Protein AF-A0A924YMY9-F1 (afdb_monomer_lite)

Radius of gyration: 29.7 Å; chains: 1; bounding box: 57×67×118 Å

Structure (mmCIF, N/CA/C/O backbone):
data_AF-A0A924YMY9-F1
#
_entry.id   AF-A0A924YMY9-F1
#
loop_
_atom_site.group_PDB
_atom_site.id
_atom_site.type_symbol
_atom_site.label_atom_id
_atom_site.label_alt_id
_atom_site.label_comp_id
_atom_site.label_asym_id
_atom_site.label_entity_id
_atom_site.label_seq_id
_atom_site.pdbx_PDB_ins_code
_atom_site.Cartn_x
_atom_site.Cartn_y
_atom_site.Cartn_z
_atom_site.occupancy
_atom_site.B_iso_or_equiv
_atom_site.auth_seq_id
_atom_site.auth_comp_id
_atom_site.auth_asym_id
_atom_site.auth_atom_id
_atom_site.pdbx_PDB_model_num
ATOM 1 N N . MET A 1 1 ? -9.407 -43.507 -89.347 1.00 37.09 1 MET A N 1
ATOM 2 C CA . MET A 1 1 ? -7.954 -43.447 -89.065 1.00 37.09 1 MET A CA 1
ATOM 3 C C . MET A 1 1 ? -7.693 -42.264 -88.143 1.00 37.09 1 MET A C 1
ATOM 5 O O . MET A 1 1 ? -8.169 -41.197 -88.478 1.00 37.09 1 MET A O 1
ATOM 9 N N . ARG A 1 2 ? -7.026 -42.531 -87.004 1.00 35.44 2 ARG A N 1
ATOM 10 C CA . ARG A 1 2 ? -6.294 -41.675 -86.032 1.00 35.44 2 ARG A CA 1
ATOM 11 C C . ARG A 1 2 ? -6.719 -40.201 -85.781 1.00 35.44 2 ARG A C 1
ATOM 13 O O . ARG A 1 2 ? -6.980 -39.439 -86.695 1.00 35.44 2 ARG A O 1
ATOM 20 N N . SER A 1 3 ? -6.710 -39.861 -84.486 1.00 39.12 3 SER A N 1
ATOM 21 C CA . SER A 1 3 ? -6.907 -38.564 -83.791 1.00 39.12 3 SER A CA 1
ATOM 22 C C . SER A 1 3 ? -5.917 -37.449 -84.246 1.00 39.12 3 SER A C 1
ATOM 24 O O . SER A 1 3 ? -5.134 -37.750 -85.149 1.00 39.12 3 SER A O 1
ATOM 26 N N . PRO A 1 4 ? -5.817 -36.228 -83.635 1.00 58.28 4 PRO A N 1
ATOM 27 C CA . PRO A 1 4 ? -6.402 -35.743 -82.364 1.00 58.28 4 PRO A CA 1
ATOM 28 C C . PRO A 1 4 ? -6.765 -34.227 -82.256 1.00 58.28 4 PRO A C 1
ATOM 30 O O . PRO A 1 4 ? -6.620 -33.451 -83.190 1.00 58.28 4 PRO A O 1
ATOM 33 N N . LEU A 1 5 ? -7.113 -33.835 -81.015 1.00 38.28 5 LEU A N 1
ATOM 34 C CA . LEU A 1 5 ? -6.851 -32.542 -80.350 1.00 38.28 5 LEU A CA 1
ATOM 35 C C . LEU A 1 5 ? -7.793 -31.356 -80.655 1.00 38.28 5 LEU A C 1
ATOM 37 O O . LEU A 1 5 ? -7.680 -30.719 -81.694 1.00 38.28 5 LEU A O 1
ATOM 41 N N . ARG A 1 6 ? -8.590 -30.950 -79.647 1.00 38.38 6 ARG A N 1
ATOM 42 C CA . ARG A 1 6 ? -8.491 -29.627 -78.979 1.00 38.38 6 ARG A CA 1
ATOM 43 C C . ARG A 1 6 ? -9.582 -29.411 -77.913 1.00 38.38 6 ARG A C 1
ATOM 45 O O . ARG A 1 6 ? -10.763 -29.360 -78.214 1.00 38.38 6 ARG A O 1
ATOM 52 N N . GLN A 1 7 ? -9.108 -29.297 -76.670 1.00 42.25 7 GLN A N 1
ATOM 53 C CA . GLN A 1 7 ? -9.460 -28.305 -75.641 1.00 42.25 7 GLN A CA 1
ATOM 54 C C . GLN A 1 7 ? -10.935 -27.872 -75.507 1.00 42.25 7 GLN A C 1
ATOM 56 O O . GLN A 1 7 ? -11.426 -27.020 -76.240 1.00 42.25 7 GLN A O 1
ATOM 61 N N . PHE A 1 8 ? -11.586 -28.386 -74.459 1.00 36.84 8 PHE A N 1
ATOM 62 C CA . PHE A 1 8 ? -12.807 -27.826 -73.880 1.00 36.84 8 PHE A CA 1
ATOM 63 C C . PHE A 1 8 ? -12.459 -26.624 -72.988 1.00 36.84 8 PHE A C 1
ATOM 65 O O . PHE A 1 8 ? -11.811 -26.787 -71.956 1.00 36.84 8 PHE A O 1
ATOM 72 N N . LEU A 1 9 ? -12.919 -25.432 -73.372 1.00 36.97 9 LEU A N 1
ATOM 73 C CA . LEU A 1 9 ? -12.987 -24.251 -72.511 1.00 36.97 9 LEU A CA 1
ATOM 74 C C . LEU A 1 9 ? -14.462 -24.058 -72.123 1.00 36.97 9 LEU A C 1
ATOM 76 O O . LEU A 1 9 ? -15.248 -23.504 -72.886 1.00 36.97 9 LEU A O 1
ATOM 80 N N . GLY A 1 10 ? -14.860 -24.604 -70.974 1.00 34.34 10 GLY A N 1
ATOM 81 C CA . GLY A 1 10 ? -16.198 -24.437 -70.404 1.00 34.34 10 GLY A CA 1
ATOM 82 C C . GLY A 1 10 ? -16.145 -23.467 -69.232 1.00 34.34 10 GLY A C 1
ATOM 83 O O . GLY A 1 10 ? -15.776 -23.855 -68.129 1.00 34.34 10 GLY A O 1
ATOM 84 N N . LEU A 1 11 ? -16.488 -22.207 -69.491 1.00 31.72 11 LEU A N 1
ATOM 85 C CA . LEU A 1 11 ? -16.638 -21.145 -68.500 1.00 31.72 11 LEU A CA 1
ATOM 86 C C . LEU A 1 11 ? -17.851 -21.459 -67.600 1.00 31.72 11 LEU A C 1
ATOM 88 O O . LEU A 1 11 ? -18.990 -21.258 -68.013 1.00 31.72 11 LEU A O 1
ATOM 92 N N . TRP A 1 12 ? -17.620 -21.965 -66.387 1.00 33.16 12 TRP A N 1
ATOM 93 C CA . TRP A 1 12 ? -18.661 -22.101 -65.364 1.00 33.16 12 TRP A CA 1
ATOM 94 C C . TRP A 1 12 ? -18.608 -20.902 -64.419 1.00 33.16 12 TRP A C 1
ATOM 96 O O . TRP A 1 12 ? -17.745 -20.803 -63.550 1.00 33.16 12 TRP A O 1
ATOM 106 N N . ILE A 1 13 ? -19.550 -19.982 -64.611 1.00 34.41 13 ILE A N 1
ATOM 107 C CA . ILE A 1 13 ? -19.865 -18.920 -63.657 1.00 34.41 13 ILE A CA 1
ATOM 108 C C . ILE A 1 13 ? -20.577 -19.585 -62.473 1.00 34.41 13 ILE A C 1
ATOM 110 O O . ILE A 1 13 ? -21.730 -19.998 -62.587 1.00 34.41 13 ILE A O 1
ATOM 114 N N . VAL A 1 14 ? -19.889 -19.704 -61.339 1.00 34.47 14 VAL A N 1
ATOM 115 C CA . VAL A 1 14 ? -20.505 -20.078 -60.061 1.00 34.47 14 VAL A CA 1
ATOM 116 C C . VAL A 1 14 ? -20.915 -18.784 -59.359 1.00 34.47 14 VAL A C 1
ATOM 118 O O . VAL A 1 14 ? -20.074 -18.077 -58.809 1.00 34.47 14 VAL A O 1
ATOM 121 N N . LEU A 1 15 ? -22.212 -18.463 -59.398 1.00 33.12 15 LEU A N 1
ATOM 122 C CA . LEU A 1 15 ? -22.818 -17.509 -58.469 1.00 33.12 15 LEU A CA 1
ATOM 123 C C . LEU A 1 15 ? -22.756 -18.122 -57.064 1.00 33.12 15 LEU A C 1
ATOM 125 O O . LEU A 1 15 ? -23.545 -19.009 -56.736 1.00 33.12 15 LEU A O 1
ATOM 129 N N . THR A 1 16 ? -21.835 -17.659 -56.223 1.00 35.03 16 THR A N 1
ATOM 130 C CA . THR A 1 16 ? -21.890 -17.929 -54.787 1.00 35.03 16 THR A CA 1
ATOM 131 C C . THR A 1 16 ? -22.936 -17.011 -54.162 1.00 35.03 16 THR A C 1
ATOM 133 O O . THR A 1 16 ? -22.746 -15.808 -54.007 1.00 35.03 16 THR A O 1
ATOM 136 N N . THR A 1 17 ? -24.085 -17.586 -53.817 1.00 33.56 17 THR A N 1
ATOM 137 C CA . THR A 1 17 ? -25.077 -16.955 -52.950 1.00 33.56 17 THR A CA 1
ATOM 138 C C . THR A 1 17 ? -24.446 -16.722 -51.579 1.00 33.56 17 THR A C 1
ATOM 140 O O . THR A 1 17 ? -24.245 -17.663 -50.810 1.00 33.56 17 THR A O 1
ATOM 143 N N . THR A 1 18 ? -24.112 -15.475 -51.266 1.00 34.78 18 THR A N 1
ATOM 144 C CA . THR A 1 18 ? -23.771 -15.037 -49.914 1.00 34.78 18 THR A CA 1
ATOM 145 C C . THR A 1 18 ? -25.032 -15.066 -49.055 1.00 34.78 18 THR A C 1
ATOM 147 O O . THR A 1 18 ? -25.768 -14.089 -48.950 1.00 34.78 18 THR A O 1
ATOM 150 N N . SER A 1 19 ? -25.310 -16.213 -48.438 1.00 33.31 19 SER A N 1
ATOM 151 C CA . SER A 1 19 ? -26.235 -16.269 -47.308 1.00 33.31 19 SER A CA 1
ATOM 152 C C . SER A 1 19 ? -25.625 -15.453 -46.164 1.00 33.31 19 SER A C 1
ATOM 154 O O . SER A 1 19 ? -24.507 -15.772 -45.748 1.00 33.31 19 SER A O 1
ATOM 156 N N . PRO A 1 20 ? -26.293 -14.415 -45.631 1.00 38.47 20 PRO A N 1
ATOM 157 C CA . PRO A 1 20 ? -25.831 -13.787 -44.408 1.00 38.47 20 PRO A CA 1
ATOM 158 C C . PRO A 1 20 ? -25.918 -14.838 -43.298 1.00 38.47 20 PRO A C 1
ATOM 160 O O . PRO A 1 20 ? -26.998 -15.331 -42.973 1.00 38.47 20 PRO A O 1
ATOM 163 N N . LEU A 1 21 ? -24.767 -15.217 -42.742 1.00 36.09 21 LEU A N 1
ATOM 164 C CA . LEU A 1 21 ? -24.695 -15.925 -41.470 1.00 36.09 21 LEU A CA 1
ATOM 165 C C . LEU A 1 21 ? -25.302 -14.996 -40.416 1.00 36.09 21 LEU A C 1
ATOM 167 O O . LEU A 1 21 ? -24.637 -14.109 -39.888 1.00 36.09 21 LEU A O 1
ATOM 171 N N . LEU A 1 22 ? -26.599 -15.165 -40.158 1.00 33.56 22 LEU A N 1
ATOM 172 C CA . LEU A 1 22 ? -27.236 -14.606 -38.978 1.00 33.56 22 LEU A CA 1
ATOM 173 C C . LEU A 1 22 ? -26.481 -15.146 -37.765 1.00 33.56 22 LEU A C 1
ATOM 175 O O . LEU A 1 22 ? -26.349 -16.360 -37.595 1.00 33.56 22 LEU A O 1
ATOM 179 N N . ALA A 1 23 ? -25.954 -14.223 -36.962 1.00 33.44 23 ALA A N 1
ATOM 180 C CA . ALA A 1 23 ? -25.323 -14.513 -35.691 1.00 33.44 23 ALA A CA 1
ATOM 181 C C . ALA A 1 23 ? -26.236 -15.443 -34.887 1.00 33.44 23 ALA A C 1
ATOM 183 O O . ALA A 1 23 ? -27.389 -15.107 -34.605 1.00 33.44 23 ALA A O 1
ATOM 184 N N . GLN A 1 24 ? -25.732 -16.624 -34.534 1.00 36.44 24 GLN A N 1
ATOM 185 C CA . GLN A 1 24 ? -26.400 -17.427 -33.525 1.00 36.44 24 GLN A CA 1
ATOM 186 C C . GLN A 1 24 ? -26.386 -16.602 -32.234 1.00 36.44 24 GLN A C 1
ATOM 188 O O . GLN A 1 24 ? -25.306 -16.158 -31.831 1.00 36.44 24 GLN A O 1
ATOM 193 N N . PRO A 1 25 ? -27.535 -16.352 -31.585 1.00 34.59 25 PRO A N 1
ATOM 194 C CA . PRO A 1 25 ? -27.526 -15.749 -30.269 1.00 34.59 25 PRO A CA 1
ATOM 195 C C . PRO A 1 25 ? -26.821 -16.743 -29.350 1.00 34.59 25 PRO A C 1
ATOM 197 O O . PRO A 1 25 ? -27.362 -17.801 -29.024 1.00 34.59 25 PRO A O 1
ATOM 200 N N . LEU A 1 26 ? -25.581 -16.428 -28.971 1.00 35.78 26 LEU A N 1
ATOM 201 C CA . LEU A 1 26 ? -24.935 -17.101 -27.861 1.00 35.78 26 LEU A CA 1
ATOM 202 C C . LEU A 1 26 ? -25.837 -16.826 -26.660 1.00 35.78 26 LEU A C 1
ATOM 204 O O . LEU A 1 26 ? -25.922 -15.694 -26.188 1.00 35.78 26 LEU A O 1
ATOM 208 N N . ALA A 1 27 ? -26.557 -17.844 -26.199 1.00 32.38 27 ALA A N 1
ATOM 209 C CA . ALA A 1 27 ? -27.206 -17.793 -24.905 1.00 32.38 27 ALA A CA 1
ATOM 210 C C . ALA A 1 27 ? -26.090 -17.780 -23.855 1.00 32.38 27 ALA A C 1
ATOM 212 O O . ALA A 1 27 ? -25.694 -18.820 -23.328 1.00 32.38 27 ALA A O 1
ATOM 213 N N . THR A 1 28 ? -25.534 -16.597 -23.596 1.00 40.34 28 THR A N 1
ATOM 214 C CA . THR A 1 28 ? -24.734 -16.328 -22.413 1.00 40.34 28 THR A CA 1
ATOM 215 C C . THR A 1 28 ? -25.660 -16.559 -21.233 1.00 40.34 28 THR A C 1
ATOM 217 O O . THR A 1 28 ? -26.532 -15.750 -20.922 1.00 40.34 28 THR A O 1
ATOM 220 N N . ARG A 1 29 ? -25.538 -17.724 -20.594 1.00 28.50 29 ARG A N 1
ATOM 221 C CA . ARG A 1 29 ? -26.088 -17.873 -19.252 1.00 28.50 29 ARG A CA 1
ATOM 222 C C . ARG A 1 29 ? -25.325 -16.861 -18.396 1.00 28.50 29 ARG A C 1
ATOM 224 O O . ARG A 1 29 ? -24.106 -17.009 -18.303 1.00 28.50 29 ARG A O 1
ATOM 231 N N . PRO A 1 30 ? -25.980 -15.832 -17.831 1.00 37.28 30 PRO A N 1
ATOM 232 C CA . PRO A 1 30 ? -25.313 -14.960 -16.880 1.00 37.28 30 PRO A CA 1
ATOM 233 C C . PRO A 1 30 ? -24.749 -15.854 -15.778 1.00 37.28 30 PRO A C 1
ATOM 235 O O . PRO A 1 30 ? -25.441 -16.767 -15.314 1.00 37.28 30 PRO A O 1
ATOM 238 N N . SER A 1 31 ? -23.495 -15.642 -15.381 1.00 39.03 31 SER A N 1
ATOM 239 C CA . SER A 1 31 ? -23.002 -16.230 -14.143 1.00 39.03 31 SER A CA 1
ATOM 240 C C . SER A 1 31 ? -23.848 -15.637 -13.021 1.00 39.03 31 SER A C 1
ATOM 242 O O . SER A 1 31 ? -23.620 -14.518 -12.574 1.00 39.03 31 SER A O 1
ATOM 244 N N . GLN A 1 32 ? -24.867 -16.375 -12.591 1.00 36.53 32 GLN A N 1
ATOM 245 C CA . GLN A 1 32 ? -25.702 -16.047 -11.436 1.00 36.53 32 GLN A CA 1
ATOM 246 C C . GLN A 1 32 ? -24.954 -16.303 -10.118 1.00 36.53 32 GLN A C 1
ATOM 248 O O . GLN A 1 32 ? -25.571 -16.638 -9.108 1.00 36.53 32 GLN A O 1
ATOM 253 N N . GLU A 1 33 ? -23.624 -16.195 -10.106 1.00 32.88 33 GLU A N 1
ATOM 254 C CA . GLU A 1 33 ? -22.884 -16.181 -8.854 1.00 32.88 33 GLU A CA 1
ATOM 255 C C . GLU A 1 33 ? -23.105 -14.812 -8.225 1.00 32.88 33 GLU A C 1
ATOM 257 O O . GLU A 1 33 ? -22.384 -13.849 -8.473 1.00 32.88 33 GLU A O 1
ATOM 262 N N . THR A 1 34 ? -24.172 -14.715 -7.435 1.00 39.66 34 THR A N 1
ATOM 263 C CA . THR A 1 34 ? -24.384 -13.612 -6.509 1.00 39.66 34 THR A CA 1
ATOM 264 C C . THR A 1 34 ? -23.131 -13.498 -5.645 1.00 39.66 34 THR A C 1
ATOM 266 O O . THR A 1 34 ? -22.941 -14.296 -4.723 1.00 39.66 34 THR A O 1
ATOM 269 N N . LEU A 1 35 ? -22.269 -12.522 -5.949 1.00 43.81 35 LEU A N 1
ATOM 270 C CA . LEU A 1 35 ? -21.144 -12.122 -5.108 1.00 43.81 35 LEU A CA 1
ATOM 271 C C . LEU A 1 35 ? -21.711 -11.702 -3.753 1.00 43.81 35 LEU A C 1
ATOM 273 O O . LEU A 1 35 ? -22.157 -10.574 -3.545 1.00 43.81 35 LEU A O 1
ATOM 277 N N . THR A 1 36 ? -21.767 -12.664 -2.840 1.00 55.31 36 THR A N 1
ATOM 278 C CA . THR A 1 36 ? -22.295 -12.452 -1.503 1.00 55.31 36 THR A CA 1
ATOM 279 C C . THR A 1 36 ? -21.136 -11.947 -0.669 1.00 55.31 36 THR A C 1
ATOM 281 O O . THR A 1 36 ? -20.237 -12.705 -0.312 1.00 55.31 36 THR A O 1
ATOM 284 N N . LEU A 1 37 ? -21.127 -10.643 -0.403 1.00 62.75 37 LEU A N 1
ATOM 285 C CA . LEU A 1 37 ? -20.177 -10.068 0.537 1.00 62.75 37 LEU A CA 1
ATOM 286 C C . LEU A 1 37 ? -20.403 -10.709 1.906 1.00 62.75 37 LEU A C 1
ATOM 288 O O . LEU A 1 37 ? -21.536 -10.769 2.389 1.00 62.75 37 LEU A O 1
ATOM 292 N N . ASP A 1 38 ? -19.322 -11.177 2.525 1.00 73.56 38 ASP A N 1
ATOM 293 C CA . ASP A 1 38 ? -19.361 -11.814 3.839 1.00 73.56 38 ASP A CA 1
ATOM 294 C C . ASP A 1 38 ? -19.541 -10.762 4.947 1.00 73.56 38 ASP A C 1
ATOM 296 O O . ASP A 1 38 ? -18.614 -10.373 5.668 1.00 73.56 38 ASP A O 1
ATOM 300 N N . LEU A 1 39 ? -20.762 -10.231 5.007 1.00 78.94 39 LEU A N 1
ATOM 301 C CA . LEU A 1 39 ? -21.209 -9.224 5.955 1.00 78.94 39 LEU A CA 1
ATOM 302 C C . LEU A 1 39 ? -21.817 -9.902 7.179 1.00 78.94 39 LEU A C 1
ATOM 304 O O . LEU A 1 39 ? -22.644 -10.807 7.069 1.00 78.94 39 LEU A O 1
ATOM 308 N N . ASP A 1 40 ? -21.484 -9.396 8.361 1.00 84.38 40 ASP A N 1
ATOM 309 C CA . ASP A 1 40 ? -22.112 -9.835 9.600 1.00 84.38 40 ASP A CA 1
ATOM 310 C C . ASP A 1 40 ? -22.990 -8.721 10.173 1.00 84.38 40 ASP A C 1
ATOM 312 O O . ASP A 1 40 ? -22.496 -7.726 10.705 1.00 84.38 40 ASP A O 1
ATOM 316 N N . SER A 1 41 ? -24.311 -8.883 10.065 1.00 84.81 41 SER A N 1
ATOM 317 C CA . SER A 1 41 ? -25.264 -7.846 10.480 1.00 84.81 41 SER A CA 1
ATOM 318 C C . SER A 1 41 ? -25.174 -7.486 11.969 1.00 84.81 41 SER A C 1
ATOM 320 O O . SER A 1 41 ? -25.460 -6.344 12.334 1.00 84.81 41 SER A O 1
ATOM 322 N N . ALA A 1 42 ? -24.756 -8.420 12.832 1.00 87.62 42 ALA A N 1
ATOM 323 C CA . ALA A 1 42 ? -24.576 -8.150 14.254 1.00 87.62 42 ALA A CA 1
ATOM 324 C C . ALA A 1 42 ? -23.326 -7.295 14.492 1.00 87.62 42 ALA A C 1
ATOM 326 O O . ALA A 1 42 ? -23.383 -6.331 15.257 1.00 87.62 42 ALA A O 1
ATOM 327 N N . VAL A 1 43 ? -22.222 -7.598 13.799 1.00 87.25 43 VAL A N 1
ATOM 328 C CA . VAL A 1 43 ? -20.990 -6.798 13.883 1.00 87.25 43 VAL A CA 1
ATOM 329 C C . VAL A 1 43 ? -21.197 -5.408 13.286 1.00 87.25 43 VAL A C 1
ATOM 331 O O . VAL A 1 43 ? -20.810 -4.427 13.910 1.00 87.25 43 VAL A O 1
ATOM 334 N N . VAL A 1 44 ? -21.874 -5.298 12.138 1.00 85.94 44 VAL A N 1
ATOM 335 C CA . VAL A 1 44 ? -22.182 -4.004 11.504 1.00 85.94 44 VAL A CA 1
ATOM 336 C C . VAL A 1 44 ? -23.014 -3.118 12.432 1.00 85.94 44 VAL A C 1
ATOM 338 O O . VAL A 1 44 ? -22.653 -1.965 12.648 1.00 85.94 44 VAL A O 1
ATOM 341 N N . LYS A 1 45 ? -24.083 -3.649 13.044 1.00 87.94 45 LYS A N 1
ATOM 342 C CA . LYS A 1 45 ? -24.902 -2.889 14.008 1.00 87.94 45 LYS A CA 1
ATOM 343 C C . LYS A 1 45 ? -24.104 -2.463 15.239 1.00 87.94 45 LYS A C 1
ATOM 345 O O . LYS A 1 45 ? -24.244 -1.334 15.697 1.00 87.94 45 LYS A O 1
ATOM 350 N N . ARG A 1 46 ? -23.252 -3.349 15.762 1.00 89.12 46 ARG A N 1
ATOM 351 C CA . ARG A 1 46 ? -22.386 -3.043 16.906 1.00 89.12 46 ARG A CA 1
ATOM 352 C C . ARG A 1 46 ? -21.392 -1.931 16.568 1.00 89.12 46 ARG A C 1
ATOM 354 O O . ARG A 1 46 ? -21.236 -1.006 17.354 1.00 89.12 46 ARG A O 1
ATOM 361 N N . LEU A 1 47 ? -20.745 -1.991 15.407 1.00 89.06 47 LEU A N 1
ATOM 362 C CA . LEU A 1 47 ? -19.782 -0.972 14.986 1.00 89.06 47 LEU A CA 1
ATOM 363 C C . LEU A 1 47 ? -20.453 0.359 14.634 1.00 89.06 47 LEU A C 1
ATOM 365 O O . LEU A 1 47 ? -19.881 1.397 14.931 1.00 89.06 47 LEU A O 1
ATOM 369 N N . ALA A 1 48 ? -21.679 0.345 14.105 1.00 86.50 48 ALA A N 1
ATOM 370 C CA . ALA A 1 48 ? -22.458 1.563 13.884 1.00 86.50 48 ALA A CA 1
ATOM 371 C C . ALA A 1 48 ? -22.753 2.320 15.195 1.00 86.50 48 ALA A C 1
ATOM 373 O O . ALA A 1 48 ? -22.766 3.544 15.198 1.00 86.50 48 ALA A O 1
ATOM 374 N N . SER A 1 49 ? -22.918 1.609 16.319 1.00 89.75 49 SER A N 1
ATOM 375 C CA . SER A 1 49 ? -23.122 2.239 17.637 1.00 89.75 49 SER A CA 1
ATOM 376 C C . SER A 1 49 ? -21.865 2.894 18.228 1.00 89.75 49 SER A C 1
ATOM 378 O O . SER A 1 49 ? -21.955 3.615 19.218 1.00 89.75 49 SER A O 1
ATOM 380 N N . VAL A 1 50 ? -20.679 2.659 17.648 1.00 90.75 50 VAL A N 1
ATOM 381 C CA . VAL A 1 50 ? -19.425 3.249 18.148 1.00 90.75 50 VAL A CA 1
ATOM 382 C C . VAL A 1 50 ? -19.460 4.771 18.052 1.00 90.75 50 VAL A C 1
ATOM 384 O O . VAL A 1 50 ? -19.003 5.430 18.983 1.00 90.75 50 VAL A O 1
ATOM 387 N N . ASP A 1 51 ? -20.034 5.325 16.983 1.00 86.56 51 ASP A N 1
ATOM 388 C CA . ASP A 1 51 ? -20.118 6.775 16.790 1.00 86.56 51 ASP A CA 1
ATOM 389 C C . ASP A 1 51 ? -21.004 7.437 17.862 1.00 86.56 51 ASP A C 1
ATOM 391 O O . ASP A 1 51 ? -20.633 8.484 18.399 1.00 86.56 51 ASP A O 1
ATOM 395 N N . ASP A 1 52 ? -22.102 6.784 18.264 1.00 91.44 52 ASP A N 1
ATOM 396 C CA . ASP A 1 52 ? -22.966 7.239 19.363 1.00 91.44 52 ASP A CA 1
ATOM 397 C C . ASP A 1 52 ? -22.202 7.242 20.698 1.00 91.44 52 ASP A C 1
ATOM 399 O O . ASP A 1 52 ? -22.198 8.232 21.429 1.00 91.44 52 ASP A O 1
ATOM 403 N N . PHE A 1 53 ? -21.461 6.169 20.998 1.00 94.25 53 PHE A N 1
ATOM 404 C CA . PHE A 1 53 ? -20.648 6.102 22.217 1.00 94.25 53 PHE A CA 1
ATOM 405 C C . PHE A 1 53 ? -19.481 7.099 22.222 1.00 94.25 53 PHE A C 1
ATOM 407 O O . PHE A 1 53 ? -19.086 7.580 23.289 1.00 94.25 53 PHE A O 1
ATOM 414 N N . ILE A 1 54 ? -18.926 7.429 21.051 1.00 92.56 54 ILE A N 1
ATOM 415 C CA . ILE A 1 54 ? -17.937 8.502 20.895 1.00 92.56 54 ILE A CA 1
ATOM 416 C C . ILE A 1 54 ? -18.587 9.862 21.182 1.00 92.56 54 ILE A C 1
ATOM 418 O O . ILE A 1 54 ? -18.002 10.659 21.922 1.00 92.56 54 ILE A O 1
ATOM 422 N N . ALA A 1 55 ? -19.786 10.123 20.648 1.00 93.06 55 ALA A N 1
ATOM 423 C CA . ALA A 1 55 ? -20.531 11.361 20.888 1.00 93.06 55 ALA A CA 1
ATOM 424 C C . ALA A 1 55 ? -20.863 11.547 22.380 1.00 93.06 55 ALA A C 1
ATOM 426 O O . ALA A 1 55 ? -20.654 12.631 22.934 1.00 93.06 55 ALA A O 1
ATOM 427 N N . ASP A 1 56 ? -21.246 10.460 23.050 1.00 96.19 56 ASP A N 1
ATOM 428 C CA . ASP A 1 56 ? -21.523 10.408 24.489 1.00 96.19 56 ASP A CA 1
ATOM 429 C C . ASP A 1 56 ? -20.256 10.349 25.364 1.00 96.19 56 ASP A C 1
ATOM 431 O O . ASP A 1 56 ? -20.341 10.320 26.595 1.00 96.19 56 ASP A O 1
ATOM 435 N N . LYS A 1 57 ? -19.061 10.352 24.755 1.00 96.69 57 LYS A N 1
ATOM 436 C CA . LYS A 1 57 ? -17.751 10.315 25.433 1.00 96.69 57 LYS A CA 1
ATOM 437 C C . LYS A 1 57 ? -17.544 9.081 26.323 1.00 96.69 57 LYS A C 1
ATOM 439 O O . LYS A 1 57 ? -16.794 9.131 27.302 1.00 96.69 57 LYS A O 1
ATOM 444 N N . GLN A 1 58 ? -18.167 7.954 25.984 1.00 97.19 58 GLN A N 1
ATOM 445 C CA . GLN A 1 58 ? -18.060 6.688 26.717 1.00 97.19 58 GLN A CA 1
ATOM 446 C C . GLN A 1 58 ? -16.787 5.918 26.322 1.00 97.19 58 GLN A C 1
ATOM 448 O O . GLN A 1 58 ? -16.829 4.830 25.746 1.00 97.19 58 GLN A O 1
ATOM 453 N N . TRP A 1 59 ? -15.621 6.491 26.625 1.00 97.56 59 TRP A N 1
ATOM 454 C CA . TRP A 1 59 ? -14.331 6.048 26.083 1.00 97.56 59 TRP A CA 1
ATOM 455 C C . TRP A 1 59 ? -13.940 4.603 26.414 1.00 97.56 59 TRP A C 1
ATOM 457 O O . TRP A 1 59 ? -13.444 3.893 25.541 1.00 97.56 59 TRP A O 1
ATOM 467 N N . ASP A 1 60 ? -14.166 4.144 27.647 1.00 96.62 60 ASP A N 1
ATOM 468 C CA . ASP A 1 60 ? -13.822 2.772 28.043 1.00 96.62 60 ASP A CA 1
ATOM 469 C C . ASP A 1 60 ? -14.712 1.731 27.346 1.00 96.62 60 ASP A C 1
ATOM 471 O O . ASP A 1 60 ? -14.241 0.643 26.999 1.00 96.62 60 ASP A O 1
ATOM 475 N N . LEU A 1 61 ? -15.977 2.074 27.078 1.00 96.31 61 LEU A N 1
ATOM 476 C CA . LEU A 1 61 ? -16.887 1.219 26.321 1.00 96.31 61 LEU A CA 1
ATOM 477 C C . LEU A 1 61 ? -16.479 1.161 24.845 1.00 96.31 61 LEU A C 1
ATOM 479 O O . LEU A 1 61 ? -16.357 0.065 24.303 1.00 96.31 61 LEU A O 1
ATOM 483 N N . VAL A 1 62 ? -16.181 2.311 24.227 1.00 96.81 62 VAL A N 1
ATOM 484 C CA . VAL A 1 62 ? -15.664 2.390 22.847 1.00 96.81 62 VAL A CA 1
ATOM 485 C C . VAL A 1 62 ? -14.413 1.526 22.687 1.00 96.81 62 VAL A C 1
ATOM 487 O O . VAL A 1 62 ? -14.356 0.670 21.805 1.00 96.81 62 VAL A O 1
ATOM 490 N N . ALA A 1 63 ? -13.430 1.693 23.575 1.00 95.62 63 ALA A N 1
ATOM 491 C CA . ALA A 1 63 ? -12.199 0.909 23.563 1.00 95.62 63 ALA A CA 1
ATOM 492 C C . ALA A 1 63 ? -12.466 -0.604 23.641 1.00 95.62 63 ALA A C 1
ATOM 494 O O . ALA A 1 63 ? -11.900 -1.379 22.864 1.00 95.62 63 ALA A O 1
ATOM 495 N N . SER A 1 64 ? -13.358 -1.015 24.545 1.00 95.44 64 SER A N 1
ATOM 496 C CA . SER A 1 64 ? -13.716 -2.422 24.744 1.00 95.44 64 SER A CA 1
ATOM 497 C C . SER A 1 64 ? -14.432 -3.002 23.520 1.00 95.44 64 SER A C 1
ATOM 499 O O . SER A 1 64 ? -14.066 -4.081 23.053 1.00 95.44 64 SER A O 1
ATOM 501 N N . LEU A 1 65 ? -15.394 -2.267 22.950 1.00 95.31 65 LEU A N 1
ATOM 502 C CA . LEU A 1 65 ? -16.156 -2.678 21.768 1.00 95.31 65 LEU A CA 1
ATOM 503 C C . LEU A 1 65 ? -15.270 -2.845 20.533 1.00 95.31 65 LEU A C 1
ATOM 505 O O . LEU A 1 65 ? -15.411 -3.841 19.818 1.00 95.31 65 LEU A O 1
ATOM 509 N N . LEU A 1 66 ? -14.347 -1.909 20.290 1.00 94.38 66 LEU A N 1
ATOM 510 C CA . LEU A 1 66 ? -13.405 -1.994 19.171 1.00 94.38 66 LEU A CA 1
ATOM 511 C C . LEU A 1 66 ? -12.496 -3.220 19.311 1.00 94.38 66 LEU A C 1
ATOM 513 O O . LEU A 1 66 ? -12.364 -4.004 18.372 1.00 94.38 66 LEU A O 1
ATOM 517 N N . ARG A 1 67 ? -11.922 -3.440 20.501 1.00 93.50 67 ARG A N 1
ATOM 518 C CA . ARG A 1 67 ? -11.041 -4.590 20.753 1.00 93.50 67 ARG A CA 1
ATOM 519 C C . ARG A 1 67 ? -11.775 -5.928 20.670 1.00 93.50 67 ARG A C 1
ATOM 521 O O . ARG A 1 67 ? -11.249 -6.868 20.079 1.00 93.50 67 ARG A O 1
ATOM 528 N N . GLN A 1 68 ? -12.976 -6.019 21.237 1.00 93.19 68 GLN A N 1
ATOM 529 C CA . GLN A 1 68 ? -13.785 -7.237 21.195 1.00 93.19 68 GLN A CA 1
ATOM 530 C C . GLN A 1 68 ? -14.214 -7.572 19.763 1.00 93.19 68 GLN A C 1
ATOM 532 O O . GLN A 1 68 ? -14.077 -8.713 19.331 1.00 93.19 68 GLN A O 1
ATOM 537 N N . SER A 1 69 ? -14.679 -6.577 19.002 1.00 92.81 69 SER A N 1
ATOM 538 C CA . SER A 1 69 ? -15.120 -6.783 17.616 1.00 92.81 69 SER A CA 1
ATOM 539 C C . SER A 1 69 ? -13.969 -7.235 16.718 1.00 92.81 69 SER A C 1
ATOM 541 O O . SER A 1 69 ? -14.140 -8.159 15.924 1.00 92.81 69 SER A O 1
ATOM 543 N N . GLN A 1 70 ? -12.779 -6.657 16.907 1.00 90.38 70 GLN A N 1
ATOM 544 C CA . GLN A 1 70 ? -11.563 -7.094 16.224 1.00 90.38 70 GLN A CA 1
ATOM 545 C C . GLN A 1 70 ? -11.185 -8.548 16.562 1.00 90.38 70 GLN A C 1
ATOM 547 O O . GLN A 1 70 ? -10.675 -9.252 15.697 1.00 90.38 70 GLN A O 1
ATOM 552 N N . ALA A 1 71 ? -11.412 -9.007 17.796 1.00 90.06 71 ALA A N 1
ATOM 553 C CA . ALA A 1 71 ? -11.048 -10.360 18.222 1.00 90.06 71 ALA A CA 1
ATOM 554 C C . ALA A 1 71 ? -12.055 -11.439 17.783 1.00 90.06 71 ALA A C 1
ATOM 556 O O . ALA A 1 71 ? -11.648 -12.555 17.474 1.00 90.06 71 ALA A O 1
ATOM 557 N N . GLU A 1 72 ? -13.355 -11.130 17.763 1.00 90.31 72 GLU A N 1
ATOM 558 C CA . GLU A 1 72 ? -14.406 -12.120 17.484 1.00 90.31 72 GLU A CA 1
ATOM 559 C C . GLU A 1 72 ? -14.508 -12.494 16.002 1.00 90.31 72 GLU A C 1
ATOM 561 O O . GLU A 1 72 ? -14.637 -13.672 15.668 1.00 90.31 72 GLU A O 1
ATOM 566 N N . LYS A 1 73 ? -14.515 -11.497 15.108 1.00 84.25 73 LYS A N 1
ATOM 567 C CA . LYS A 1 73 ? -14.791 -11.688 13.673 1.00 84.25 73 LYS A CA 1
ATOM 568 C C . LYS A 1 73 ? -13.898 -10.790 12.800 1.00 84.25 73 LYS A C 1
ATOM 570 O O . LYS A 1 73 ? -14.430 -9.965 12.059 1.00 84.25 73 LYS A O 1
ATOM 575 N N . PRO A 1 74 ? -12.559 -10.930 12.871 1.00 83.75 74 PRO A N 1
ATOM 576 C CA . PRO A 1 74 ? -11.611 -9.997 12.252 1.00 83.75 74 PRO A CA 1
ATOM 577 C C . PRO A 1 74 ? -11.751 -9.869 10.732 1.00 83.75 74 PRO A C 1
ATOM 579 O O . PRO A 1 74 ? -11.567 -8.770 10.211 1.00 83.75 74 PRO A O 1
ATOM 582 N N . ASP A 1 75 ? -12.087 -10.963 10.045 1.00 82.81 75 ASP A N 1
ATOM 583 C CA . ASP A 1 75 ? -12.063 -11.056 8.577 1.00 82.81 75 ASP A CA 1
ATOM 584 C C . ASP A 1 75 ? -13.397 -10.692 7.908 1.00 82.81 75 ASP A C 1
ATOM 586 O O . ASP A 1 75 ? -13.459 -10.564 6.687 1.00 82.81 75 ASP A O 1
ATOM 590 N N . LYS A 1 76 ? -14.469 -10.496 8.691 1.00 85.88 76 LYS A N 1
ATOM 591 C CA . LYS A 1 76 ? -15.766 -10.056 8.153 1.00 85.88 76 LYS A CA 1
ATOM 592 C C . LYS A 1 76 ? -15.655 -8.654 7.576 1.00 85.88 76 LYS A C 1
ATOM 594 O O . LYS A 1 76 ? -14.814 -7.870 8.010 1.00 85.88 76 LYS A O 1
ATOM 599 N N . LEU A 1 77 ? -16.512 -8.326 6.617 1.00 84.00 77 LEU A N 1
ATOM 600 C CA . LEU A 1 77 ? -16.456 -7.040 5.929 1.00 84.00 77 LEU A CA 1
ATOM 601 C C . LEU A 1 77 ? -17.404 -6.008 6.543 1.00 84.00 77 LEU A C 1
ATOM 603 O O . LEU A 1 77 ? -18.519 -6.318 6.967 1.00 84.00 77 LEU A O 1
ATOM 607 N N . VAL A 1 78 ? -16.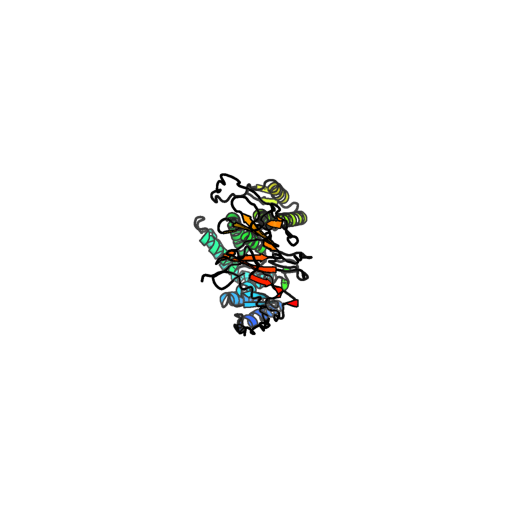950 -4.755 6.550 1.00 84.19 78 VAL A N 1
ATOM 608 C CA . VAL A 1 78 ? -17.715 -3.574 6.962 1.00 84.19 78 VAL A CA 1
ATOM 609 C C . VAL A 1 78 ? -17.563 -2.507 5.887 1.00 84.19 78 VAL A C 1
ATOM 611 O O . VAL A 1 78 ? -16.463 -2.269 5.386 1.00 84.19 78 VAL A O 1
ATOM 614 N N . SER A 1 79 ? -18.676 -1.873 5.522 1.00 79.38 79 SER A N 1
ATOM 615 C CA . SER A 1 79 ? -18.681 -0.762 4.571 1.00 79.38 79 SER A CA 1
ATOM 616 C C . SER A 1 79 ? -18.123 0.492 5.238 1.00 79.38 79 SER A C 1
ATOM 618 O O . SER A 1 79 ? -18.596 0.896 6.297 1.00 79.38 79 SER A O 1
ATOM 620 N N . VAL A 1 80 ? -17.152 1.126 4.593 1.00 70.44 80 VAL A N 1
ATOM 621 C CA . VAL A 1 80 ? -16.595 2.426 4.992 1.00 70.44 80 VAL A CA 1
ATOM 622 C C . VAL A 1 80 ? -17.198 3.557 4.164 1.00 70.44 80 VAL A C 1
ATOM 624 O O . VAL A 1 80 ? -17.505 4.628 4.678 1.00 70.44 80 VAL A O 1
ATOM 627 N N . ALA A 1 81 ? -17.416 3.287 2.881 1.00 63.91 81 ALA A N 1
ATOM 628 C CA . ALA A 1 81 ? -18.134 4.138 1.945 1.00 63.91 81 ALA A CA 1
ATOM 629 C C . ALA A 1 81 ? -18.873 3.238 0.938 1.00 63.91 81 ALA A C 1
ATOM 631 O O . ALA A 1 81 ? -18.576 2.041 0.877 1.00 63.91 81 ALA A O 1
ATOM 632 N N . PRO A 1 82 ? -19.825 3.760 0.145 1.00 61.94 82 PRO A N 1
ATOM 633 C CA . PRO A 1 82 ? -20.462 2.976 -0.911 1.00 61.94 82 PRO A CA 1
ATOM 634 C C . PRO A 1 82 ? -19.417 2.341 -1.840 1.00 61.94 82 PRO A C 1
ATOM 636 O O . PRO A 1 82 ? -18.574 3.043 -2.393 1.00 61.94 82 PRO A O 1
ATOM 639 N N . GLY A 1 83 ? -19.447 1.012 -1.973 1.00 66.94 83 GLY A N 1
ATOM 640 C CA . GLY A 1 83 ? -18.479 0.253 -2.777 1.00 66.94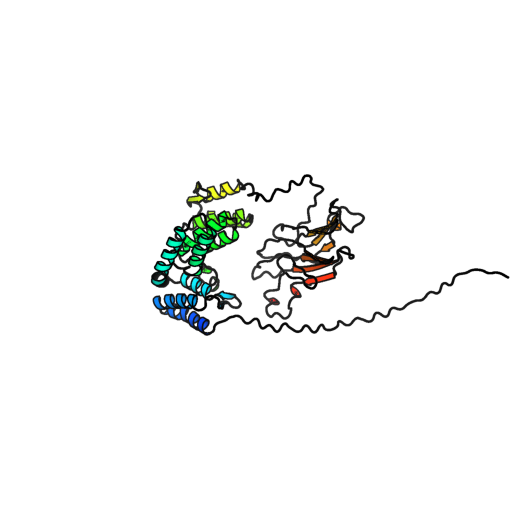 83 GLY A CA 1
ATOM 641 C C . GLY A 1 83 ? -17.100 0.059 -2.132 1.00 66.94 83 GLY A C 1
ATOM 642 O O . GLY A 1 83 ? -16.251 -0.601 -2.721 1.00 66.94 83 GLY A O 1
ATOM 643 N N . TRP A 1 84 ? -16.868 0.577 -0.921 1.00 66.19 84 TRP A N 1
ATOM 644 C CA . TRP A 1 84 ? -15.608 0.419 -0.201 1.00 66.19 84 TRP A CA 1
ATOM 645 C C . TRP A 1 84 ? -15.810 -0.359 1.095 1.00 66.19 84 TRP A C 1
ATOM 647 O O . TRP A 1 84 ? -16.370 0.147 2.071 1.00 66.19 84 TRP A O 1
ATOM 657 N N . TYR A 1 85 ? -15.304 -1.588 1.103 1.00 75.00 85 TYR A N 1
ATOM 658 C CA . TYR A 1 85 ? -15.344 -2.487 2.246 1.00 75.00 85 TYR A CA 1
ATOM 659 C C . TYR A 1 85 ? -13.937 -2.726 2.779 1.00 75.00 85 TYR A C 1
ATOM 661 O O . TYR A 1 85 ? -12.979 -2.857 2.018 1.00 75.00 85 TYR A O 1
ATOM 669 N N . VAL A 1 86 ? -13.816 -2.809 4.098 1.00 80.25 86 VAL A N 1
ATOM 670 C CA . VAL A 1 86 ? -12.592 -3.244 4.777 1.00 80.25 86 VAL A CA 1
ATOM 671 C C . VAL A 1 86 ? -12.943 -4.329 5.785 1.00 80.25 86 VAL A C 1
ATOM 673 O O . VAL A 1 86 ? -14.104 -4.469 6.175 1.00 80.25 86 VAL A O 1
ATOM 676 N N . SER A 1 87 ? -11.951 -5.104 6.218 1.00 87.06 87 SER A N 1
ATOM 677 C CA . SER A 1 87 ? -12.169 -6.079 7.284 1.00 87.06 87 SER A CA 1
ATOM 678 C C . SER A 1 87 ? -12.536 -5.385 8.600 1.00 87.06 87 SER A C 1
ATOM 680 O O . SER A 1 87 ? -12.086 -4.266 8.863 1.00 87.06 87 SER A O 1
ATOM 682 N N . VAL A 1 88 ? -13.313 -6.050 9.457 1.00 90.19 88 VAL A N 1
ATOM 683 C CA . VAL A 1 88 ? -13.650 -5.577 10.810 1.00 90.19 88 VAL A CA 1
ATOM 684 C C . VAL A 1 88 ? -12.385 -5.194 11.564 1.00 90.19 88 VAL A C 1
ATOM 686 O O . VAL A 1 88 ? -12.340 -4.133 12.182 1.00 90.19 88 VAL A O 1
ATOM 689 N N . ALA A 1 89 ? -11.331 -6.010 11.462 1.00 88.19 89 ALA A N 1
ATOM 690 C CA . ALA A 1 89 ? -10.063 -5.699 12.100 1.00 88.19 89 ALA A CA 1
ATOM 691 C C . ALA A 1 89 ? -9.500 -4.355 11.624 1.00 88.19 89 ALA A C 1
ATOM 693 O O . ALA A 1 89 ? -9.172 -3.501 12.446 1.00 88.19 89 ALA A O 1
ATOM 694 N N . ARG A 1 90 ? -9.457 -4.120 10.308 1.00 86.25 90 ARG A N 1
ATOM 695 C CA . ARG A 1 90 ? -8.961 -2.855 9.756 1.00 86.25 90 ARG A CA 1
ATOM 696 C C . ARG A 1 90 ? -9.853 -1.672 10.130 1.00 86.25 90 ARG A C 1
ATOM 698 O O . ARG A 1 90 ? -9.332 -0.613 10.470 1.00 86.25 90 ARG A O 1
ATOM 705 N N . TYR A 1 91 ? -11.173 -1.854 10.116 1.00 88.31 91 TYR A N 1
ATOM 706 C CA . TYR A 1 91 ? -12.129 -0.833 10.542 1.00 88.31 91 TYR A CA 1
ATOM 707 C C . TYR A 1 91 ? -11.878 -0.410 11.996 1.00 88.31 91 TYR A C 1
ATOM 709 O O . TYR A 1 91 ? -11.719 0.778 12.276 1.00 88.31 91 TYR A O 1
ATOM 717 N N . CYS A 1 92 ? -11.769 -1.378 12.913 1.00 91.81 92 CYS A N 1
ATOM 718 C CA . CYS A 1 92 ? -11.528 -1.112 14.329 1.00 91.81 92 CYS A CA 1
ATOM 719 C C . CYS A 1 92 ? -10.192 -0.403 14.572 1.00 91.81 92 CYS A C 1
ATOM 721 O O . CYS A 1 92 ? -10.126 0.497 15.407 1.00 91.81 92 CYS A O 1
ATOM 723 N N . GLN A 1 93 ? -9.143 -0.763 13.828 1.00 90.50 93 GLN A N 1
ATOM 724 C CA . GLN A 1 93 ? -7.845 -0.098 13.921 1.00 90.50 93 GLN A CA 1
ATOM 725 C C . GLN A 1 93 ? -7.885 1.353 13.440 1.00 90.50 93 GLN A C 1
ATOM 727 O O . GLN A 1 93 ? -7.356 2.230 14.122 1.00 90.50 93 GLN A O 1
ATOM 732 N N . CYS A 1 94 ? -8.517 1.614 12.290 1.00 87.31 94 CYS A N 1
ATOM 733 C CA . CYS A 1 94 ? -8.705 2.972 11.785 1.00 87.31 94 CYS A CA 1
ATOM 734 C C . CYS A 1 94 ? -9.505 3.817 12.784 1.00 87.31 94 CYS A C 1
ATOM 736 O O . CYS A 1 94 ? -9.090 4.929 13.098 1.00 87.31 94 CYS A O 1
ATOM 738 N N . GLN A 1 95 ? -10.597 3.275 13.334 1.00 90.56 95 GLN A N 1
ATOM 739 C CA . GLN A 1 95 ? -11.395 3.967 14.348 1.00 90.56 95 GLN A CA 1
ATOM 740 C C . GLN A 1 95 ? -10.580 4.263 15.612 1.00 90.56 95 GLN A C 1
ATOM 742 O O . GLN A 1 95 ? -10.539 5.405 16.059 1.00 90.56 95 GLN A O 1
ATOM 747 N N . ALA A 1 96 ? -9.860 3.272 16.152 1.00 93.12 96 ALA A N 1
ATOM 748 C CA . ALA A 1 96 ? -9.024 3.456 17.339 1.00 93.12 96 ALA A CA 1
ATOM 749 C C . ALA A 1 96 ? -7.938 4.527 17.136 1.00 93.12 96 ALA A C 1
ATOM 751 O O . ALA A 1 96 ? -7.683 5.322 18.039 1.00 93.12 96 ALA A O 1
ATOM 752 N N . ALA A 1 97 ? -7.324 4.577 15.949 1.00 91.06 97 ALA A N 1
ATOM 753 C CA . ALA A 1 97 ? -6.311 5.570 15.601 1.00 91.06 97 ALA A CA 1
ATOM 754 C C . ALA A 1 97 ? -6.877 6.989 15.396 1.00 91.06 97 ALA A C 1
ATOM 756 O O . ALA A 1 97 ? -6.148 7.970 15.536 1.00 91.06 97 ALA A O 1
ATOM 757 N N . LEU A 1 98 ? -8.167 7.115 15.071 1.00 89.06 98 LEU A N 1
ATOM 758 C CA . LEU A 1 98 ? -8.846 8.401 14.894 1.00 89.06 98 LEU A CA 1
ATOM 759 C C . LEU A 1 98 ? -9.473 8.944 16.186 1.00 89.06 98 LEU A C 1
ATOM 761 O O . LEU A 1 98 ? -9.901 10.102 16.197 1.00 89.06 98 LEU A O 1
ATOM 765 N N . LEU A 1 99 ? -9.503 8.157 17.270 1.00 91.69 99 LEU A N 1
ATOM 766 C CA . LEU A 1 99 ? -10.058 8.590 18.552 1.00 91.69 99 LEU A CA 1
ATOM 767 C C . LEU A 1 99 ? -9.393 9.888 19.049 1.00 91.69 99 LEU A C 1
ATOM 769 O O . LEU A 1 99 ? -8.177 10.063 18.925 1.00 91.69 99 LEU A O 1
ATOM 773 N N . PRO A 1 100 ? -10.163 10.796 19.676 1.00 92.25 100 PRO A N 1
ATOM 774 C CA . PRO A 1 100 ? -9.588 11.957 20.343 1.00 92.25 100 PRO A CA 1
ATOM 775 C C . PRO A 1 100 ? -8.712 11.520 21.533 1.00 92.25 100 PRO A C 1
ATOM 777 O O . PRO A 1 100 ? -8.882 10.405 22.039 1.00 92.25 100 PRO A O 1
ATOM 780 N N . PRO A 1 101 ? -7.825 12.393 22.056 1.00 94.19 101 PRO A N 1
ATOM 781 C CA . PRO A 1 101 ? -6.854 12.012 23.086 1.00 94.19 101 PRO A CA 1
ATOM 782 C C . PRO A 1 101 ? -7.435 11.268 24.308 1.00 94.19 101 PRO A C 1
ATOM 784 O O . PRO A 1 101 ? -6.842 10.269 24.716 1.00 94.19 101 PRO A O 1
ATOM 787 N N . PRO A 1 102 ? -8.608 11.644 24.870 1.00 96.25 102 PRO A N 1
ATOM 788 C CA . PRO A 1 102 ? -9.218 10.886 25.968 1.00 96.25 102 PRO A CA 1
ATOM 789 C C . PRO A 1 102 ? -9.643 9.459 25.580 1.00 96.25 102 PRO A C 1
ATOM 791 O O . PRO A 1 102 ? -9.471 8.528 26.368 1.00 96.25 102 PRO A O 1
ATOM 794 N N . GLY A 1 103 ? -10.162 9.279 24.361 1.00 96.25 103 GLY A N 1
ATOM 795 C CA . GLY A 1 103 ? -10.557 7.980 23.815 1.00 96.25 103 GLY A CA 1
ATOM 796 C C . GLY A 1 103 ? -9.355 7.085 23.533 1.00 96.25 103 GLY A C 1
ATOM 797 O O . GLY A 1 103 ? -9.334 5.922 23.939 1.00 96.25 103 GLY A O 1
ATOM 798 N N . LEU A 1 104 ? -8.314 7.649 22.918 1.00 95.94 104 LEU A N 1
ATOM 799 C CA . LEU A 1 104 ? -7.059 6.946 22.664 1.00 95.94 104 LEU A CA 1
ATOM 800 C C . LEU A 1 104 ? -6.386 6.506 23.974 1.00 95.94 104 LEU A C 1
ATOM 802 O O . LEU A 1 104 ? -5.931 5.368 24.083 1.00 95.94 104 LEU A O 1
ATOM 806 N N . ALA A 1 105 ? -6.390 7.362 25.001 1.00 96.94 105 ALA A N 1
ATOM 807 C CA . ALA A 1 105 ? -5.889 7.005 26.326 1.00 96.94 105 ALA A CA 1
ATOM 808 C C . ALA A 1 105 ? -6.667 5.827 26.942 1.00 96.94 105 ALA A C 1
ATOM 810 O O . ALA A 1 105 ? -6.057 4.931 27.527 1.00 96.94 105 ALA A O 1
ATOM 811 N N . ALA A 1 106 ? -7.997 5.785 26.787 1.00 97.50 106 ALA A N 1
ATOM 812 C CA . ALA A 1 106 ? -8.813 4.659 27.245 1.00 97.50 106 ALA A CA 1
ATOM 813 C C . ALA A 1 106 ? -8.493 3.357 26.499 1.00 97.50 106 ALA A C 1
ATOM 815 O O . ALA A 1 106 ? -8.323 2.315 27.132 1.00 97.50 106 ALA A O 1
ATOM 816 N N . TYR A 1 107 ? -8.323 3.422 25.176 1.00 97.25 107 TYR A N 1
ATOM 817 C CA . TYR A 1 107 ? -7.884 2.279 24.373 1.00 97.25 107 TYR A CA 1
ATOM 818 C C . TYR A 1 107 ? -6.527 1.739 24.844 1.00 97.25 107 TYR A C 1
ATOM 820 O O . TYR A 1 107 ? -6.367 0.539 25.088 1.00 97.25 107 TYR A O 1
ATOM 828 N N . ARG A 1 108 ? -5.557 2.633 25.050 1.00 96.88 108 ARG A N 1
ATOM 829 C CA . ARG A 1 108 ? -4.189 2.286 25.455 1.00 96.88 108 ARG A CA 1
ATOM 830 C C . ARG A 1 108 ? -4.087 1.685 26.843 1.00 96.88 108 ARG A C 1
ATOM 832 O O . ARG A 1 108 ? -3.338 0.725 27.010 1.00 96.88 108 ARG A O 1
ATOM 839 N N . ARG A 1 109 ? -4.903 2.135 27.807 1.00 97.25 109 ARG A N 1
ATOM 840 C CA . ARG A 1 109 ? -4.999 1.483 29.129 1.00 97.25 109 ARG A CA 1
ATOM 841 C C . ARG A 1 109 ? -5.272 -0.018 29.023 1.00 97.25 109 ARG A C 1
ATOM 843 O O . ARG A 1 109 ? -4.816 -0.776 29.873 1.00 97.25 109 ARG A O 1
ATOM 850 N N . GLN A 1 110 ? -5.994 -0.448 27.990 1.00 96.06 110 GLN A N 1
ATOM 851 C CA . GLN A 1 110 ? -6.328 -1.854 27.786 1.00 96.06 110 GLN A CA 1
ATOM 852 C C . GLN A 1 110 ? -5.359 -2.600 26.852 1.00 96.06 110 GLN A C 1
ATOM 854 O O . GLN A 1 110 ? -5.252 -3.824 26.938 1.00 96.06 110 GLN A O 1
ATOM 859 N N . ALA A 1 111 ? -4.690 -1.896 25.933 1.00 95.94 111 ALA A N 1
ATOM 860 C CA . ALA A 1 111 ? -3.883 -2.502 24.871 1.00 95.94 111 ALA A CA 1
ATOM 861 C C . ALA A 1 111 ? -2.367 -2.485 25.143 1.00 95.94 111 ALA A C 1
ATOM 863 O O . ALA A 1 111 ? -1.679 -3.453 24.806 1.00 95.94 111 ALA A O 1
ATOM 864 N N . ASP A 1 112 ? -1.841 -1.425 25.765 1.00 96.75 112 ASP A N 1
ATOM 865 C CA . ASP A 1 112 ? -0.399 -1.142 25.780 1.00 96.75 112 ASP A CA 1
ATOM 866 C C . ASP A 1 112 ? 0.408 -2.184 26.552 1.00 96.75 112 ASP A C 1
ATOM 868 O O . ASP A 1 112 ? 1.470 -2.587 26.090 1.00 96.75 112 ASP A O 1
ATOM 872 N N . ALA A 1 113 ? -0.101 -2.703 27.674 1.00 97.25 113 ALA A N 1
ATOM 873 C CA . ALA A 1 113 ? 0.609 -3.735 28.436 1.00 97.25 113 ALA A CA 1
ATOM 874 C C . ALA A 1 113 ? 0.877 -4.998 27.595 1.00 97.25 113 ALA A C 1
ATOM 876 O O . ALA A 1 113 ? 1.949 -5.598 27.672 1.00 97.25 113 ALA A O 1
ATOM 877 N N . THR A 1 114 ? -0.089 -5.383 26.754 1.00 96.69 114 THR A N 1
ATOM 878 C CA . THR A 1 114 ? 0.049 -6.544 25.865 1.00 96.69 114 THR A CA 1
ATOM 879 C C . THR A 1 114 ? 0.956 -6.223 24.679 1.00 96.69 114 THR A C 1
ATOM 881 O O . THR A 1 114 ? 1.834 -7.020 24.353 1.00 96.69 114 THR A O 1
ATOM 884 N N . ALA A 1 115 ? 0.772 -5.057 24.053 1.00 96.81 115 ALA A N 1
ATOM 885 C CA . ALA A 1 115 ? 1.575 -4.630 22.910 1.00 96.81 115 ALA A CA 1
ATOM 886 C C . ALA A 1 115 ? 3.056 -4.468 23.278 1.00 96.81 115 ALA A C 1
ATOM 888 O O . ALA A 1 115 ? 3.919 -4.971 22.561 1.00 96.81 115 ALA A O 1
ATOM 889 N N . LYS A 1 116 ? 3.339 -3.866 24.439 1.00 97.25 116 LYS A N 1
ATOM 890 C CA . LYS A 1 116 ? 4.690 -3.735 24.978 1.00 97.25 116 LYS A CA 1
ATOM 891 C C . LYS A 1 116 ? 5.336 -5.094 25.202 1.00 97.25 116 LYS A C 1
ATOM 893 O O . LYS A 1 116 ? 6.463 -5.302 24.773 1.00 97.25 116 LYS A O 1
ATOM 898 N N . LYS A 1 117 ? 4.618 -6.040 25.818 1.00 98.06 117 LYS A N 1
ATOM 899 C CA . LYS A 1 117 ? 5.137 -7.399 26.002 1.00 98.06 117 LYS A CA 1
ATOM 900 C C . LYS A 1 117 ? 5.501 -8.047 24.663 1.00 98.06 117 LYS A C 1
ATOM 902 O O . LYS A 1 117 ? 6.572 -8.627 24.552 1.00 98.06 117 LYS A O 1
ATOM 907 N N . TRP A 1 118 ? 4.640 -7.937 23.649 1.00 97.19 118 TRP A N 1
ATOM 908 C CA . TRP A 1 118 ? 4.937 -8.479 22.318 1.00 97.19 118 TRP A CA 1
ATOM 909 C C . TRP A 1 118 ? 6.144 -7.815 21.663 1.00 97.19 118 TRP A C 1
ATOM 911 O O . TRP A 1 118 ? 6.910 -8.510 21.002 1.00 97.19 118 TRP A O 1
ATOM 921 N N . LEU A 1 119 ? 6.315 -6.504 21.838 1.00 96.19 119 LEU A N 1
ATOM 922 C CA . LEU A 1 119 ? 7.471 -5.787 21.317 1.00 96.19 119 LEU A CA 1
ATOM 923 C C . LEU A 1 119 ? 8.757 -6.235 22.018 1.00 96.19 119 LEU A C 1
ATOM 925 O O . LEU A 1 119 ? 9.696 -6.640 21.341 1.00 96.19 119 LEU A O 1
ATOM 929 N N . ASP A 1 120 ? 8.763 -6.257 23.353 1.00 96.56 120 ASP A N 1
ATOM 930 C CA . ASP A 1 120 ? 9.909 -6.711 24.145 1.00 96.56 120 ASP A CA 1
ATOM 931 C C . ASP A 1 120 ? 10.273 -8.174 23.794 1.00 96.56 120 ASP A C 1
ATOM 933 O O . ASP A 1 120 ? 11.447 -8.533 23.723 1.00 96.56 120 ASP A O 1
ATOM 937 N N . ASP A 1 121 ? 9.278 -9.038 23.553 1.00 95.31 121 ASP A N 1
ATOM 938 C CA . ASP A 1 121 ? 9.493 -10.424 23.118 1.00 95.31 121 ASP A CA 1
ATOM 939 C C . ASP A 1 121 ? 10.048 -10.497 21.681 1.00 95.31 121 ASP A C 1
ATOM 941 O O . ASP A 1 121 ? 10.920 -11.324 21.408 1.00 95.31 121 ASP A O 1
ATOM 945 N N . ALA A 1 122 ? 9.587 -9.628 20.772 1.00 93.31 122 ALA A N 1
ATOM 946 C CA . ALA A 1 122 ? 10.092 -9.537 19.402 1.00 93.31 122 ALA A CA 1
ATOM 947 C C . ALA A 1 122 ? 11.556 -9.074 19.358 1.00 93.31 122 ALA A C 1
ATOM 949 O O . ALA A 1 122 ? 12.344 -9.614 18.586 1.00 93.31 122 ALA A O 1
ATOM 950 N N . GLU A 1 123 ? 11.938 -8.120 20.210 1.00 91.25 123 GLU A N 1
ATOM 951 C CA . GLU A 1 123 ? 13.306 -7.588 20.297 1.00 91.25 123 GLU A CA 1
ATOM 952 C C . GLU A 1 123 ? 14.313 -8.587 20.880 1.00 91.25 123 GLU A C 1
ATOM 954 O O . GLU A 1 123 ? 15.508 -8.492 20.608 1.00 91.25 123 GLU A O 1
ATOM 959 N N . ARG A 1 124 ? 13.848 -9.581 21.646 1.00 94.12 124 ARG A N 1
ATOM 960 C CA . ARG A 1 124 ? 14.702 -10.669 22.153 1.00 94.12 124 ARG A CA 1
ATOM 961 C C . ARG A 1 124 ? 14.967 -11.767 21.122 1.00 94.12 124 ARG A C 1
ATOM 963 O O . ARG A 1 124 ? 15.790 -12.645 21.384 1.00 94.12 124 ARG A O 1
ATOM 970 N N . LEU A 1 125 ? 14.266 -11.773 19.987 1.00 92.44 125 LEU A N 1
ATOM 971 C CA . LEU A 1 125 ? 14.486 -12.781 18.953 1.00 92.4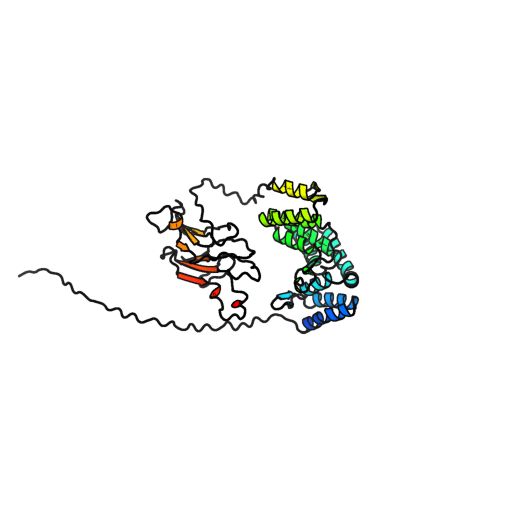4 125 LEU A CA 1
ATOM 972 C C . LEU A 1 125 ? 15.859 -12.582 18.288 1.00 92.44 125 LEU A C 1
ATOM 974 O O . LEU A 1 125 ? 16.219 -11.446 17.976 1.00 92.44 125 LEU A O 1
ATOM 978 N N . PRO A 1 126 ? 16.613 -13.660 18.004 1.00 87.44 126 PRO A N 1
ATOM 979 C CA . PRO A 1 126 ? 17.903 -13.553 17.329 1.00 87.44 126 PRO A CA 1
ATOM 980 C C . PRO A 1 126 ? 17.776 -12.922 15.937 1.00 87.44 126 PRO A C 1
ATOM 982 O O . PRO A 1 126 ? 16.878 -13.282 15.177 1.00 87.44 126 PRO A O 1
ATOM 985 N N . LEU A 1 127 ? 18.739 -12.071 15.563 1.00 83.19 127 LEU A N 1
ATOM 986 C CA . LEU A 1 127 ? 18.840 -11.480 14.215 1.00 83.19 127 LEU A CA 1
ATOM 987 C C . LEU A 1 127 ? 18.999 -12.529 13.097 1.00 83.19 127 LEU A C 1
ATOM 989 O O . LEU A 1 127 ? 18.822 -12.219 11.925 1.00 83.19 127 LEU A O 1
ATOM 993 N N . THR A 1 128 ? 19.319 -13.777 13.449 1.00 86.44 128 THR A N 1
ATOM 994 C CA . THR A 1 128 ? 19.442 -14.900 12.514 1.00 86.44 128 THR A CA 1
ATOM 995 C C . THR A 1 128 ? 18.098 -15.461 12.033 1.00 86.44 128 THR A C 1
ATOM 997 O O . THR A 1 128 ? 18.097 -16.261 11.102 1.00 86.44 128 THR A O 1
ATOM 1000 N N . ASP A 1 129 ? 16.961 -15.054 12.618 1.00 83.31 129 ASP A N 1
ATOM 1001 C CA . ASP A 1 129 ? 15.608 -15.450 12.180 1.00 83.31 129 ASP A CA 1
ATOM 1002 C C . ASP A 1 129 ? 14.740 -14.212 11.840 1.00 83.31 129 ASP A C 1
ATOM 1004 O O . ASP A 1 129 ? 13.805 -13.861 12.577 1.00 83.31 129 ASP A O 1
ATOM 1008 N N . PRO A 1 130 ? 15.033 -13.518 10.720 1.00 79.75 130 PRO A N 1
ATOM 1009 C CA . PRO A 1 130 ? 14.335 -12.289 10.332 1.00 79.75 130 PRO A CA 1
ATOM 1010 C C . PRO A 1 130 ? 12.848 -12.517 10.022 1.00 79.75 130 PRO A C 1
ATOM 1012 O O . PRO A 1 130 ? 12.030 -11.618 10.228 1.00 79.75 130 PRO A O 1
ATOM 1015 N N . THR A 1 131 ? 12.468 -13.717 9.572 1.00 83.50 131 THR A N 1
ATOM 1016 C CA . THR A 1 131 ? 11.073 -14.085 9.283 1.00 83.50 131 THR A CA 1
ATOM 1017 C C . THR A 1 131 ? 10.235 -14.103 10.557 1.00 83.50 131 THR A C 1
ATOM 1019 O O . THR A 1 131 ? 9.121 -13.571 10.582 1.00 83.50 131 THR A O 1
ATOM 1022 N N . ARG A 1 132 ? 10.764 -14.676 11.645 1.00 84.69 132 ARG A N 1
ATOM 1023 C CA . ARG A 1 132 ? 10.064 -14.714 12.933 1.00 84.69 132 ARG A CA 1
ATOM 1024 C C . ARG A 1 132 ? 9.967 -13.333 13.575 1.00 84.69 132 ARG A C 1
ATOM 1026 O O . ARG A 1 132 ? 8.905 -12.998 14.100 1.00 84.69 132 ARG A O 1
ATOM 1033 N N . GLN A 1 133 ? 11.024 -12.522 13.484 1.00 87.69 133 GLN A N 1
ATOM 1034 C CA . GLN A 1 133 ? 10.990 -11.117 13.913 1.00 87.69 133 GLN A CA 1
ATOM 1035 C C . GLN A 1 133 ? 9.911 -10.333 13.157 1.00 87.69 133 GLN A C 1
ATOM 1037 O O . GLN A 1 133 ? 9.049 -9.704 13.775 1.00 87.69 133 GLN A O 1
ATOM 1042 N N . ARG A 1 134 ? 9.877 -10.470 11.824 1.00 88.75 134 ARG A N 1
ATOM 1043 C CA . ARG A 1 134 ? 8.856 -9.852 10.970 1.00 88.75 134 ARG A CA 1
ATOM 1044 C C . ARG A 1 134 ? 7.448 -10.253 11.388 1.00 88.75 134 ARG A C 1
ATOM 1046 O O . ARG A 1 134 ? 6.581 -9.394 11.528 1.00 88.75 134 ARG A O 1
ATOM 1053 N N . ALA A 1 135 ? 7.209 -11.546 11.607 1.00 87.06 135 ALA A N 1
ATOM 1054 C CA . ALA A 1 135 ? 5.908 -12.051 12.038 1.00 87.06 135 ALA A CA 1
ATOM 1055 C C . ALA A 1 135 ? 5.479 -11.468 13.398 1.00 87.06 135 ALA A C 1
ATOM 1057 O O . ALA A 1 135 ? 4.303 -11.146 13.587 1.00 87.06 135 ALA A O 1
ATOM 1058 N N . ALA A 1 136 ? 6.424 -11.284 14.324 1.00 90.31 136 ALA A N 1
ATOM 1059 C CA . ALA A 1 136 ? 6.162 -10.680 15.626 1.00 90.31 136 ALA A CA 1
ATOM 1060 C C . ALA A 1 136 ? 5.777 -9.192 15.510 1.00 90.31 136 ALA A C 1
ATOM 1062 O O . ALA A 1 136 ? 4.770 -8.779 16.088 1.00 90.31 136 ALA A O 1
ATOM 1063 N N . TRP A 1 137 ? 6.489 -8.398 14.704 1.00 93.81 137 TRP A N 1
ATOM 1064 C CA . TRP A 1 137 ? 6.122 -6.995 14.465 1.00 93.81 137 TRP A CA 1
ATOM 1065 C C . TRP A 1 137 ? 4.813 -6.852 13.678 1.00 93.81 137 TRP A C 1
ATOM 1067 O O . TRP A 1 137 ? 3.967 -6.029 14.033 1.00 93.81 137 TRP A O 1
ATOM 1077 N N . LEU A 1 138 ? 4.582 -7.703 12.670 1.00 88.31 138 LEU A N 1
ATOM 1078 C CA . LEU A 1 138 ? 3.318 -7.751 11.924 1.00 88.31 138 LEU A CA 1
ATOM 1079 C C . LEU A 1 138 ? 2.129 -8.026 12.839 1.00 88.31 138 LEU A C 1
ATOM 1081 O O . LEU A 1 138 ? 1.065 -7.438 12.654 1.00 88.31 138 LEU A O 1
ATOM 1085 N N . ARG A 1 139 ? 2.293 -8.899 13.837 1.00 90.94 139 ARG A N 1
ATOM 1086 C CA . ARG A 1 139 ? 1.252 -9.151 14.835 1.00 90.94 139 ARG A CA 1
ATOM 1087 C C . ARG A 1 139 ? 0.885 -7.872 15.585 1.00 90.94 139 ARG A C 1
ATOM 1089 O O . ARG A 1 139 ? -0.302 -7.592 15.721 1.00 90.94 139 ARG A O 1
ATOM 1096 N N . ILE A 1 140 ? 1.869 -7.089 16.032 1.00 93.94 140 ILE A N 1
ATOM 1097 C CA . ILE A 1 140 ? 1.626 -5.817 16.732 1.00 93.94 140 ILE A CA 1
ATOM 1098 C C . ILE A 1 140 ? 0.881 -4.846 15.809 1.00 93.94 140 ILE A C 1
ATOM 1100 O O . ILE A 1 140 ? -0.177 -4.345 16.186 1.00 93.94 140 ILE A O 1
ATOM 1104 N N . ALA A 1 141 ? 1.359 -4.660 14.575 1.00 90.75 141 ALA A N 1
ATOM 1105 C CA . ALA A 1 141 ? 0.720 -3.782 13.592 1.00 90.75 141 ALA A CA 1
ATOM 1106 C C . ALA A 1 141 ? -0.713 -4.228 13.229 1.00 90.75 141 ALA A C 1
ATOM 1108 O O . ALA A 1 141 ? -1.586 -3.397 12.996 1.00 90.75 141 ALA A O 1
ATOM 1109 N N . ARG A 1 142 ? -0.997 -5.537 13.213 1.00 85.75 142 ARG A N 1
ATOM 1110 C CA . ARG A 1 142 ? -2.320 -6.099 12.878 1.00 85.75 142 ARG A CA 1
ATOM 1111 C C . ARG A 1 142 ? -3.282 -6.224 14.056 1.00 85.75 142 ARG A C 1
ATOM 1113 O O . ARG A 1 142 ? -4.477 -6.368 13.829 1.00 85.75 142 ARG A O 1
ATOM 1120 N N . GLN A 1 143 ? -2.804 -6.195 15.297 1.00 87.94 143 GLN A N 1
ATOM 1121 C CA . GLN A 1 143 ? -3.656 -6.456 16.465 1.00 87.94 143 GLN A CA 1
ATOM 1122 C C . GLN A 1 143 ? -3.692 -5.307 17.475 1.00 87.94 143 GLN A C 1
ATOM 1124 O O . GLN A 1 143 ? -4.670 -5.171 18.205 1.00 87.94 143 GLN A O 1
ATOM 1129 N N . SER A 1 144 ? -2.676 -4.449 17.489 1.00 92.81 144 SER A N 1
ATOM 1130 C CA . SER A 1 144 ? -2.523 -3.376 18.475 1.00 92.81 144 SER A CA 1
ATOM 1131 C C . SER A 1 144 ? -2.088 -2.066 17.820 1.00 92.81 144 SER A C 1
ATOM 1133 O O . SER A 1 144 ? -1.325 -1.311 18.408 1.00 92.81 144 SER A O 1
ATOM 1135 N N . PHE A 1 145 ? -2.579 -1.772 16.614 1.00 94.19 145 PHE A N 1
ATOM 1136 C CA . PHE A 1 145 ? -2.099 -0.653 15.796 1.00 94.19 145 PHE A CA 1
ATOM 1137 C C . PHE A 1 145 ? -2.125 0.719 16.489 1.00 94.19 145 PHE A C 1
ATOM 1139 O O . PHE A 1 145 ? -1.199 1.486 16.308 1.00 94.19 145 PHE A O 1
ATOM 1146 N N . ALA A 1 146 ? -3.143 1.041 17.296 1.00 94.94 146 ALA A N 1
ATOM 1147 C CA . ALA A 1 146 ? -3.219 2.333 17.998 1.00 94.94 146 ALA A CA 1
ATOM 1148 C C . ALA A 1 146 ? -2.457 2.363 19.348 1.00 94.94 146 ALA A C 1
ATOM 1150 O O . ALA A 1 146 ? -2.539 3.342 20.098 1.00 94.94 146 ALA A O 1
ATOM 1151 N N . SER A 1 147 ? -1.753 1.278 19.699 1.00 96.00 147 SER A N 1
ATOM 1152 C CA . SER A 1 147 ? -0.949 1.194 20.928 1.00 96.00 147 SER A CA 1
ATOM 1153 C C . SER A 1 147 ? 0.328 2.023 20.838 1.00 96.00 147 SER A C 1
ATOM 1155 O O . SER A 1 147 ? 0.829 2.286 19.751 1.00 96.00 147 SER A O 1
ATOM 1157 N N . SER A 1 148 ? 0.905 2.361 21.988 1.00 94.00 148 SER A N 1
ATOM 1158 C CA . SER A 1 148 ? 2.167 3.117 22.054 1.00 94.00 148 SER A CA 1
ATOM 1159 C C . SER A 1 148 ? 3.407 2.325 21.596 1.00 94.00 148 SER A C 1
ATOM 1161 O O . SER A 1 148 ? 4.502 2.864 21.610 1.00 94.00 148 SER A O 1
ATOM 1163 N N . SER A 1 149 ? 3.268 1.035 21.265 1.00 94.75 149 SER A N 1
ATOM 1164 C CA . SER A 1 149 ? 4.369 0.171 20.797 1.00 94.75 149 SER A CA 1
ATOM 1165 C C . SER A 1 149 ? 4.293 -0.144 19.300 1.00 94.75 149 SER A C 1
ATOM 1167 O O . SER A 1 149 ? 5.188 -0.793 18.753 1.00 94.75 149 SER A O 1
ATOM 1169 N N . ALA A 1 150 ? 3.194 0.227 18.640 1.00 94.44 150 ALA A N 1
ATOM 1170 C CA . ALA A 1 150 ? 2.960 -0.142 17.251 1.00 94.44 150 ALA A CA 1
ATOM 1171 C C . ALA A 1 150 ? 3.761 0.709 16.267 1.00 94.44 150 ALA A C 1
ATOM 1173 O O . ALA A 1 150 ? 4.180 0.188 15.238 1.00 94.44 150 ALA A O 1
ATOM 1174 N N . ASP A 1 151 ? 4.033 1.968 16.588 1.00 93.75 151 ASP A N 1
ATOM 1175 C CA . ASP A 1 151 ? 4.930 2.825 15.817 1.00 93.75 151 ASP A CA 1
ATOM 1176 C C . ASP A 1 151 ? 6.344 2.234 15.709 1.00 93.75 151 ASP A C 1
ATOM 1178 O O . ASP A 1 151 ? 6.887 2.108 14.614 1.00 93.75 151 ASP A O 1
ATOM 1182 N N . GLN A 1 152 ? 6.921 1.760 16.811 1.00 94.62 152 GLN A N 1
ATOM 1183 C CA . GLN A 1 152 ? 8.228 1.117 16.792 1.00 94.62 152 GLN A CA 1
ATOM 1184 C C . GLN A 1 152 ? 8.192 -0.171 15.962 1.00 94.62 152 GLN A C 1
ATOM 1186 O O . GLN A 1 152 ? 9.094 -0.411 15.162 1.00 94.62 152 GLN A O 1
ATOM 1191 N N . ALA A 1 153 ? 7.131 -0.975 16.075 1.00 94.94 153 ALA A N 1
ATOM 1192 C CA . ALA A 1 153 ? 6.963 -2.165 15.241 1.00 94.94 153 ALA A CA 1
ATOM 1193 C C . ALA A 1 153 ? 6.857 -1.823 13.740 1.00 94.94 153 ALA A C 1
ATOM 1195 O O . ALA A 1 153 ? 7.480 -2.491 12.916 1.00 94.94 153 ALA A O 1
ATOM 1196 N N . LEU A 1 154 ? 6.110 -0.775 13.373 1.00 95.06 154 LEU A N 1
ATOM 1197 C CA . LEU A 1 154 ? 6.000 -0.292 11.990 1.00 95.06 154 LEU A CA 1
ATOM 1198 C C . LEU A 1 154 ? 7.338 0.220 11.462 1.00 95.06 154 LEU A C 1
ATOM 1200 O O . LEU A 1 154 ? 7.690 -0.079 10.325 1.00 95.06 154 LEU A O 1
ATOM 1204 N N . ALA A 1 155 ? 8.102 0.936 12.286 1.00 94.25 155 ALA A N 1
ATOM 1205 C CA . ALA A 1 155 ? 9.436 1.394 11.927 1.00 94.25 155 ALA A CA 1
ATOM 1206 C C . ALA A 1 155 ? 10.373 0.224 11.614 1.00 94.25 155 ALA A C 1
ATOM 1208 O O . ALA A 1 155 ? 11.018 0.226 10.569 1.00 94.25 155 ALA A O 1
ATOM 1209 N N . ARG A 1 156 ? 10.376 -0.819 12.458 1.00 94.44 156 ARG A N 1
ATOM 1210 C CA . ARG A 1 156 ? 11.158 -2.041 12.208 1.00 94.44 156 ARG A CA 1
ATOM 1211 C C . ARG A 1 156 ? 10.723 -2.764 10.939 1.00 94.44 156 ARG A C 1
ATOM 1213 O O . ARG A 1 156 ? 11.567 -3.224 10.178 1.00 94.44 156 ARG A O 1
ATOM 1220 N N . LEU A 1 157 ? 9.416 -2.844 10.682 1.00 92.69 157 LEU A N 1
ATOM 1221 C CA . LEU A 1 157 ? 8.892 -3.418 9.441 1.00 92.69 157 LEU A CA 1
ATOM 1222 C C . LEU A 1 157 ? 9.310 -2.607 8.213 1.00 92.69 157 LEU A C 1
ATOM 1224 O O . LEU A 1 157 ? 9.614 -3.204 7.179 1.00 92.69 157 LEU A O 1
ATOM 1228 N N . ALA A 1 158 ? 9.330 -1.279 8.315 1.00 93.12 158 ALA A N 1
ATOM 1229 C CA . ALA A 1 158 ? 9.757 -0.395 7.241 1.00 93.12 158 ALA A CA 1
ATOM 1230 C C . ALA A 1 158 ? 11.253 -0.564 6.941 1.00 93.12 158 ALA A C 1
ATOM 1232 O O . ALA A 1 158 ? 11.604 -0.863 5.802 1.00 93.12 158 ALA A O 1
ATOM 1233 N N . GLU A 1 159 ? 12.103 -0.474 7.970 1.00 92.31 159 GLU A N 1
ATOM 1234 C CA . GLU A 1 159 ? 13.557 -0.686 7.891 1.00 92.31 159 GLU A CA 1
ATOM 1235 C C . GLU A 1 159 ? 13.881 -2.048 7.269 1.00 92.31 159 GLU A C 1
ATOM 1237 O O . GLU A 1 159 ? 14.557 -2.117 6.246 1.00 92.31 159 GLU A O 1
ATOM 1242 N N . GLN A 1 160 ? 13.307 -3.127 7.810 1.00 88.50 160 GLN A N 1
ATOM 1243 C CA . GLN A 1 160 ? 13.543 -4.479 7.309 1.00 88.50 160 GLN A CA 1
ATOM 1244 C C . GLN A 1 160 ? 13.087 -4.647 5.851 1.00 88.50 160 GLN A C 1
ATOM 1246 O O . GLN A 1 160 ? 13.754 -5.321 5.069 1.00 88.50 160 GLN A O 1
ATOM 1251 N N . SER A 1 161 ? 11.943 -4.066 5.473 1.00 84.69 161 SER A N 1
ATOM 1252 C CA . SER A 1 161 ? 11.455 -4.165 4.089 1.00 84.69 161 SER A CA 1
ATOM 1253 C C . SER A 1 161 ? 12.360 -3.383 3.133 1.00 84.69 161 SER A C 1
ATOM 1255 O O . SER A 1 161 ? 12.658 -3.864 2.044 1.00 84.69 161 SER A O 1
ATOM 1257 N N . PHE A 1 162 ? 12.867 -2.224 3.563 1.00 85.81 162 PHE A N 1
ATOM 1258 C CA . PHE A 1 162 ? 13.813 -1.430 2.786 1.00 85.81 162 PHE A CA 1
ATOM 1259 C C . PHE A 1 162 ? 15.149 -2.160 2.589 1.00 85.81 162 PHE A C 1
ATOM 1261 O O . PHE A 1 162 ? 15.654 -2.215 1.471 1.00 85.81 162 PHE A O 1
ATOM 1268 N N . GLU A 1 163 ? 15.695 -2.773 3.644 1.00 84.31 163 GLU A N 1
ATOM 1269 C CA . GLU A 1 163 ? 16.925 -3.580 3.582 1.00 84.31 163 GLU A CA 1
ATOM 1270 C C . GLU A 1 163 ? 16.797 -4.787 2.640 1.00 84.31 163 GLU A C 1
ATOM 1272 O O . GLU A 1 163 ? 17.765 -5.174 1.989 1.00 84.31 163 GLU A O 1
ATOM 1277 N N . GLN A 1 164 ? 15.597 -5.364 2.533 1.00 80.38 164 GLN A N 1
ATOM 1278 C CA . GLN A 1 164 ? 15.289 -6.471 1.620 1.00 80.38 164 GLN A CA 1
ATOM 1279 C C . GLN A 1 164 ? 15.041 -6.022 0.170 1.00 80.38 164 GLN A C 1
ATOM 1281 O O . GLN A 1 164 ? 14.850 -6.867 -0.702 1.00 80.38 164 GLN A O 1
ATOM 1286 N N . GLY A 1 165 ? 15.026 -4.713 -0.100 1.00 77.44 165 GLY A N 1
ATOM 1287 C CA . GLY A 1 165 ? 14.701 -4.155 -1.413 1.00 77.44 165 GLY A CA 1
ATOM 1288 C C . GLY A 1 165 ? 13.202 -4.100 -1.734 1.00 77.44 165 GLY A C 1
ATOM 1289 O O . GLY A 1 165 ? 12.833 -3.737 -2.848 1.00 77.44 165 GLY A O 1
ATOM 1290 N N . ASP A 1 166 ? 12.322 -4.419 -0.778 1.00 78.81 166 ASP A N 1
ATOM 1291 C CA . ASP A 1 166 ? 10.869 -4.255 -0.912 1.00 78.81 166 ASP A CA 1
ATOM 1292 C C . ASP A 1 166 ? 10.468 -2.819 -0.538 1.00 78.81 166 ASP A C 1
ATOM 1294 O O . ASP A 1 166 ? 9.927 -2.521 0.536 1.00 78.81 166 ASP A O 1
ATOM 1298 N N . PHE A 1 167 ? 10.794 -1.895 -1.442 1.00 81.62 167 PHE A N 1
ATOM 1299 C CA . PHE A 1 167 ? 10.594 -0.461 -1.241 1.00 81.62 167 PHE A CA 1
ATOM 1300 C C . PHE A 1 167 ? 9.112 -0.069 -1.155 1.00 81.62 167 PHE A C 1
ATOM 1302 O O . PHE A 1 167 ? 8.777 0.863 -0.421 1.00 81.62 167 PHE A O 1
ATOM 1309 N N . ALA A 1 168 ? 8.224 -0.822 -1.813 1.00 78.44 168 ALA A N 1
ATOM 1310 C CA . ALA A 1 168 ? 6.782 -0.594 -1.779 1.00 78.44 168 ALA A CA 1
ATOM 1311 C C . ALA A 1 168 ? 6.179 -0.954 -0.410 1.00 78.44 168 ALA A C 1
ATOM 1313 O O . ALA A 1 168 ? 5.376 -0.192 0.150 1.00 78.44 168 ALA A O 1
ATOM 1314 N N . ALA A 1 169 ? 6.589 -2.083 0.182 1.00 78.81 169 ALA A N 1
ATOM 1315 C CA . ALA A 1 169 ? 6.200 -2.410 1.551 1.00 78.81 169 ALA A CA 1
ATOM 1316 C C . ALA A 1 169 ? 6.811 -1.422 2.553 1.00 78.81 169 ALA A C 1
ATOM 1318 O O . ALA A 1 169 ? 6.108 -0.958 3.454 1.00 78.81 169 ALA A O 1
ATOM 1319 N N . ALA A 1 170 ? 8.082 -1.043 2.375 1.00 85.62 170 ALA A N 1
ATOM 1320 C CA . ALA A 1 170 ? 8.739 -0.051 3.226 1.00 85.62 170 ALA A CA 1
ATOM 1321 C C . ALA A 1 170 ? 7.988 1.290 3.227 1.00 85.62 170 ALA A C 1
ATOM 1323 O O . ALA A 1 170 ? 7.643 1.807 4.293 1.00 85.62 170 ALA A O 1
ATOM 1324 N N . ARG A 1 171 ? 7.630 1.793 2.036 1.00 89.94 171 ARG A N 1
ATOM 1325 C CA . ARG A 1 171 ? 6.780 2.977 1.861 1.00 89.94 171 ARG A CA 1
ATOM 1326 C C . ARG A 1 171 ? 5.477 2.835 2.622 1.00 89.94 171 ARG A C 1
ATOM 1328 O O . ARG A 1 171 ? 5.115 3.737 3.367 1.00 89.94 171 ARG A O 1
ATOM 1335 N N . THR A 1 172 ? 4.787 1.710 2.452 1.00 86.25 172 THR A N 1
ATOM 1336 C CA . THR A 1 172 ? 3.497 1.461 3.104 1.00 86.25 172 THR A CA 1
ATOM 1337 C C . THR A 1 172 ? 3.607 1.597 4.626 1.00 86.25 172 THR A C 1
ATOM 1339 O O . THR A 1 172 ? 2.776 2.261 5.244 1.00 86.25 172 THR A O 1
ATOM 1342 N N . TYR A 1 173 ? 4.648 1.029 5.241 1.00 90.81 173 TYR A N 1
ATOM 1343 C CA . TYR A 1 173 ? 4.852 1.122 6.689 1.00 90.81 173 TYR A CA 1
ATOM 1344 C C . TYR A 1 173 ? 5.276 2.523 7.155 1.00 90.81 173 TYR A C 1
ATOM 1346 O O . TYR A 1 173 ? 4.745 3.008 8.156 1.00 90.81 173 TYR A O 1
ATOM 1354 N N . TRP A 1 174 ? 6.165 3.213 6.432 1.00 93.31 174 TRP A N 1
ATOM 1355 C CA . TRP A 1 174 ? 6.521 4.605 6.749 1.00 93.31 174 TRP A CA 1
ATOM 1356 C C . TRP A 1 174 ? 5.349 5.567 6.565 1.00 93.31 174 TRP A C 1
ATOM 1358 O O . TRP A 1 174 ? 5.164 6.491 7.352 1.00 93.31 174 TRP A O 1
ATOM 1368 N N . GLU A 1 175 ? 4.499 5.329 5.575 1.00 90.25 175 GLU A N 1
ATOM 1369 C CA . GLU A 1 175 ? 3.252 6.056 5.424 1.00 90.25 175 GLU A CA 1
ATOM 1370 C C . GLU A 1 175 ? 2.323 5.824 6.618 1.00 90.25 175 GLU A C 1
ATOM 1372 O O . GLU A 1 175 ? 1.796 6.789 7.177 1.00 90.25 175 GLU A O 1
ATOM 1377 N N . MET A 1 176 ? 2.149 4.575 7.053 1.00 90.12 176 MET A N 1
ATOM 1378 C CA . MET A 1 17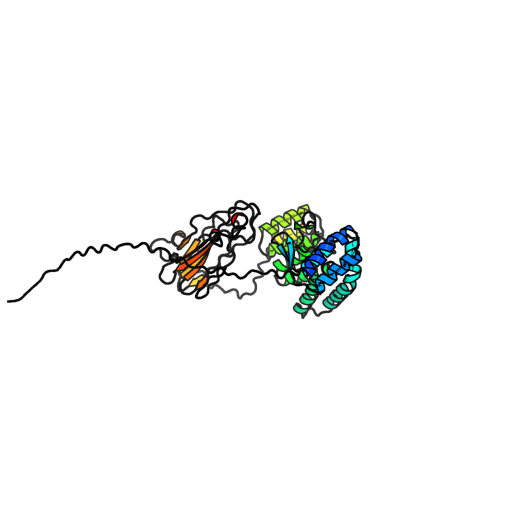6 ? 1.340 4.267 8.234 1.00 90.12 176 MET A CA 1
ATOM 1379 C C . MET A 1 176 ? 1.834 4.983 9.494 1.00 90.12 176 MET A C 1
ATOM 1381 O O . MET A 1 176 ? 1.013 5.245 10.361 1.00 90.12 176 MET A O 1
ATOM 1385 N N . LEU A 1 177 ? 3.120 5.332 9.605 1.00 92.50 177 LEU A N 1
ATOM 1386 C CA . LEU A 1 177 ? 3.652 6.094 10.741 1.00 92.50 177 LEU A CA 1
ATOM 1387 C C . LEU A 1 177 ? 3.228 7.564 10.756 1.00 92.50 177 LEU A C 1
ATOM 1389 O O . LEU A 1 177 ? 3.133 8.158 11.826 1.00 92.50 177 LEU A O 1
ATOM 1393 N N . LEU A 1 178 ? 2.976 8.169 9.594 1.00 88.88 178 LEU A N 1
ATOM 1394 C CA . LEU A 1 178 ? 2.572 9.570 9.532 1.00 88.88 178 LEU A CA 1
ATOM 1395 C C . LEU A 1 178 ? 1.132 9.727 10.050 1.00 88.88 178 LEU A C 1
ATOM 1397 O O . LEU A 1 178 ? 0.224 9.105 9.491 1.00 88.88 178 LEU A O 1
ATOM 1401 N N . PRO A 1 179 ? 0.877 10.587 11.055 1.00 83.38 179 PRO A N 1
ATOM 1402 C CA . PRO A 1 179 ? -0.465 10.768 11.586 1.00 83.38 179 PRO A CA 1
ATOM 1403 C C . PRO A 1 179 ? -1.429 11.321 10.540 1.00 83.38 179 PRO A C 1
ATOM 1405 O O . PRO A 1 179 ? -1.068 12.145 9.691 1.00 83.38 179 PRO A O 1
ATOM 1408 N N . ALA A 1 180 ? -2.693 10.903 10.622 1.00 80.44 180 ALA A N 1
ATOM 1409 C CA . ALA A 1 180 ? -3.736 11.431 9.752 1.00 80.44 180 ALA A CA 1
ATOM 1410 C C . ALA A 1 180 ? -3.880 12.953 9.944 1.00 80.44 180 ALA A C 1
ATOM 1412 O O . ALA A 1 180 ? -4.038 13.450 11.065 1.00 80.44 180 ALA A O 1
ATOM 1413 N N . SER A 1 181 ? -3.874 13.695 8.837 1.00 73.38 181 SER A N 1
ATOM 1414 C CA . SER A 1 181 ? -4.069 15.148 8.800 1.00 73.38 181 SER A CA 1
ATOM 1415 C C . SER A 1 181 ? -5.073 15.537 7.710 1.00 73.38 181 SER A C 1
ATOM 1417 O O . SER A 1 181 ? -5.252 14.818 6.726 1.00 73.38 181 SER A O 1
ATOM 1419 N N . GLY A 1 182 ? -5.769 16.663 7.901 1.00 76.19 182 GLY A N 1
ATOM 1420 C CA . GLY A 1 182 ? -6.745 17.182 6.936 1.00 76.19 182 GLY A CA 1
ATOM 1421 C C . GLY A 1 182 ? -7.832 16.166 6.564 1.00 76.19 182 GLY A C 1
ATOM 1422 O O . GLY A 1 182 ? -8.472 15.578 7.437 1.00 76.19 182 GLY A O 1
ATOM 1423 N N . SER A 1 183 ? -8.021 15.941 5.260 1.00 65.69 183 SER A N 1
ATOM 1424 C CA . SER A 1 183 ? -9.030 15.018 4.717 1.00 65.69 183 SER A CA 1
ATOM 1425 C C . SER A 1 183 ? -8.845 13.565 5.166 1.00 65.69 183 SER A C 1
ATOM 1427 O O . SER A 1 183 ? -9.827 12.827 5.215 1.00 65.69 183 SER A O 1
ATOM 1429 N N . LEU A 1 184 ? -7.638 13.155 5.576 1.00 66.81 184 LEU A N 1
ATOM 1430 C CA . LEU A 1 184 ? -7.384 11.802 6.085 1.00 66.81 184 LEU A CA 1
ATOM 1431 C C . LEU A 1 184 ? -8.030 11.536 7.452 1.00 66.81 184 LEU A C 1
ATOM 1433 O O . LEU A 1 184 ? -8.156 10.382 7.842 1.00 66.81 184 LEU A O 1
ATOM 1437 N N . ARG A 1 185 ? -8.456 12.579 8.178 1.00 67.75 185 ARG A N 1
ATOM 1438 C CA . ARG A 1 185 ? -9.244 12.438 9.416 1.00 67.75 185 ARG A CA 1
ATOM 1439 C C . ARG A 1 185 ? -10.751 12.333 9.172 1.00 67.75 185 ARG A C 1
ATOM 1441 O O . ARG A 1 185 ? -11.512 12.236 10.127 1.00 67.75 185 ARG A O 1
ATOM 1448 N N . THR A 1 186 ? -11.190 12.401 7.918 1.00 64.56 186 THR A N 1
ATOM 1449 C CA . THR A 1 186 ? -12.609 12.299 7.554 1.00 64.56 186 THR A CA 1
ATOM 1450 C C . THR A 1 186 ? -12.982 10.859 7.212 1.00 64.56 186 THR A C 1
ATOM 1452 O O . THR A 1 186 ? -12.110 10.005 7.058 1.00 64.56 186 THR A O 1
ATOM 1455 N N . VAL A 1 187 ? -14.275 10.601 6.999 1.00 55.31 187 VAL A N 1
ATOM 1456 C CA . VAL A 1 187 ? -14.774 9.312 6.486 1.00 55.31 187 VAL A CA 1
ATOM 1457 C C . VAL A 1 187 ? -14.059 8.897 5.188 1.00 55.31 187 VAL A C 1
ATOM 1459 O O . VAL A 1 187 ? -13.816 7.717 4.983 1.00 55.31 187 VAL A O 1
ATOM 1462 N N . ALA A 1 188 ? -13.628 9.851 4.351 1.00 51.88 188 ALA A N 1
ATOM 1463 C CA . ALA A 1 188 ? -12.871 9.563 3.127 1.00 51.88 188 ALA A CA 1
ATOM 1464 C C . ALA A 1 188 ? -11.448 9.026 3.384 1.00 51.88 188 ALA A C 1
ATOM 1466 O O . ALA A 1 188 ? -10.858 8.409 2.502 1.00 51.88 188 ALA A O 1
ATOM 1467 N N . GLY A 1 189 ? -10.888 9.273 4.572 1.00 58.03 189 GLY A N 1
ATOM 1468 C CA . GLY A 1 189 ? -9.627 8.683 5.024 1.00 58.03 189 GLY A CA 1
ATOM 1469 C C . GLY A 1 189 ? -9.808 7.379 5.801 1.00 58.03 189 GLY A C 1
ATOM 1470 O O . GLY A 1 189 ? -8.832 6.661 6.021 1.00 58.03 189 GLY A O 1
ATOM 1471 N N . LEU A 1 190 ? -11.037 7.048 6.209 1.00 62.97 190 LEU A N 1
ATOM 1472 C CA . LEU A 1 190 ? -11.338 5.816 6.928 1.00 62.97 190 LEU A CA 1
ATOM 1473 C C . LEU A 1 190 ? -11.043 4.632 5.991 1.00 62.97 190 LEU A C 1
ATOM 1475 O O . LEU A 1 190 ? -11.396 4.657 4.821 1.00 62.97 190 LEU A O 1
ATOM 1479 N N . GLY A 1 191 ? -10.297 3.631 6.464 1.00 64.88 191 GLY A N 1
ATOM 1480 C CA . GLY A 1 191 ? -9.751 2.560 5.617 1.00 64.88 191 GLY A CA 1
ATOM 1481 C C . GLY A 1 191 ? -8.299 2.777 5.166 1.00 64.88 191 GLY A C 1
ATOM 1482 O O . GLY A 1 191 ? -7.629 1.800 4.809 1.00 64.88 191 GLY A O 1
ATOM 1483 N N . LEU A 1 192 ? -7.759 3.996 5.273 1.00 71.75 192 LEU A N 1
ATOM 1484 C CA . LEU A 1 192 ? -6.319 4.258 5.212 1.00 71.75 192 LEU A CA 1
ATOM 1485 C C . LEU A 1 192 ? -5.752 4.272 6.631 1.00 71.75 192 LEU A C 1
ATOM 1487 O O . LEU A 1 192 ? -6.097 5.104 7.466 1.00 71.75 192 LEU A O 1
ATOM 1491 N N . LEU A 1 193 ? -4.886 3.309 6.917 1.00 81.62 193 LEU A N 1
ATOM 1492 C CA . LEU A 1 193 ? -4.341 3.115 8.250 1.00 81.62 193 LEU A CA 1
ATOM 1493 C C . LEU A 1 193 ? -3.215 4.134 8.507 1.00 81.62 193 LEU A C 1
ATOM 1495 O O . LEU A 1 193 ? -2.244 4.176 7.755 1.00 81.62 193 LEU A O 1
ATOM 1499 N N . ARG A 1 194 ? -3.364 4.971 9.540 1.00 87.69 194 ARG A N 1
ATOM 1500 C CA . ARG A 1 194 ? -2.390 5.994 9.962 1.00 87.69 194 ARG A CA 1
ATOM 1501 C C . ARG A 1 194 ? -2.277 5.964 11.479 1.00 87.69 194 ARG A C 1
ATOM 1503 O O . ARG A 1 194 ? -3.300 6.013 12.156 1.00 87.69 194 ARG A O 1
ATOM 1510 N N . HIS A 1 195 ? -1.067 5.835 12.002 1.00 91.56 195 HIS A N 1
ATOM 1511 C CA . HIS A 1 195 ? -0.808 5.706 13.428 1.00 91.56 195 HIS A CA 1
ATOM 1512 C C . HIS A 1 195 ? -1.188 7.019 14.130 1.00 91.56 195 HIS A C 1
ATOM 1514 O O . HIS A 1 195 ? -0.958 8.093 13.568 1.00 91.56 195 HIS A O 1
ATOM 1520 N N . PRO A 1 196 ? -1.825 6.969 15.316 1.00 89.69 196 PRO A N 1
ATOM 1521 C CA . PRO A 1 196 ? -2.297 8.179 15.991 1.00 89.69 196 PRO A CA 1
ATOM 1522 C C . PRO A 1 196 ? -1.155 9.114 16.397 1.00 89.69 196 PRO A C 1
ATOM 1524 O O . PRO A 1 196 ? -1.307 10.334 16.338 1.00 89.69 196 PRO A O 1
ATOM 1527 N N . ASP A 1 197 ? -0.017 8.525 16.760 1.00 84.94 197 ASP A N 1
ATOM 1528 C CA . ASP A 1 197 ? 1.178 9.241 17.185 1.00 84.94 197 ASP A CA 1
ATOM 1529 C C . ASP A 1 197 ? 2.330 9.013 16.216 1.00 84.94 197 ASP A C 1
ATOM 1531 O O . ASP A 1 197 ? 2.353 8.045 15.460 1.00 84.94 197 ASP A O 1
ATOM 1535 N N . LEU A 1 198 ? 3.337 9.865 16.307 1.00 85.56 198 LEU A N 1
ATOM 1536 C CA . LEU A 1 198 ? 4.614 9.632 15.667 1.00 85.56 198 LEU A CA 1
ATOM 1537 C C . LEU A 1 198 ? 5.712 9.875 16.704 1.00 85.56 198 LEU A C 1
ATOM 1539 O O . LEU A 1 198 ? 5.920 11.013 17.114 1.00 85.56 198 LEU A O 1
ATOM 1543 N N . SER A 1 199 ? 6.379 8.808 17.151 1.00 83.00 199 SER A N 1
ATOM 1544 C CA . SER A 1 199 ? 7.532 8.919 18.061 1.00 83.00 199 SER A CA 1
ATOM 1545 C C . SER A 1 199 ? 8.806 9.380 17.359 1.00 83.00 199 SER A C 1
ATOM 1547 O O . SER A 1 199 ? 9.675 9.973 17.994 1.00 83.00 199 SER A O 1
ATOM 1549 N N . GLN A 1 200 ? 8.930 9.103 16.060 1.00 80.62 200 GLN A N 1
ATOM 1550 C CA . GLN A 1 200 ? 10.050 9.562 15.242 1.00 80.62 200 GLN A CA 1
ATOM 1551 C C . GLN A 1 200 ? 9.835 10.998 14.757 1.00 80.62 200 GLN A C 1
ATOM 1553 O O . GLN A 1 200 ? 8.725 11.520 14.759 1.00 80.62 200 GLN A O 1
ATOM 1558 N N . ASP A 1 201 ? 10.891 11.646 14.277 1.00 89.94 201 ASP A N 1
ATOM 1559 C CA . ASP A 1 201 ? 10.720 12.916 13.578 1.00 89.94 201 ASP A CA 1
ATOM 1560 C C . ASP A 1 201 ? 9.968 12.688 12.248 1.00 89.94 201 ASP A C 1
ATOM 1562 O O . ASP A 1 201 ? 10.328 11.824 11.442 1.00 89.94 201 ASP A O 1
ATOM 1566 N N . ALA A 1 202 ? 8.925 13.483 11.994 1.00 92.25 202 ALA A N 1
ATOM 1567 C CA . ALA A 1 202 ? 8.198 13.482 10.726 1.00 92.25 202 ALA A CA 1
ATOM 1568 C C . ALA A 1 202 ? 9.116 13.783 9.537 1.00 92.25 202 ALA A C 1
ATOM 1570 O O . ALA A 1 202 ? 8.896 13.243 8.448 1.00 92.25 202 ALA A O 1
ATOM 1571 N N . ALA A 1 203 ? 10.154 14.597 9.746 1.00 94.56 203 ALA A N 1
ATOM 1572 C CA . ALA A 1 203 ? 11.184 14.828 8.750 1.00 94.56 203 ALA A CA 1
ATOM 1573 C C . ALA A 1 203 ? 11.948 13.533 8.442 1.00 94.56 203 ALA A C 1
ATOM 1575 O O . ALA A 1 203 ? 12.098 13.176 7.279 1.00 94.56 203 ALA A O 1
ATOM 1576 N N . GLN A 1 204 ? 12.345 12.751 9.446 1.00 94.75 204 GLN A N 1
ATOM 1577 C CA . GLN A 1 204 ? 13.038 11.480 9.215 1.00 94.75 204 GLN A CA 1
ATOM 1578 C C . GLN A 1 204 ? 12.174 10.497 8.404 1.00 94.75 204 GLN A C 1
ATOM 1580 O O . GLN A 1 204 ? 12.638 9.925 7.418 1.00 94.75 204 GLN A O 1
ATOM 1585 N N . VAL A 1 205 ? 10.891 10.345 8.755 1.00 94.69 205 VAL A N 1
ATOM 1586 C CA . VAL A 1 205 ? 9.967 9.456 8.024 1.00 94.69 205 VAL A CA 1
ATOM 1587 C C . VAL A 1 205 ? 9.760 9.919 6.581 1.00 94.69 205 VAL A C 1
ATOM 1589 O O . VAL A 1 205 ? 9.824 9.115 5.653 1.00 94.69 205 VAL A O 1
ATOM 1592 N N . ARG A 1 206 ? 9.552 11.221 6.355 1.00 94.94 206 ARG A N 1
ATOM 1593 C CA . ARG A 1 206 ? 9.390 11.763 4.997 1.00 94.94 206 ARG A CA 1
ATOM 1594 C C . ARG A 1 206 ? 10.670 11.662 4.173 1.00 94.94 206 ARG A C 1
ATOM 1596 O O . ARG A 1 206 ? 10.578 11.459 2.967 1.00 94.94 206 ARG A O 1
ATOM 1603 N N . ALA A 1 207 ? 11.840 11.754 4.800 1.00 95.06 207 ALA A N 1
ATOM 1604 C CA . ALA A 1 207 ? 13.107 11.518 4.125 1.00 95.06 207 ALA A CA 1
ATOM 1605 C C . ALA A 1 207 ? 13.221 10.060 3.649 1.00 95.06 207 ALA A C 1
ATOM 1607 O O . ALA A 1 207 ? 13.622 9.822 2.512 1.00 95.06 207 ALA A O 1
ATOM 1608 N N . HIS A 1 208 ? 12.786 9.089 4.459 1.00 95.00 208 HIS A N 1
ATOM 1609 C CA . HIS A 1 208 ? 12.717 7.690 4.030 1.00 95.00 208 HIS A CA 1
ATOM 1610 C C . HIS A 1 208 ? 11.746 7.464 2.859 1.00 95.00 208 HIS A C 1
ATOM 1612 O O . HIS A 1 208 ? 12.061 6.695 1.957 1.00 95.00 208 HIS A O 1
ATOM 1618 N N . LEU A 1 209 ? 10.609 8.170 2.807 1.00 92.88 209 LEU A N 1
ATOM 1619 C CA . LEU A 1 209 ? 9.686 8.091 1.662 1.00 92.88 209 LEU A CA 1
ATOM 1620 C C . LEU A 1 209 ? 10.326 8.588 0.355 1.00 92.88 209 LEU A C 1
ATOM 1622 O O . LEU A 1 209 ? 10.181 7.933 -0.678 1.00 92.88 209 LEU A O 1
ATOM 1626 N N . VAL A 1 210 ? 11.109 9.674 0.419 1.00 93.19 210 VAL A N 1
ATOM 1627 C CA . VAL A 1 210 ? 11.906 10.151 -0.727 1.00 93.19 210 VAL A CA 1
ATOM 1628 C C . VAL A 1 210 ? 12.895 9.073 -1.182 1.00 93.19 210 VAL A C 1
ATOM 1630 O O . VAL A 1 210 ? 13.059 8.851 -2.385 1.00 93.19 210 VAL A O 1
ATOM 1633 N N . LEU A 1 211 ? 13.536 8.374 -0.236 1.00 90.75 211 LEU A N 1
ATOM 1634 C CA . LEU A 1 211 ? 14.412 7.247 -0.560 1.00 90.75 211 LEU A CA 1
ATOM 1635 C C . LEU A 1 211 ? 13.640 6.100 -1.219 1.00 90.75 211 LEU A C 1
ATOM 1637 O O . LEU A 1 211 ? 14.094 5.627 -2.256 1.00 90.75 211 LEU A O 1
ATOM 1641 N N . CYS A 1 212 ? 12.473 5.698 -0.705 1.00 86.94 212 CYS A N 1
ATOM 1642 C CA . CYS A 1 212 ? 11.621 4.703 -1.368 1.00 86.94 212 CYS A CA 1
ATOM 1643 C C . CYS A 1 212 ? 11.381 5.064 -2.834 1.00 86.94 212 CYS A C 1
ATOM 1645 O O . CYS A 1 212 ? 11.682 4.252 -3.699 1.00 86.94 212 CYS A O 1
ATOM 1647 N N . SER A 1 213 ? 10.932 6.291 -3.130 1.00 85.19 213 SER A N 1
ATOM 1648 C CA . SER A 1 213 ? 10.624 6.713 -4.511 1.00 85.19 213 SER A CA 1
ATOM 1649 C C . SER A 1 213 ? 11.835 6.572 -5.419 1.00 85.19 213 SER A C 1
ATOM 1651 O O . SER A 1 213 ? 11.750 6.118 -6.559 1.00 85.19 213 SER A O 1
ATOM 1653 N N . ARG A 1 214 ? 12.998 6.940 -4.884 1.00 84.38 214 ARG A N 1
ATOM 1654 C CA . ARG A 1 214 ? 14.255 6.890 -5.612 1.00 84.38 214 ARG A CA 1
ATOM 1655 C C . ARG A 1 214 ? 14.700 5.460 -5.904 1.00 84.38 214 ARG A C 1
ATOM 1657 O O . ARG A 1 214 ? 15.124 5.184 -7.022 1.00 84.38 214 ARG A O 1
ATOM 1664 N N . PHE A 1 215 ? 14.608 4.574 -4.919 1.00 79.50 215 PHE A N 1
ATOM 1665 C CA . PHE A 1 215 ? 14.987 3.169 -5.054 1.00 79.50 215 PHE A CA 1
ATOM 1666 C C . PHE A 1 215 ? 13.954 2.345 -5.852 1.00 79.50 215 PHE A C 1
ATOM 1668 O O . PHE A 1 215 ? 14.335 1.395 -6.527 1.00 79.50 215 PHE A O 1
ATOM 1675 N N . GLU A 1 216 ? 12.684 2.764 -5.879 1.00 77.75 216 GLU A N 1
ATOM 1676 C CA . GLU A 1 216 ? 11.638 2.270 -6.798 1.00 77.75 216 GLU A CA 1
ATOM 1677 C C . GLU A 1 216 ? 11.886 2.699 -8.264 1.00 77.75 216 GLU A C 1
ATOM 1679 O O . GLU A 1 216 ? 11.284 2.159 -9.197 1.00 77.75 216 GLU A O 1
ATOM 1684 N N . GLY A 1 217 ? 12.768 3.679 -8.489 1.00 77.06 217 GLY A N 1
ATOM 1685 C CA . GLY A 1 217 ? 13.041 4.263 -9.803 1.00 77.06 217 GLY A CA 1
ATOM 1686 C C . GLY A 1 217 ? 11.995 5.281 -10.275 1.00 77.06 217 GLY A C 1
ATOM 1687 O O . GLY A 1 217 ? 12.078 5.735 -11.414 1.00 77.06 217 GLY A O 1
ATOM 1688 N N . ASP A 1 218 ? 11.040 5.671 -9.424 1.00 78.00 218 ASP A N 1
ATOM 1689 C CA . ASP A 1 218 ? 10.058 6.730 -9.697 1.00 78.00 218 ASP A CA 1
ATOM 1690 C C . ASP A 1 218 ? 10.693 8.104 -9.413 1.00 78.00 218 ASP A C 1
ATOM 1692 O O . ASP A 1 218 ? 10.531 8.717 -8.352 1.00 78.00 218 ASP A O 1
ATOM 1696 N N . VAL A 1 219 ? 11.508 8.560 -10.369 1.00 78.75 219 VAL A N 1
ATOM 1697 C CA . VAL A 1 219 ? 12.293 9.799 -10.256 1.00 78.75 219 VAL A CA 1
ATOM 1698 C C . VAL A 1 219 ? 11.392 11.028 -10.131 1.00 78.75 219 VAL A C 1
ATOM 1700 O O . VAL A 1 219 ? 11.720 11.951 -9.382 1.00 78.75 219 VAL A O 1
ATOM 1703 N N . ASP A 1 220 ? 10.250 11.039 -10.815 1.00 79.62 220 ASP A N 1
ATOM 1704 C CA . ASP A 1 220 ? 9.312 12.159 -10.771 1.00 79.62 220 ASP A CA 1
ATOM 1705 C C . ASP A 1 220 ? 8.672 12.288 -9.395 1.00 79.62 220 ASP A C 1
ATOM 1707 O O . ASP A 1 220 ? 8.680 13.380 -8.817 1.00 79.62 220 ASP A O 1
ATOM 1711 N N . ARG A 1 221 ? 8.201 11.176 -8.815 1.00 81.81 221 ARG A N 1
ATOM 1712 C CA . ARG A 1 221 ? 7.699 11.171 -7.439 1.00 81.81 221 ARG A CA 1
ATOM 1713 C C . ARG A 1 221 ? 8.782 11.575 -6.454 1.00 81.81 221 ARG A C 1
ATOM 1715 O O . ARG A 1 221 ? 8.527 12.432 -5.613 1.00 81.81 221 ARG A O 1
ATOM 1722 N N . ALA A 1 222 ? 9.993 11.033 -6.586 1.00 85.81 222 ALA A N 1
ATOM 1723 C CA . ALA A 1 222 ? 11.105 11.389 -5.708 1.00 85.81 222 ALA A CA 1
ATOM 1724 C C . ALA A 1 222 ? 11.390 12.900 -5.744 1.00 85.81 222 ALA A C 1
ATOM 1726 O O . ALA A 1 222 ? 11.596 13.522 -4.702 1.00 85.81 222 ALA A O 1
ATOM 1727 N N . ASN A 1 223 ? 11.350 13.519 -6.928 1.00 85.94 223 ASN A N 1
ATOM 1728 C CA . ASN A 1 223 ? 11.540 14.960 -7.086 1.00 85.94 223 ASN A CA 1
ATOM 1729 C C . ASN A 1 223 ? 10.387 15.769 -6.476 1.00 85.94 223 ASN A C 1
ATOM 1731 O O . ASN A 1 223 ? 10.632 16.769 -5.797 1.00 85.94 223 ASN A O 1
ATOM 1735 N N . GLN A 1 224 ? 9.139 15.343 -6.681 1.00 88.44 224 GLN A N 1
ATOM 1736 C CA . GLN A 1 224 ? 7.965 15.990 -6.088 1.00 88.44 224 GLN A CA 1
ATOM 1737 C C . GLN A 1 224 ? 7.996 15.913 -4.556 1.00 88.44 224 GLN A C 1
ATOM 1739 O O . GLN A 1 224 ? 7.803 16.926 -3.877 1.00 88.44 224 GLN A O 1
ATOM 1744 N N . GLU A 1 225 ? 8.300 14.737 -4.009 1.00 89.88 225 GLU A N 1
ATOM 1745 C CA . GLU A 1 225 ? 8.450 14.518 -2.573 1.00 89.88 225 GLU A CA 1
ATOM 1746 C C . GLU A 1 225 ? 9.613 15.334 -2.004 1.00 89.88 225 GLU A C 1
ATOM 1748 O O . GLU A 1 225 ? 9.454 15.932 -0.945 1.00 89.88 225 GLU A O 1
ATOM 1753 N N . LEU A 1 226 ? 10.743 15.454 -2.711 1.00 91.62 226 LEU A N 1
ATOM 1754 C CA . LEU A 1 226 ? 11.879 16.280 -2.289 1.00 91.62 226 LEU A CA 1
ATOM 1755 C C . LEU A 1 226 ? 11.536 17.780 -2.273 1.00 91.62 226 LEU A C 1
ATOM 1757 O O . LEU A 1 226 ? 11.948 18.511 -1.369 1.00 91.62 226 LEU A O 1
ATOM 1761 N N . VAL A 1 227 ? 10.758 18.260 -3.249 1.00 91.88 227 VAL A N 1
ATOM 1762 C CA . VAL A 1 227 ? 10.249 19.643 -3.258 1.00 91.88 227 VAL A CA 1
ATOM 1763 C C . VAL A 1 227 ? 9.311 19.877 -2.075 1.00 91.88 227 VAL A C 1
ATOM 1765 O O . VAL A 1 227 ? 9.436 20.895 -1.390 1.00 91.88 227 VAL A O 1
ATOM 1768 N N . ALA A 1 228 ? 8.394 18.945 -1.806 1.00 90.31 228 ALA A N 1
ATOM 1769 C CA . ALA A 1 228 ? 7.513 19.014 -0.643 1.00 90.31 228 ALA A CA 1
ATOM 1770 C C . ALA A 1 228 ? 8.308 18.952 0.672 1.00 90.31 228 ALA A C 1
ATOM 1772 O O . ALA A 1 228 ? 8.039 19.728 1.588 1.00 90.31 228 ALA A O 1
ATOM 1773 N N . PHE A 1 229 ? 9.331 18.098 0.735 1.00 94.44 229 PHE A N 1
ATOM 1774 C CA . PHE A 1 229 ? 10.234 17.966 1.871 1.00 94.44 229 PHE A CA 1
ATOM 1775 C C . PHE A 1 229 ? 10.924 19.288 2.180 1.00 94.44 229 PHE A C 1
ATOM 1777 O O . PHE A 1 229 ? 10.845 19.762 3.305 1.00 94.44 229 PHE A O 1
ATOM 1784 N N . ARG A 1 230 ? 11.526 19.940 1.177 1.00 93.94 230 ARG A N 1
ATOM 1785 C CA . ARG A 1 230 ? 12.198 21.235 1.361 1.00 93.94 230 ARG A CA 1
ATOM 1786 C C . ARG A 1 230 ? 11.258 22.307 1.915 1.00 93.94 230 ARG A C 1
ATOM 1788 O O . ARG A 1 230 ? 11.684 23.132 2.714 1.00 93.94 230 ARG A O 1
ATOM 1795 N N . ARG A 1 231 ? 9.990 22.306 1.491 1.00 92.81 231 ARG A N 1
ATOM 1796 C CA . ARG A 1 231 ? 8.980 23.261 1.975 1.00 92.81 231 ARG A CA 1
ATOM 1797 C C . ARG A 1 231 ? 8.576 23.011 3.428 1.00 92.81 231 ARG A C 1
ATOM 1799 O O . ARG A 1 231 ? 8.268 23.968 4.124 1.00 92.81 231 ARG A O 1
ATOM 1806 N N . LEU A 1 232 ? 8.531 21.749 3.854 1.00 91.38 232 LEU A N 1
ATOM 1807 C CA . LEU A 1 232 ? 8.043 21.356 5.180 1.00 91.38 232 LEU A CA 1
ATOM 1808 C C . LEU A 1 232 ? 9.159 21.218 6.230 1.00 91.38 232 LEU A C 1
ATOM 1810 O O . LEU A 1 232 ? 8.901 21.434 7.408 1.00 91.38 232 LEU A O 1
ATOM 1814 N N . HIS A 1 233 ? 10.366 20.837 5.808 1.00 94.12 233 HIS A N 1
ATOM 1815 C CA . HIS A 1 233 ? 11.455 20.338 6.660 1.00 94.12 233 HIS A CA 1
ATOM 1816 C C . HIS A 1 233 ? 12.842 20.786 6.154 1.00 94.12 233 HIS A C 1
ATOM 1818 O O . HIS A 1 233 ? 13.805 20.023 6.201 1.00 94.12 233 HIS A O 1
ATOM 1824 N N . GLY A 1 234 ? 12.947 21.994 5.590 1.00 89.56 234 GLY A N 1
ATOM 1825 C CA . GLY A 1 234 ? 14.152 22.458 4.886 1.00 89.56 234 GLY A CA 1
ATOM 1826 C C . GLY A 1 234 ? 15.432 22.513 5.730 1.00 89.56 234 GLY A C 1
ATOM 1827 O O . GLY A 1 234 ? 16.518 22.372 5.178 1.00 89.56 234 GLY A O 1
ATOM 1828 N N . ASP A 1 235 ? 15.305 22.680 7.041 1.00 92.12 235 ASP A N 1
ATOM 1829 C CA . ASP A 1 235 ? 16.380 22.761 8.035 1.00 92.12 235 ASP A CA 1
ATOM 1830 C C . ASP A 1 235 ? 16.448 21.529 8.954 1.00 92.12 235 ASP A C 1
ATOM 1832 O O . ASP A 1 235 ? 17.263 21.483 9.876 1.00 92.12 235 ASP A O 1
ATOM 1836 N N . ALA A 1 236 ? 15.612 20.515 8.706 1.00 95.69 236 ALA A N 1
ATOM 1837 C CA . ALA A 1 236 ? 15.548 19.336 9.553 1.00 95.69 236 ALA A CA 1
ATOM 1838 C C . ALA A 1 236 ? 16.838 18.511 9.463 1.00 95.69 236 ALA A C 1
ATOM 1840 O O . ALA A 1 236 ? 17.348 18.221 8.373 1.00 95.69 236 ALA A O 1
ATOM 1841 N N . THR A 1 237 ? 17.340 18.096 10.621 1.00 95.31 237 THR A N 1
ATOM 1842 C CA . THR A 1 237 ? 18.507 17.226 10.746 1.00 95.31 237 THR A CA 1
ATOM 1843 C C . THR A 1 237 ? 18.080 15.809 11.094 1.00 95.31 237 THR A C 1
ATOM 1845 O O . THR A 1 237 ? 17.019 15.573 11.665 1.00 95.31 237 THR A O 1
ATOM 1848 N N . GLY A 1 238 ? 18.899 14.838 10.715 1.00 92.94 238 GLY A N 1
ATOM 1849 C CA . GLY A 1 238 ? 18.622 13.438 10.987 1.00 92.94 238 GLY A CA 1
ATOM 1850 C C . GLY A 1 238 ? 19.705 12.544 10.418 1.00 92.94 238 GLY A C 1
ATOM 1851 O O . GLY A 1 238 ? 20.783 13.015 10.045 1.00 92.94 238 GLY A O 1
ATOM 1852 N N . ARG A 1 239 ? 19.404 11.248 10.348 1.00 90.75 239 ARG A N 1
ATOM 1853 C CA . ARG A 1 239 ? 20.368 10.228 9.946 1.00 90.75 239 ARG A CA 1
ATOM 1854 C C . ARG A 1 239 ? 19.901 9.503 8.697 1.00 90.75 239 ARG A C 1
ATOM 1856 O O . ARG A 1 239 ? 18.840 8.891 8.704 1.00 90.75 239 ARG A O 1
ATOM 1863 N N . LEU A 1 240 ? 20.696 9.513 7.633 1.00 87.88 240 LEU A N 1
ATOM 1864 C CA . LEU A 1 240 ? 20.417 8.762 6.405 1.00 87.88 240 LEU A CA 1
ATOM 1865 C C . LEU A 1 240 ? 21.671 8.033 5.937 1.00 87.88 240 LEU A C 1
ATOM 1867 O O . LEU A 1 240 ? 22.762 8.600 5.939 1.00 87.88 240 LEU A O 1
ATOM 1871 N N . ALA A 1 241 ? 21.517 6.768 5.533 1.00 77.69 241 ALA A N 1
ATOM 1872 C CA . ALA A 1 241 ? 22.615 5.931 5.036 1.00 77.69 241 ALA A CA 1
ATOM 1873 C C . ALA A 1 241 ? 23.857 5.937 5.960 1.00 77.69 241 ALA A C 1
ATOM 1875 O O . ALA A 1 241 ? 24.997 6.009 5.508 1.00 77.69 241 ALA A O 1
ATOM 1876 N N . GLY A 1 242 ? 23.628 5.916 7.277 1.00 82.62 242 GLY A N 1
ATOM 1877 C CA . GLY A 1 242 ? 24.684 5.923 8.292 1.00 82.62 242 GLY A CA 1
ATOM 1878 C C . GLY A 1 242 ? 25.313 7.289 8.593 1.00 82.62 242 GLY A C 1
ATOM 1879 O O . GLY A 1 242 ? 26.104 7.355 9.532 1.00 82.62 242 GLY A O 1
ATOM 1880 N N . ARG A 1 243 ? 24.943 8.359 7.876 1.00 86.12 243 ARG A N 1
ATOM 1881 C CA . ARG A 1 243 ? 25.450 9.730 8.055 1.00 86.12 243 ARG A CA 1
ATOM 1882 C C . ARG A 1 243 ? 24.429 10.610 8.768 1.00 86.12 243 ARG A C 1
ATOM 1884 O O . ARG A 1 243 ? 23.254 10.580 8.413 1.00 86.12 243 ARG A O 1
ATOM 1891 N N . ASP A 1 244 ? 24.890 11.414 9.717 1.00 92.38 244 ASP A N 1
ATOM 1892 C CA . ASP A 1 244 ? 24.100 12.467 10.359 1.00 92.38 244 ASP A CA 1
ATOM 1893 C C . ASP A 1 244 ? 24.319 13.806 9.639 1.00 92.38 244 ASP A C 1
ATOM 1895 O O . ASP A 1 244 ? 25.430 14.102 9.192 1.00 92.38 244 ASP A O 1
ATOM 1899 N N . GLY A 1 245 ? 23.274 14.620 9.508 1.00 93.62 245 GLY A N 1
ATOM 1900 C CA . GLY A 1 245 ? 23.369 15.923 8.846 1.00 93.62 245 GLY A CA 1
ATOM 1901 C C . GLY A 1 245 ? 22.011 16.537 8.530 1.00 93.62 245 GLY A C 1
ATOM 1902 O O . GLY A 1 245 ? 20.976 16.054 8.991 1.00 93.62 245 GLY A O 1
ATOM 1903 N N . VAL A 1 246 ? 22.010 17.610 7.735 1.00 95.06 246 VAL A N 1
ATOM 1904 C CA . VAL A 1 246 ? 20.771 18.217 7.236 1.00 95.06 246 VAL A CA 1
ATOM 1905 C C . VAL A 1 246 ? 20.155 17.276 6.201 1.00 95.06 246 VAL A C 1
ATOM 1907 O O . VAL A 1 246 ? 20.769 16.955 5.183 1.00 95.06 246 VAL A O 1
ATOM 1910 N N . LEU A 1 247 ? 18.926 16.821 6.448 1.00 94.12 247 LEU A N 1
ATOM 1911 C CA . LEU A 1 247 ? 18.280 15.781 5.645 1.00 94.12 247 LEU A CA 1
ATOM 1912 C C . LEU A 1 247 ? 18.145 16.188 4.175 1.00 94.12 247 LEU A C 1
ATOM 1914 O O . LEU A 1 247 ? 18.359 15.359 3.293 1.00 94.12 247 LEU A O 1
ATOM 1918 N N . ILE A 1 248 ? 17.848 17.461 3.885 1.00 93.81 248 ILE A N 1
ATOM 1919 C CA . ILE A 1 248 ? 17.729 17.928 2.496 1.00 93.81 248 ILE A CA 1
ATOM 1920 C C . ILE A 1 248 ? 19.063 17.865 1.743 1.00 93.81 248 ILE A C 1
ATOM 1922 O O . ILE A 1 248 ? 19.065 17.582 0.543 1.00 93.81 248 ILE A O 1
ATOM 1926 N N . GLU A 1 249 ? 20.185 18.100 2.425 1.00 91.44 249 GLU A N 1
ATOM 1927 C CA . GLU A 1 249 ? 21.526 18.013 1.841 1.00 91.44 249 GLU A CA 1
ATOM 1928 C C . GLU A 1 249 ? 21.875 16.550 1.574 1.00 91.44 249 GLU A C 1
ATOM 1930 O O . GLU A 1 249 ? 22.188 16.198 0.439 1.00 91.44 249 GLU A O 1
ATOM 1935 N N . LEU A 1 250 ? 21.677 15.674 2.566 1.00 91.50 250 LEU A N 1
ATOM 1936 C CA . LEU A 1 250 ? 21.898 14.231 2.429 1.00 91.50 250 LEU A CA 1
ATOM 1937 C C . LEU A 1 250 ? 21.063 13.618 1.289 1.00 91.50 250 LEU A C 1
ATOM 1939 O O . LEU A 1 250 ? 21.584 12.853 0.476 1.00 91.50 250 LEU A O 1
ATOM 1943 N N . LEU A 1 251 ? 19.780 13.979 1.182 1.00 90.81 251 LEU A N 1
ATOM 1944 C CA . LEU A 1 251 ? 18.901 13.533 0.092 1.00 90.81 251 LEU A CA 1
ATOM 1945 C C . LEU A 1 251 ? 19.335 14.089 -1.273 1.00 90.81 251 LEU A C 1
ATOM 1947 O O . LEU A 1 251 ? 19.213 13.400 -2.286 1.00 90.81 251 LEU A O 1
ATOM 1951 N N . SER A 1 252 ? 19.843 15.325 -1.310 1.00 86.12 252 SER A N 1
ATOM 1952 C CA . SER A 1 252 ? 20.330 15.953 -2.544 1.00 86.12 252 SER A CA 1
ATOM 1953 C C . SER A 1 252 ? 21.664 15.359 -3.002 1.00 86.12 252 SER A C 1
ATOM 1955 O O . SER A 1 252 ? 21.860 15.189 -4.194 1.00 86.12 252 SER A O 1
ATOM 1957 N N . GLU A 1 253 ? 22.559 14.963 -2.101 1.00 83.19 253 GLU A N 1
ATOM 1958 C CA . GLU A 1 253 ? 23.807 14.276 -2.466 1.00 83.19 253 GLU A CA 1
ATOM 1959 C C . GLU A 1 253 ? 23.547 12.871 -3.032 1.00 83.19 253 GLU A C 1
ATOM 1961 O O . GLU A 1 253 ? 24.168 12.450 -4.011 1.00 83.19 253 GLU A O 1
ATOM 1966 N N . LEU A 1 254 ? 22.561 12.160 -2.473 1.00 72.06 254 LEU A N 1
ATOM 1967 C CA . LEU A 1 254 ? 22.060 10.897 -3.027 1.00 72.06 254 LEU A CA 1
ATOM 1968 C C . LEU A 1 254 ? 21.376 11.088 -4.393 1.00 72.06 254 LEU A C 1
ATOM 1970 O O . LEU A 1 254 ? 21.176 10.117 -5.131 1.00 72.06 254 LEU A O 1
ATOM 1974 N N . ARG A 1 255 ? 21.025 12.331 -4.763 1.00 62.41 255 ARG A N 1
ATOM 1975 C CA . ARG A 1 255 ? 20.542 12.660 -6.108 1.00 62.41 255 ARG A CA 1
ATOM 1976 C C . ARG A 1 255 ? 21.618 12.452 -7.169 1.00 62.41 255 ARG A C 1
ATOM 1978 O O . ARG A 1 255 ? 21.321 11.951 -8.254 1.00 62.41 255 ARG A O 1
ATOM 1985 N N . ASP A 1 256 ? 22.838 12.838 -6.833 1.00 54.53 256 ASP A N 1
ATOM 1986 C CA . ASP A 1 256 ? 23.937 12.944 -7.784 1.00 54.53 256 ASP A CA 1
ATOM 1987 C C . ASP A 1 256 ? 24.758 11.642 -7.793 1.00 54.53 256 ASP A C 1
ATOM 1989 O O . ASP A 1 256 ? 25.160 11.156 -8.851 1.00 54.53 256 ASP A O 1
ATOM 1993 N N . ASN A 1 257 ? 24.857 10.981 -6.637 1.00 49.62 257 ASN A N 1
ATOM 1994 C CA . ASN A 1 257 ? 25.286 9.593 -6.534 1.00 49.62 257 ASN A CA 1
ATOM 1995 C C . ASN A 1 257 ? 24.081 8.674 -6.719 1.00 49.62 257 ASN A C 1
ATOM 1997 O O . ASN A 1 257 ? 23.460 8.228 -5.754 1.00 49.62 257 ASN A O 1
ATOM 2001 N N . ARG A 1 258 ? 23.755 8.348 -7.975 1.00 45.72 258 ARG A N 1
ATOM 2002 C CA . ARG A 1 258 ? 22.995 7.122 -8.244 1.00 45.72 258 ARG A CA 1
ATOM 2003 C C . ARG A 1 258 ? 23.747 6.018 -7.480 1.00 45.72 258 ARG A C 1
ATOM 2005 O O . ARG A 1 258 ? 24.943 5.868 -7.747 1.00 45.72 258 ARG A O 1
ATOM 2012 N N . PRO A 1 259 ? 23.134 5.263 -6.544 1.00 43.16 259 PRO A N 1
ATOM 2013 C CA . PRO A 1 259 ? 23.720 3.979 -6.216 1.00 43.16 259 PRO A CA 1
ATOM 2014 C C . PRO A 1 259 ? 23.896 3.326 -7.581 1.00 43.16 259 PRO A C 1
ATOM 2016 O O . PRO A 1 259 ? 22.925 3.254 -8.348 1.00 43.16 259 PRO A O 1
ATOM 2019 N N . ALA A 1 260 ? 25.137 2.974 -7.944 1.00 41.91 260 ALA A N 1
ATOM 2020 C CA . ALA A 1 260 ? 25.339 1.979 -8.981 1.00 41.91 260 ALA A CA 1
ATOM 2021 C C . ALA A 1 260 ? 24.289 0.935 -8.650 1.00 41.91 260 ALA A C 1
ATOM 2023 O O . ALA A 1 260 ? 24.269 0.513 -7.487 1.00 41.91 260 ALA A O 1
ATOM 2024 N N . GLN A 1 261 ? 23.330 0.716 -9.570 1.00 42.62 261 GLN A N 1
ATOM 2025 C CA . GLN A 1 261 ? 22.232 -0.225 -9.370 1.00 42.62 261 GLN A CA 1
ATOM 2026 C C . GLN A 1 261 ? 22.809 -1.333 -8.518 1.00 42.62 261 GLN A C 1
ATOM 2028 O O . GLN A 1 261 ? 23.896 -1.816 -8.867 1.00 42.62 261 GLN A O 1
ATOM 2033 N N . ILE A 1 262 ? 22.174 -1.668 -7.390 1.00 39.69 262 ILE A N 1
ATOM 2034 C CA . ILE A 1 262 ? 22.404 -2.987 -6.826 1.00 39.69 262 ILE A CA 1
ATOM 2035 C C . ILE A 1 262 ? 22.030 -3.879 -8.002 1.00 39.69 262 ILE A C 1
ATOM 2037 O O . ILE A 1 262 ? 20.860 -4.134 -8.275 1.00 39.69 262 ILE A O 1
ATOM 2041 N N . ARG A 1 263 ? 23.045 -4.199 -8.810 1.00 37.84 263 ARG A N 1
ATOM 2042 C CA . ARG A 1 263 ? 23.085 -5.288 -9.735 1.00 37.84 263 ARG A CA 1
ATOM 2043 C C . ARG A 1 263 ? 22.902 -6.382 -8.729 1.00 37.84 263 ARG A C 1
ATOM 2045 O O . ARG A 1 263 ? 23.853 -6.790 -8.071 1.00 37.84 263 ARG A O 1
ATOM 2052 N N . SER A 1 264 ? 21.638 -6.739 -8.517 1.00 38.78 264 SER A N 1
ATOM 2053 C CA . SER A 1 264 ? 21.318 -8.090 -8.154 1.00 38.78 264 SER A CA 1
ATOM 2054 C C . SER A 1 264 ? 22.314 -8.903 -8.955 1.00 38.78 264 SER A C 1
ATOM 2056 O O . SER A 1 264 ? 22.382 -8.762 -10.182 1.00 38.78 264 SER A O 1
ATOM 2058 N N . GLU A 1 265 ? 23.142 -9.666 -8.261 1.00 36.72 265 GLU A N 1
ATOM 2059 C CA . GLU A 1 265 ? 23.917 -10.730 -8.867 1.00 36.72 265 GLU A CA 1
ATOM 2060 C C . GLU A 1 265 ? 22.945 -11.795 -9.422 1.00 36.72 265 GLU A C 1
ATOM 2062 O O . GLU A 1 265 ? 23.165 -12.991 -9.300 1.00 36.72 265 GLU A O 1
ATOM 2067 N N . PHE A 1 266 ? 21.858 -11.400 -10.103 1.00 41.28 266 PHE A N 1
ATOM 2068 C CA . PHE A 1 266 ? 21.522 -12.039 -11.352 1.00 41.28 266 PHE A CA 1
ATOM 2069 C C . PHE A 1 266 ? 22.838 -12.104 -12.091 1.00 41.28 266 PHE A C 1
ATOM 2071 O O . PHE A 1 266 ? 23.425 -11.059 -12.398 1.00 41.28 266 PHE A O 1
ATOM 2078 N N . MET A 1 267 ? 23.335 -13.333 -12.258 1.00 38.88 267 MET A N 1
ATOM 2079 C CA . MET A 1 267 ? 24.419 -13.642 -13.169 1.00 38.88 267 MET A CA 1
ATOM 2080 C C . MET A 1 267 ? 24.267 -12.678 -14.325 1.00 38.88 267 MET A C 1
ATOM 2082 O O . MET A 1 267 ? 23.254 -12.725 -15.027 1.00 38.88 267 MET A O 1
ATOM 2086 N N . THR A 1 268 ? 25.173 -11.703 -14.416 1.00 41.84 268 THR A N 1
ATOM 2087 C CA . THR A 1 268 ? 25.138 -10.791 -15.542 1.00 41.84 268 THR A CA 1
ATOM 2088 C C . THR A 1 268 ? 25.366 -11.742 -16.690 1.00 41.84 268 THR A C 1
ATOM 2090 O O . THR A 1 268 ? 26.471 -12.270 -16.807 1.00 41.84 268 THR A O 1
ATOM 2093 N N . LEU A 1 269 ? 24.300 -12.083 -17.422 1.00 45.38 269 LEU A N 1
ATOM 2094 C CA . LEU A 1 269 ? 24.417 -12.763 -18.694 1.00 45.38 269 LEU A CA 1
ATOM 2095 C C . LEU A 1 269 ? 25.442 -11.909 -19.413 1.00 45.38 269 LEU A C 1
ATOM 2097 O O . LEU A 1 269 ? 25.175 -10.740 -19.710 1.00 45.38 269 LEU A O 1
ATOM 2101 N N . GLN A 1 270 ? 26.667 -12.423 -19.525 1.00 50.94 270 GLN A N 1
ATOM 2102 C CA . GLN A 1 270 ? 27.659 -11.772 -20.341 1.00 50.94 270 GLN A CA 1
ATOM 2103 C C . GLN A 1 270 ? 27.108 -11.959 -21.738 1.00 50.94 270 GLN A C 1
ATOM 2105 O O . GLN A 1 270 ? 27.166 -13.031 -22.326 1.00 50.94 270 GLN A O 1
ATOM 2110 N N . LEU A 1 271 ? 26.398 -10.931 -22.189 1.00 64.69 271 LEU A N 1
ATOM 2111 C CA . LEU A 1 271 ? 25.988 -10.820 -23.563 1.00 64.69 271 LEU A CA 1
ATOM 2112 C C . LEU A 1 271 ? 27.298 -10.630 -24.317 1.00 64.69 271 LEU A C 1
ATOM 2114 O O . LEU A 1 271 ? 27.834 -9.525 -24.374 1.00 64.69 271 LEU A O 1
ATOM 2118 N N . ASP A 1 272 ? 27.837 -11.734 -24.827 1.00 67.31 272 ASP A N 1
ATOM 2119 C CA . ASP A 1 272 ? 29.131 -11.772 -25.511 1.00 67.31 272 ASP A CA 1
ATOM 2120 C C . ASP A 1 272 ? 29.163 -10.815 -26.710 1.00 67.31 272 ASP A C 1
ATOM 2122 O O . ASP A 1 272 ? 30.225 -10.372 -27.154 1.00 67.31 272 ASP A O 1
ATOM 2126 N N . ARG A 1 273 ? 27.980 -10.490 -27.251 1.00 77.50 273 ARG A N 1
ATOM 2127 C CA . ARG A 1 273 ? 27.819 -9.657 -28.435 1.00 77.50 273 ARG A CA 1
ATOM 2128 C C . ARG A 1 273 ? 26.410 -9.070 -28.547 1.00 77.50 273 ARG A C 1
ATOM 2130 O O . ARG A 1 273 ? 25.420 -9.786 -28.448 1.00 77.50 273 ARG A O 1
ATOM 2137 N N . ARG A 1 274 ? 26.326 -7.775 -28.870 1.00 82.56 274 ARG A N 1
ATOM 2138 C CA . ARG A 1 274 ? 25.111 -7.144 -29.415 1.00 82.56 274 ARG A CA 1
ATOM 2139 C C . ARG A 1 274 ? 24.983 -7.539 -30.889 1.00 82.56 274 ARG A C 1
ATOM 2141 O O . ARG A 1 274 ? 25.880 -7.220 -31.669 1.00 82.56 274 ARG A O 1
ATOM 2148 N N . LEU A 1 275 ? 23.917 -8.250 -31.257 1.00 85.12 275 LEU A N 1
ATOM 2149 C CA . LEU A 1 275 ? 23.657 -8.623 -32.655 1.00 85.12 275 LEU A CA 1
ATOM 2150 C C . LEU A 1 275 ? 23.108 -7.433 -33.446 1.00 85.12 275 LEU A C 1
ATOM 2152 O O . LEU A 1 275 ? 23.638 -7.097 -34.501 1.00 85.12 275 LEU A O 1
ATOM 2156 N N . TRP A 1 276 ? 22.099 -6.774 -32.886 1.00 91.00 276 TRP A N 1
ATOM 2157 C CA . TRP A 1 276 ? 21.433 -5.603 -33.445 1.00 91.00 276 TRP A CA 1
ATOM 2158 C C . TRP A 1 276 ? 20.689 -4.858 -32.333 1.00 91.00 276 TRP A C 1
ATOM 2160 O O . TRP A 1 276 ? 20.663 -5.288 -31.174 1.00 91.00 276 TRP A O 1
ATOM 2170 N N . ASP A 1 277 ? 20.108 -3.717 -32.682 1.00 88.88 277 ASP A N 1
ATOM 2171 C CA . ASP A 1 277 ? 19.211 -2.967 -31.821 1.00 88.88 277 ASP A CA 1
ATOM 2172 C C . ASP A 1 277 ? 18.116 -2.267 -32.595 1.00 88.88 277 ASP A C 1
ATOM 2174 O O . ASP A 1 277 ? 18.279 -1.918 -33.760 1.00 88.88 277 ASP A O 1
ATOM 2178 N N . VAL A 1 278 ? 17.009 -2.039 -31.900 1.00 85.62 278 VAL A N 1
ATOM 2179 C CA . VAL A 1 278 ? 15.876 -1.294 -32.417 1.00 85.62 278 VAL A CA 1
ATOM 2180 C C . VAL A 1 278 ? 15.308 -0.423 -31.307 1.00 85.62 278 VAL A C 1
ATOM 2182 O O . VAL A 1 278 ? 15.216 -0.842 -30.153 1.00 85.62 278 VAL A O 1
ATOM 2185 N N . THR A 1 279 ? 14.939 0.805 -31.655 1.00 86.25 279 THR A N 1
ATOM 2186 C CA . THR A 1 279 ? 14.198 1.698 -30.761 1.00 86.25 279 THR A CA 1
ATOM 2187 C C . THR A 1 279 ? 12.740 1.685 -31.188 1.00 86.25 279 THR A C 1
ATOM 2189 O O . THR A 1 279 ? 12.431 2.028 -32.329 1.00 86.25 279 THR A O 1
ATOM 2192 N N . LEU A 1 280 ? 11.849 1.268 -30.288 1.00 84.06 280 LEU A N 1
ATOM 2193 C CA . LEU A 1 280 ? 10.416 1.305 -30.563 1.00 84.06 280 LEU A CA 1
ATOM 2194 C C . LEU A 1 280 ? 9.910 2.755 -30.531 1.00 84.06 280 LEU A C 1
ATOM 2196 O O . LEU A 1 280 ? 10.400 3.546 -29.719 1.00 84.06 280 LEU A O 1
ATOM 2200 N N . PRO A 1 281 ? 8.923 3.113 -31.370 1.00 81.56 281 PRO A N 1
ATOM 2201 C CA . PRO A 1 281 ? 8.303 4.429 -31.328 1.00 81.56 281 PRO A CA 1
ATOM 2202 C C . PRO A 1 281 ? 7.710 4.712 -29.947 1.00 81.56 281 PRO A C 1
ATOM 2204 O O . PRO A 1 281 ? 7.102 3.830 -29.331 1.00 81.56 281 PRO A O 1
ATOM 2207 N N . THR A 1 282 ? 7.856 5.947 -29.474 1.00 76.56 282 THR A N 1
ATOM 2208 C CA . THR A 1 282 ? 7.237 6.379 -28.221 1.00 76.56 282 THR A CA 1
ATOM 2209 C C . THR A 1 282 ? 5.712 6.361 -28.372 1.00 76.56 282 THR A C 1
ATOM 2211 O O . THR A 1 282 ? 5.207 6.983 -29.307 1.00 76.56 282 THR A O 1
ATOM 2214 N N . PRO A 1 283 ? 4.973 5.677 -27.485 1.00 73.06 283 PRO A N 1
ATOM 2215 C CA . PRO A 1 283 ? 3.515 5.674 -27.515 1.00 73.06 283 PRO A CA 1
ATOM 2216 C C . PRO A 1 283 ? 2.947 7.067 -27.217 1.00 73.06 283 PRO A C 1
ATOM 2218 O O . PRO A 1 283 ? 3.446 7.803 -26.365 1.00 73.06 283 PRO A O 1
ATOM 2221 N N . THR A 1 284 ? 1.867 7.399 -27.908 1.00 67.12 284 THR A N 1
ATOM 2222 C CA . THR A 1 284 ? 1.149 8.678 -27.849 1.00 67.12 284 THR A CA 1
ATOM 2223 C C . THR A 1 284 ? 0.458 8.902 -26.497 1.00 67.12 284 THR A C 1
ATOM 2225 O O . THR A 1 284 ? 0.366 10.030 -26.015 1.00 67.12 284 THR A O 1
ATOM 2228 N N . ALA A 1 285 ? -0.027 7.828 -25.873 1.00 57.66 285 ALA A N 1
ATOM 2229 C CA . ALA A 1 285 ? -0.826 7.822 -24.653 1.00 57.66 285 ALA A CA 1
ATOM 2230 C C . ALA A 1 285 ? -0.016 7.594 -23.365 1.00 57.66 285 ALA A C 1
ATOM 2232 O O . ALA A 1 285 ? -0.601 7.577 -22.278 1.00 57.66 285 ALA A O 1
ATOM 2233 N N . ALA A 1 286 ? 1.307 7.408 -23.445 1.00 55.69 286 ALA A N 1
ATOM 2234 C CA . ALA A 1 286 ? 2.110 7.131 -22.259 1.00 55.69 286 ALA A CA 1
ATOM 2235 C C . ALA A 1 286 ? 2.703 8.404 -21.644 1.00 55.69 286 ALA A C 1
ATOM 2237 O O . ALA A 1 286 ? 3.413 9.169 -22.290 1.00 55.69 286 ALA A O 1
ATOM 2238 N N . LEU A 1 287 ? 2.458 8.581 -20.345 1.00 51.47 287 LEU A N 1
ATOM 2239 C CA . LEU A 1 287 ? 3.068 9.634 -19.527 1.00 51.47 287 LEU A CA 1
ATOM 2240 C C . LEU A 1 287 ? 4.529 9.318 -19.147 1.00 51.47 287 LEU A C 1
ATOM 2242 O O . LEU A 1 287 ? 5.223 10.202 -18.667 1.00 51.47 287 LEU A O 1
ATOM 2246 N N . ASN A 1 288 ? 4.986 8.077 -19.374 1.00 53.25 288 ASN A N 1
ATOM 2247 C CA . ASN A 1 288 ? 6.352 7.586 -19.179 1.00 53.25 288 ASN A CA 1
ATOM 2248 C C . ASN A 1 288 ? 6.637 6.449 -20.174 1.00 53.25 288 ASN A C 1
ATOM 2250 O O . ASN A 1 288 ? 5.733 5.670 -20.474 1.00 53.25 288 ASN A O 1
ATOM 2254 N N . ALA A 1 289 ? 7.877 6.314 -20.655 1.00 53.06 289 ALA A N 1
ATOM 2255 C CA . ALA A 1 289 ? 8.275 5.161 -21.466 1.00 53.06 289 ALA A CA 1
ATOM 2256 C C . ALA A 1 289 ? 8.140 3.883 -20.619 1.00 53.06 289 ALA A C 1
ATOM 2258 O O . ALA A 1 289 ? 8.900 3.677 -19.672 1.00 53.06 289 ALA A O 1
ATOM 2259 N N . GLY A 1 290 ? 7.125 3.068 -20.908 1.00 60.56 290 GLY A N 1
ATOM 2260 C CA . GLY A 1 290 ? 6.924 1.779 -20.254 1.00 60.56 290 GLY A CA 1
ATOM 2261 C C . GLY A 1 290 ? 8.109 0.841 -20.463 1.00 60.56 290 GLY A C 1
ATOM 2262 O O . GLY A 1 290 ? 8.858 0.972 -21.431 1.00 60.56 290 GLY A O 1
ATOM 2263 N N . GLU A 1 291 ? 8.271 -0.133 -19.572 1.00 70.12 291 GLU A N 1
ATOM 2264 C CA . GLU A 1 291 ? 9.228 -1.216 -19.802 1.00 70.12 291 GLU A CA 1
ATOM 2265 C C . GLU A 1 291 ? 8.591 -2.257 -20.727 1.00 70.12 2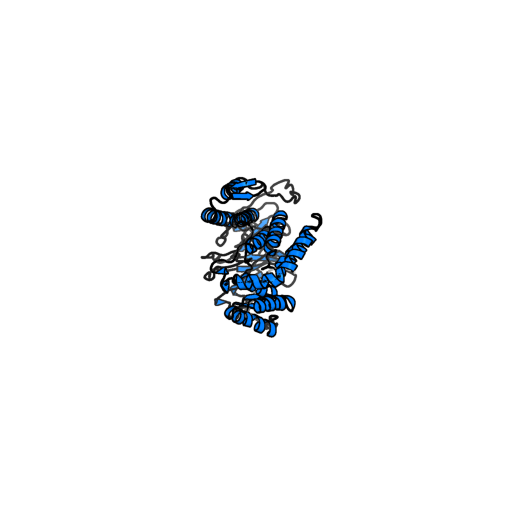91 GLU A C 1
ATOM 2267 O O . GLU A 1 291 ? 7.499 -2.759 -20.455 1.00 70.12 291 GLU A O 1
ATOM 2272 N N . SER A 1 292 ? 9.263 -2.566 -21.838 1.00 75.94 292 SER A N 1
ATOM 2273 C CA . SER A 1 292 ? 8.861 -3.625 -22.767 1.00 75.94 292 SER A CA 1
ATOM 2274 C C . SER A 1 292 ? 9.599 -4.915 -22.425 1.00 75.94 292 SER A C 1
ATOM 2276 O O . SER A 1 292 ? 10.827 -4.937 -22.375 1.00 75.94 292 SER A O 1
ATOM 2278 N N . SER A 1 293 ? 8.850 -6.001 -22.266 1.00 85.50 293 SER A N 1
ATOM 2279 C CA . SER A 1 293 ? 9.354 -7.367 -22.120 1.00 85.50 293 SER A CA 1
ATOM 2280 C C . SER A 1 293 ? 9.083 -8.136 -23.418 1.00 85.50 293 SER A C 1
ATOM 2282 O O . SER A 1 293 ? 7.977 -8.652 -23.598 1.00 85.50 293 SER A O 1
ATOM 2284 N N . PRO A 1 294 ? 10.037 -8.170 -24.369 1.00 89.94 294 PRO A N 1
ATOM 2285 C CA . PRO A 1 294 ? 9.837 -8.871 -25.630 1.00 89.94 294 PRO A CA 1
ATOM 2286 C C . PRO A 1 294 ? 9.760 -10.388 -25.420 1.00 89.94 294 PRO A C 1
ATOM 2288 O O . PRO A 1 294 ? 10.351 -10.934 -24.487 1.00 89.94 294 PRO A O 1
ATOM 2291 N N . VAL A 1 295 ? 9.078 -11.077 -26.332 1.00 91.25 295 VAL A N 1
ATOM 2292 C CA . VAL A 1 295 ? 8.986 -12.544 -26.360 1.00 91.25 295 VAL A CA 1
ATOM 2293 C C . VAL A 1 295 ? 9.489 -13.078 -27.689 1.00 91.25 295 VAL A C 1
ATOM 2295 O O . VAL A 1 295 ? 9.290 -12.460 -28.730 1.00 91.25 295 VAL A O 1
ATOM 2298 N N . VAL A 1 296 ? 10.132 -14.242 -27.669 1.00 90.56 296 VAL A N 1
ATOM 2299 C CA . VAL A 1 296 ? 10.645 -14.893 -28.879 1.00 90.56 296 VAL A CA 1
ATOM 2300 C C . VAL A 1 296 ? 9.864 -16.177 -29.133 1.00 90.56 296 VAL A C 1
ATOM 2302 O O . VAL A 1 296 ? 9.699 -16.992 -28.227 1.00 90.56 296 VAL A O 1
ATOM 2305 N N . ALA A 1 297 ? 9.406 -16.372 -30.369 1.00 87.50 297 ALA A N 1
ATOM 2306 C CA . ALA A 1 297 ? 8.857 -17.641 -30.837 1.00 87.50 297 ALA A CA 1
ATOM 2307 C C . ALA A 1 297 ? 9.435 -17.999 -32.209 1.00 87.50 297 ALA A C 1
ATOM 2309 O O . ALA A 1 297 ? 9.316 -17.242 -33.174 1.00 87.50 297 ALA A O 1
ATOM 2310 N N . GLY A 1 298 ? 10.075 -19.168 -32.290 1.00 87.56 298 GLY A N 1
ATOM 2311 C CA . GLY A 1 298 ? 10.868 -19.536 -33.463 1.00 87.56 298 GLY A CA 1
ATOM 2312 C C . GLY A 1 298 ? 11.986 -18.517 -33.699 1.00 87.56 298 GLY A C 1
ATOM 2313 O O . GLY A 1 298 ? 12.700 -18.177 -32.761 1.00 87.56 298 GLY A O 1
ATOM 2314 N N . ASN A 1 299 ? 12.098 -18.012 -34.933 1.00 90.88 299 ASN A N 1
ATOM 2315 C CA . ASN A 1 299 ? 13.063 -16.967 -35.302 1.00 90.88 299 ASN A CA 1
ATOM 2316 C C . ASN A 1 299 ? 12.489 -15.545 -35.274 1.00 90.88 299 ASN A C 1
ATOM 2318 O O . ASN A 1 299 ? 12.956 -14.666 -36.001 1.00 90.88 299 ASN A O 1
ATOM 2322 N N . THR A 1 300 ? 11.424 -15.326 -34.506 1.00 92.50 300 THR A N 1
ATOM 2323 C CA . THR A 1 300 ? 10.727 -14.042 -34.474 1.00 92.50 300 THR A CA 1
ATOM 2324 C C . THR A 1 300 ? 10.712 -13.494 -33.059 1.00 92.50 300 THR A C 1
ATOM 2326 O O . THR A 1 300 ? 10.249 -14.163 -32.133 1.00 92.50 300 THR A O 1
ATOM 2329 N N . LEU A 1 301 ? 11.203 -12.268 -32.905 1.00 93.56 301 LEU A N 1
ATOM 2330 C CA . LEU A 1 301 ? 11.078 -11.470 -31.698 1.00 93.56 301 LEU A CA 1
ATOM 2331 C C . LEU A 1 301 ? 9.843 -10.583 -31.818 1.00 93.56 301 LEU A C 1
ATOM 2333 O O . LEU A 1 301 ? 9.710 -9.809 -32.763 1.00 93.56 301 LEU A O 1
ATOM 2337 N N . PHE A 1 302 ? 8.965 -10.671 -30.830 1.00 94.00 302 PHE A N 1
ATOM 2338 C CA . PHE A 1 302 ? 7.803 -9.811 -30.694 1.00 94.00 302 PHE A CA 1
ATOM 2339 C C . PHE A 1 302 ? 8.004 -8.837 -29.542 1.00 94.00 302 PHE A C 1
ATOM 2341 O O . PHE A 1 302 ? 8.475 -9.216 -28.468 1.00 94.00 302 PHE A O 1
ATOM 2348 N N . ALA A 1 303 ? 7.622 -7.585 -29.754 1.00 91.75 303 ALA A N 1
ATOM 2349 C CA . ALA A 1 303 ? 7.694 -6.538 -28.744 1.00 91.75 303 ALA A CA 1
ATOM 2350 C C . ALA A 1 303 ? 6.457 -5.642 -28.819 1.00 91.75 303 ALA A C 1
ATOM 2352 O O . ALA A 1 303 ? 5.718 -5.663 -29.802 1.00 91.75 303 ALA A O 1
ATOM 2353 N N . THR A 1 304 ? 6.213 -4.847 -27.784 1.00 88.38 304 THR A N 1
ATOM 2354 C CA . THR A 1 304 ? 5.115 -3.879 -27.785 1.00 88.38 304 THR A CA 1
ATOM 2355 C C . THR A 1 304 ? 5.513 -2.631 -27.014 1.00 88.38 304 THR A C 1
ATOM 2357 O O . THR A 1 304 ? 6.256 -2.690 -26.039 1.00 88.38 304 THR A O 1
ATOM 2360 N N . ASN A 1 305 ? 5.006 -1.489 -27.461 1.00 82.56 305 ASN A N 1
ATOM 2361 C CA . ASN A 1 305 ? 5.123 -0.212 -26.761 1.00 82.56 305 ASN A CA 1
ATOM 2362 C C . ASN A 1 305 ? 3.808 0.175 -26.054 1.00 82.56 305 ASN A C 1
ATOM 2364 O O . ASN A 1 305 ? 3.647 1.318 -25.642 1.00 82.56 305 ASN A O 1
ATOM 2368 N N . GLY A 1 306 ? 2.841 -0.746 -25.982 1.00 82.69 306 GLY A N 1
ATOM 2369 C CA . GLY A 1 306 ? 1.504 -0.502 -25.446 1.00 82.69 306 GLY A CA 1
ATOM 2370 C C . GLY A 1 306 ? 0.486 0.045 -26.443 1.00 82.69 306 GLY A C 1
ATOM 2371 O O . GLY A 1 306 ? -0.703 -0.030 -26.156 1.00 82.69 306 GLY A O 1
ATOM 2372 N N . GLU A 1 307 ? 0.899 0.541 -27.610 1.00 84.69 307 GLU A N 1
ATOM 2373 C CA . GLU A 1 307 ? -0.016 0.989 -28.676 1.00 84.69 307 GLU A CA 1
ATOM 2374 C C . GLU A 1 307 ? 0.023 0.092 -29.905 1.00 84.69 307 GLU A C 1
ATOM 2376 O O . GLU A 1 307 ? -0.977 -0.061 -30.601 1.00 84.69 307 GLU A O 1
ATOM 2381 N N . ALA A 1 308 ? 1.169 -0.529 -30.148 1.00 87.44 308 ALA A N 1
ATOM 2382 C CA . ALA A 1 308 ? 1.384 -1.432 -31.255 1.00 87.44 308 ALA A CA 1
ATOM 2383 C C . ALA A 1 308 ? 2.142 -2.682 -30.807 1.00 87.44 308 ALA A C 1
ATOM 2385 O O . ALA A 1 308 ? 2.875 -2.684 -29.810 1.00 87.44 308 ALA A O 1
ATOM 2386 N N . VAL A 1 309 ? 1.951 -3.755 -31.565 1.00 90.81 309 VAL A N 1
ATOM 2387 C CA . VAL A 1 309 ? 2.728 -4.988 -31.503 1.00 90.81 309 VAL A CA 1
ATOM 2388 C C . VAL A 1 309 ? 3.643 -5.026 -32.719 1.00 90.81 309 VAL A C 1
ATOM 2390 O O . VAL A 1 309 ? 3.198 -4.831 -33.851 1.00 90.81 309 VAL A O 1
ATOM 2393 N N . PHE A 1 310 ? 4.917 -5.294 -32.465 1.00 92.38 310 PHE A N 1
ATOM 2394 C CA . PHE A 1 310 ? 5.982 -5.337 -33.454 1.00 92.38 310 PHE A CA 1
ATOM 2395 C C . PHE A 1 310 ? 6.504 -6.764 -33.607 1.00 92.38 310 PHE A C 1
ATOM 2397 O O . PHE A 1 310 ? 6.567 -7.498 -32.618 1.00 92.38 310 PHE A O 1
ATOM 2404 N N . ALA A 1 311 ? 6.918 -7.135 -34.817 1.00 92.06 311 ALA A N 1
ATOM 2405 C CA . ALA A 1 311 ? 7.566 -8.404 -35.115 1.00 92.06 311 ALA A CA 1
ATOM 2406 C C . ALA A 1 311 ? 8.869 -8.187 -35.892 1.00 92.06 311 ALA A C 1
ATOM 2408 O O . ALA A 1 311 ? 8.888 -7.556 -36.950 1.00 92.06 311 ALA A O 1
ATOM 2409 N N . PHE A 1 312 ? 9.949 -8.767 -35.379 1.00 91.94 312 PHE A N 1
ATOM 2410 C CA . PHE A 1 312 ? 11.287 -8.693 -35.952 1.00 91.94 312 PHE A CA 1
ATOM 2411 C C . PHE A 1 312 ? 11.861 -10.086 -36.145 1.00 91.94 312 PHE A C 1
ATOM 2413 O O . PHE A 1 312 ? 11.606 -10.999 -35.363 1.00 91.94 312 PHE A O 1
ATOM 2420 N N . ASP A 1 313 ? 12.691 -10.252 -37.159 1.00 91.38 313 ASP A N 1
ATOM 2421 C CA . ASP A 1 313 ? 13.578 -11.393 -37.251 1.00 91.38 313 ASP A CA 1
ATOM 2422 C C . ASP A 1 313 ? 14.608 -11.343 -36.121 1.00 91.38 313 ASP A C 1
ATOM 2424 O O . ASP A 1 313 ? 15.305 -10.346 -35.938 1.00 91.38 313 ASP A O 1
ATOM 2428 N N . ALA A 1 314 ? 14.662 -12.412 -35.327 1.00 90.81 314 ALA A N 1
ATOM 2429 C CA . ALA A 1 314 ? 15.439 -12.444 -34.094 1.00 90.81 314 ALA A CA 1
ATOM 2430 C C . ALA A 1 314 ? 16.955 -12.339 -34.342 1.00 90.81 314 ALA A C 1
ATOM 2432 O O . ALA A 1 314 ? 17.676 -11.819 -33.490 1.00 90.81 314 ALA A O 1
ATOM 2433 N N . ASP A 1 315 ? 17.437 -12.774 -35.507 1.00 89.88 315 ASP A N 1
ATOM 2434 C CA . ASP A 1 315 ? 18.862 -12.754 -35.845 1.00 89.88 315 ASP A CA 1
ATOM 2435 C C . ASP A 1 315 ? 19.305 -11.412 -36.425 1.00 89.88 315 ASP A C 1
ATOM 2437 O O . ASP A 1 315 ? 20.420 -10.957 -36.165 1.00 89.88 315 ASP A O 1
ATOM 2441 N N . THR A 1 316 ? 18.442 -10.784 -37.226 1.00 89.56 316 THR A N 1
ATOM 2442 C CA . THR A 1 316 ? 18.806 -9.614 -38.040 1.00 89.56 316 THR A CA 1
ATOM 2443 C C . THR A 1 316 ? 18.188 -8.301 -37.571 1.00 89.56 316 THR A C 1
ATOM 2445 O O . THR A 1 316 ? 18.672 -7.241 -37.961 1.00 89.56 316 THR A O 1
ATOM 2448 N N . GLY A 1 317 ? 17.124 -8.349 -36.767 1.00 89.06 317 GLY A N 1
ATOM 2449 C CA . GLY A 1 317 ? 16.366 -7.173 -36.336 1.00 89.06 317 GLY A CA 1
ATOM 2450 C C . GLY A 1 317 ? 15.465 -6.583 -37.421 1.00 89.06 317 GLY A C 1
ATOM 2451 O O . GLY A 1 317 ? 14.843 -5.546 -37.198 1.00 89.06 317 GLY A O 1
ATOM 2452 N N . ARG A 1 318 ? 15.379 -7.221 -38.594 1.00 89.12 318 ARG A N 1
ATOM 2453 C CA . ARG A 1 318 ? 14.540 -6.750 -39.699 1.00 89.12 318 ARG A CA 1
ATOM 2454 C C . ARG A 1 318 ? 13.062 -7.023 -39.435 1.00 89.12 318 ARG A C 1
ATOM 2456 O O . ARG A 1 318 ? 12.751 -8.046 -38.824 1.00 89.12 318 ARG A O 1
ATOM 2463 N N . PRO A 1 319 ? 12.146 -6.172 -39.916 1.00 86.75 319 PRO A N 1
ATOM 2464 C CA . PRO A 1 319 ? 10.713 -6.436 -39.852 1.00 86.75 319 PRO A CA 1
ATOM 2465 C C . PRO A 1 319 ? 10.333 -7.818 -40.403 1.00 86.75 319 PRO A C 1
ATOM 2467 O O . PRO A 1 319 ? 10.806 -8.226 -41.464 1.00 86.75 319 PRO A O 1
ATOM 2470 N N . LYS A 1 320 ? 9.472 -8.557 -39.693 1.00 84.56 320 LYS A N 1
ATOM 2471 C CA . LYS A 1 320 ? 8.859 -9.779 -40.242 1.00 84.56 320 LYS A CA 1
ATOM 2472 C C . LYS A 1 320 ? 7.676 -9.434 -41.138 1.00 84.56 320 LYS A C 1
ATOM 2474 O O . LYS A 1 320 ? 6.959 -8.477 -40.878 1.00 84.56 320 LYS A O 1
ATOM 2479 N N . TRP A 1 321 ? 7.460 -10.275 -42.152 1.00 79.19 321 TRP A N 1
ATOM 2480 C CA . TRP A 1 321 ? 6.283 -10.240 -43.037 1.00 79.19 321 TRP A CA 1
ATOM 2481 C C . TRP A 1 321 ? 6.114 -8.943 -43.843 1.00 79.19 321 TRP A C 1
ATOM 2483 O O . TRP A 1 321 ? 5.048 -8.675 -44.388 1.00 79.19 321 TRP A O 1
ATOM 2493 N N . SER A 1 322 ? 7.196 -8.175 -43.968 1.00 70.62 322 SER A N 1
ATOM 2494 C CA . SER A 1 322 ? 7.333 -7.066 -44.902 1.00 70.62 322 SER A CA 1
ATOM 2495 C C . SER A 1 322 ? 8.564 -7.336 -45.757 1.00 70.62 322 SER A C 1
ATOM 2497 O O . SER A 1 322 ? 9.669 -7.443 -45.228 1.00 70.62 322 SER A O 1
ATOM 2499 N N . GLU A 1 323 ? 8.378 -7.528 -47.064 1.00 61.81 323 GLU A N 1
ATOM 2500 C CA . GLU A 1 323 ? 9.462 -8.013 -47.928 1.00 61.81 323 GLU A CA 1
ATOM 2501 C C . GLU A 1 323 ? 10.459 -6.922 -48.359 1.00 61.81 323 GLU A C 1
ATOM 2503 O O . GLU A 1 323 ? 11.525 -7.277 -48.843 1.00 61.81 323 GLU A O 1
ATOM 2508 N N . ASP A 1 324 ? 10.198 -5.628 -48.117 1.00 60.16 324 ASP A N 1
ATOM 2509 C CA . ASP A 1 324 ? 10.996 -4.544 -48.729 1.00 60.16 324 ASP A CA 1
ATOM 2510 C C . ASP A 1 324 ? 11.177 -3.273 -47.870 1.00 60.16 324 ASP A C 1
ATOM 2512 O O . ASP A 1 324 ? 11.353 -2.170 -48.393 1.00 60.16 324 ASP A O 1
ATOM 2516 N N . SER A 1 325 ? 11.151 -3.375 -46.538 1.00 63.41 325 SER A N 1
ATOM 2517 C CA . SER A 1 325 ? 11.411 -2.205 -45.691 1.00 63.41 325 SER A CA 1
ATOM 2518 C C . SER A 1 325 ? 12.120 -2.561 -44.393 1.00 63.41 325 SER A C 1
ATOM 2520 O O . SER A 1 325 ? 11.658 -3.410 -43.638 1.00 63.41 325 SER A O 1
ATOM 2522 N N . ASP A 1 326 ? 13.220 -1.856 -44.126 1.00 63.06 326 ASP A N 1
ATOM 2523 C CA . ASP A 1 326 ? 13.919 -1.863 -42.837 1.00 63.06 326 ASP A CA 1
ATOM 2524 C C . ASP A 1 326 ? 13.341 -0.796 -41.877 1.00 63.06 326 ASP A C 1
ATOM 2526 O O . ASP A 1 326 ? 13.855 -0.589 -40.776 1.00 63.06 326 ASP A O 1
ATOM 2530 N N . GLU A 1 327 ? 12.277 -0.082 -42.272 1.00 72.94 327 GLU A N 1
ATOM 2531 C CA . GLU A 1 327 ? 11.648 0.925 -41.420 1.00 72.94 327 GLU A CA 1
ATOM 2532 C C . GLU A 1 327 ? 10.872 0.284 -40.267 1.00 72.94 327 GLU A C 1
ATOM 2534 O O . GLU A 1 327 ? 10.162 -0.707 -40.422 1.00 72.94 327 GLU A O 1
ATOM 2539 N N . ILE A 1 328 ? 10.915 0.923 -39.099 1.00 73.31 328 ILE A N 1
ATOM 2540 C CA . ILE A 1 328 ? 10.242 0.436 -37.888 1.00 73.31 328 ILE A CA 1
ATOM 2541 C C . ILE A 1 328 ? 8.726 0.240 -38.056 1.00 73.31 328 ILE A C 1
ATOM 2543 O O . ILE A 1 328 ? 8.147 -0.657 -37.449 1.00 73.31 328 ILE A O 1
ATOM 2547 N N . HIS A 1 329 ? 8.078 1.041 -38.906 1.00 75.25 329 HIS A N 1
ATOM 2548 C CA . HIS A 1 329 ? 6.645 0.924 -39.188 1.00 75.25 329 HIS A CA 1
ATOM 2549 C C . HIS A 1 329 ? 6.299 -0.373 -39.922 1.00 75.25 329 HIS A C 1
ATOM 2551 O O . HIS A 1 329 ? 5.212 -0.905 -39.728 1.00 75.25 329 HIS A O 1
ATOM 2557 N N . ALA A 1 330 ? 7.229 -0.914 -40.710 1.00 77.12 330 ALA A N 1
ATOM 2558 C CA . ALA A 1 330 ? 7.039 -2.185 -41.392 1.00 77.12 330 ALA A CA 1
ATOM 2559 C C . ALA A 1 330 ? 7.048 -3.379 -40.426 1.00 77.12 330 ALA A C 1
ATOM 2561 O O . ALA A 1 330 ? 6.570 -4.449 -40.786 1.00 77.12 330 ALA A O 1
ATOM 2562 N N . ALA A 1 331 ? 7.564 -3.206 -39.202 1.00 84.44 331 ALA A N 1
ATOM 2563 C CA . ALA A 1 331 ? 7.517 -4.234 -38.164 1.00 84.44 331 ALA A CA 1
ATOM 2564 C C . ALA A 1 331 ? 6.178 -4.269 -37.417 1.00 84.44 331 ALA A C 1
ATOM 2566 O O . ALA A 1 331 ? 5.963 -5.188 -36.630 1.00 84.44 331 ALA A O 1
ATOM 2567 N N . VAL A 1 332 ? 5.291 -3.287 -37.608 1.00 88.50 332 VAL A N 1
ATOM 2568 C CA . VAL A 1 332 ? 3.996 -3.234 -36.919 1.00 88.50 332 VAL A CA 1
ATOM 2569 C C . VAL A 1 332 ? 3.063 -4.291 -37.499 1.00 88.50 332 VAL A C 1
ATOM 2571 O O . VAL A 1 332 ? 2.644 -4.202 -38.649 1.00 88.50 332 VAL A O 1
ATOM 2574 N N . ILE A 1 333 ? 2.694 -5.270 -36.676 1.00 86.75 333 ILE A N 1
ATOM 2575 C CA . ILE A 1 333 ? 1.754 -6.336 -37.058 1.00 86.75 333 ILE A CA 1
ATOM 2576 C C . ILE A 1 333 ? 0.336 -6.059 -36.562 1.00 86.75 333 ILE A C 1
ATOM 2578 O O . ILE A 1 333 ? -0.639 -6.575 -37.105 1.00 86.75 333 ILE A O 1
ATOM 2582 N N . HIS A 1 334 ? 0.212 -5.220 -35.535 1.00 87.69 334 HIS A N 1
ATOM 2583 C CA . HIS A 1 334 ? -1.064 -4.720 -35.055 1.00 87.69 334 HIS A CA 1
ATOM 2584 C C . HIS A 1 334 ? -0.868 -3.394 -34.324 1.00 87.69 334 HIS A C 1
ATOM 2586 O O . HIS A 1 334 ? 0.104 -3.238 -33.588 1.00 87.69 334 HIS A O 1
ATOM 2592 N N . SER A 1 335 ? -1.798 -2.461 -34.490 1.00 85.81 335 SER A N 1
ATOM 2593 C CA . SER A 1 335 ? -1.808 -1.186 -33.780 1.00 85.81 335 SER A CA 1
ATOM 2594 C C . SER A 1 335 ? -3.220 -0.833 -33.348 1.00 85.81 335 SER A C 1
ATOM 2596 O O . SER A 1 335 ? -4.180 -1.095 -34.076 1.00 85.81 335 SER A O 1
ATOM 2598 N N . LEU A 1 336 ? -3.320 -0.168 -32.203 1.00 79.88 336 LEU A N 1
ATOM 2599 C CA . LEU A 1 336 ? -4.528 0.531 -31.800 1.00 79.88 336 LEU A CA 1
ATOM 2600 C C . LEU A 1 336 ? -4.960 1.506 -32.897 1.00 79.88 336 LEU A C 1
ATOM 2602 O O . LEU A 1 336 ? -4.137 2.251 -33.428 1.00 79.88 336 LEU A O 1
ATOM 2606 N N . ALA A 1 337 ? -6.252 1.492 -33.226 1.00 70.38 337 ALA A N 1
ATOM 2607 C CA . ALA A 1 337 ? -6.805 2.359 -34.264 1.00 70.38 337 ALA A CA 1
ATOM 2608 C C . ALA A 1 337 ? -6.744 3.839 -33.856 1.00 70.38 337 ALA A C 1
ATOM 2610 O O . ALA A 1 337 ? -6.293 4.665 -34.641 1.00 70.38 337 ALA A O 1
ATOM 2611 N N . ASP A 1 338 ? -7.139 4.141 -32.615 1.00 66.38 338 ASP A N 1
ATOM 2612 C CA . ASP A 1 338 ? -7.174 5.496 -32.061 1.00 66.38 338 ASP A CA 1
ATOM 2613 C C . ASP A 1 338 ? -6.640 5.489 -30.615 1.00 66.38 338 ASP A C 1
ATOM 2615 O O . ASP A 1 338 ? -7.409 5.299 -29.666 1.00 66.38 338 ASP A O 1
ATOM 2619 N N . PRO A 1 339 ? -5.324 5.662 -30.391 1.00 69.88 339 PRO A N 1
ATOM 2620 C CA . PRO A 1 339 ? -4.789 5.812 -29.043 1.00 69.88 339 PRO A CA 1
ATOM 2621 C C . PRO A 1 339 ? -5.279 7.129 -28.425 1.00 69.88 339 PRO A C 1
ATOM 2623 O O . PRO A 1 339 ? -4.992 8.219 -28.921 1.00 69.88 339 PRO A O 1
ATOM 2626 N N . ILE A 1 340 ? -6.028 7.035 -27.323 1.00 70.06 340 ILE A N 1
ATOM 2627 C CA . ILE A 1 340 ? -6.577 8.201 -26.622 1.00 70.06 340 ILE A CA 1
ATOM 2628 C C . ILE A 1 340 ? -5.693 8.518 -25.409 1.00 70.06 340 ILE A C 1
ATOM 2630 O O . ILE A 1 340 ? -5.750 7.791 -24.410 1.00 70.06 340 ILE A O 1
ATOM 2634 N N . PRO A 1 341 ? -4.904 9.609 -25.438 1.00 71.00 341 PRO A N 1
ATOM 2635 C CA . PRO A 1 341 ? -4.125 10.001 -24.278 1.00 71.00 341 PRO A CA 1
ATOM 2636 C C . PRO A 1 341 ? -5.048 10.457 -23.132 1.00 71.00 341 PRO A C 1
ATOM 2638 O O . PRO A 1 341 ? -6.061 11.139 -23.376 1.00 71.00 341 PRO A O 1
ATOM 2641 N N . PRO A 1 342 ? -4.700 10.119 -21.876 1.00 71.38 342 PRO A N 1
ATOM 2642 C CA . PRO A 1 342 ? -5.367 10.678 -20.708 1.00 71.38 342 PRO A CA 1
ATOM 2643 C C . PRO A 1 342 ? -5.159 12.201 -20.675 1.00 71.38 342 PRO A C 1
ATOM 2645 O O . PRO A 1 342 ? -4.099 12.712 -21.041 1.00 71.38 342 PRO A O 1
ATOM 2648 N N . LYS A 1 343 ? -6.184 12.941 -20.253 1.00 71.88 343 LYS A N 1
ATOM 2649 C CA . LYS A 1 343 ? -6.164 14.411 -20.135 1.00 71.88 343 LYS A CA 1
ATOM 2650 C C . LYS A 1 343 ? -5.813 14.882 -18.727 1.00 71.88 343 LYS A C 1
ATOM 2652 O O . LYS A 1 343 ? -5.387 16.019 -18.543 1.00 71.88 343 LYS A O 1
ATOM 2657 N N . LEU A 1 344 ? -6.050 14.036 -17.735 1.00 67.56 344 LEU A N 1
ATOM 2658 C CA . LEU A 1 344 ? -5.879 14.290 -16.316 1.00 67.56 344 LEU A CA 1
ATOM 2659 C C . LEU A 1 344 ? -4.881 13.284 -15.723 1.00 67.56 344 LEU A C 1
ATOM 2661 O O . LEU A 1 344 ? -4.575 12.266 -16.343 1.00 67.56 344 LEU A O 1
ATOM 2665 N N . PRO A 1 345 ? -4.357 13.547 -14.513 1.00 66.06 345 PRO A N 1
ATOM 2666 C CA . PRO A 1 345 ? -3.406 12.645 -13.880 1.00 66.06 345 PRO A CA 1
ATOM 2667 C C . PRO A 1 345 ? -3.968 11.227 -13.714 1.00 66.06 345 PRO A C 1
ATOM 2669 O O . PRO A 1 345 ? -5.071 11.031 -13.195 1.00 66.06 345 PRO A O 1
ATOM 2672 N N . ILE A 1 346 ? -3.173 10.240 -14.108 1.00 67.12 346 ILE A N 1
ATOM 2673 C CA . ILE A 1 346 ? -3.420 8.816 -13.881 1.00 67.12 346 ILE A CA 1
ATOM 2674 C C . ILE A 1 346 ? -2.213 8.211 -13.155 1.00 67.12 346 ILE A C 1
ATOM 2676 O O . ILE A 1 346 ? -1.093 8.699 -13.287 1.00 67.12 346 ILE A O 1
ATOM 2680 N N . ASN A 1 347 ? -2.447 7.149 -12.391 1.00 62.47 347 ASN A N 1
ATOM 2681 C CA . ASN A 1 347 ? -1.421 6.331 -11.758 1.00 62.47 347 ASN A CA 1
ATOM 2682 C C . ASN A 1 347 ? -1.279 5.008 -12.517 1.00 62.47 347 ASN A C 1
ATOM 2684 O O . ASN A 1 347 ? -2.271 4.437 -12.975 1.00 62.47 347 ASN A O 1
ATOM 2688 N N . GLY A 1 348 ? -0.041 4.524 -12.601 1.00 60.44 348 GLY A N 1
ATOM 2689 C CA . GLY A 1 348 ? 0.323 3.270 -13.255 1.00 60.44 348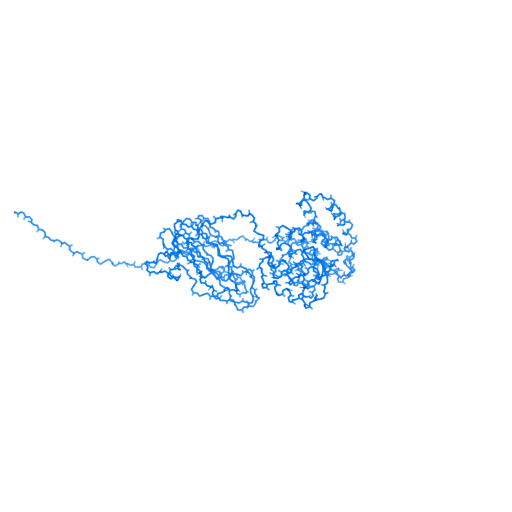 GLY A CA 1
ATOM 2690 C C . GLY A 1 348 ? 1.699 3.380 -13.902 1.00 60.44 348 GLY A C 1
ATOM 2691 O O . GLY A 1 348 ? 2.043 4.419 -14.461 1.00 60.44 348 GLY A O 1
ATOM 2692 N N . ARG A 1 349 ? 2.507 2.319 -13.811 1.00 62.56 349 ARG A N 1
ATOM 2693 C CA . ARG A 1 349 ? 3.718 2.167 -14.627 1.00 62.56 349 ARG A CA 1
ATOM 2694 C C . ARG A 1 349 ? 3.411 1.104 -15.664 1.00 62.56 349 ARG A C 1
ATOM 2696 O O . ARG A 1 349 ? 2.979 0.014 -15.311 1.00 62.56 349 ARG A O 1
ATOM 2703 N N . ALA A 1 350 ? 3.611 1.432 -16.930 1.00 63.59 350 ALA A N 1
ATOM 2704 C CA . ALA A 1 350 ? 3.304 0.518 -18.012 1.00 63.59 350 ALA A CA 1
ATOM 2705 C C . ALA A 1 350 ? 4.376 -0.577 -18.087 1.00 63.59 350 ALA A C 1
ATOM 2707 O O . ALA A 1 350 ? 5.544 -0.283 -18.343 1.00 63.59 350 ALA A O 1
ATOM 2708 N N . TRP A 1 351 ? 3.982 -1.819 -17.821 1.00 68.94 351 TRP A N 1
ATOM 2709 C CA . TRP A 1 351 ? 4.803 -3.001 -18.066 1.00 68.94 351 TRP A CA 1
ATOM 2710 C C . TRP A 1 351 ? 4.160 -3.739 -19.229 1.00 68.94 351 TRP A C 1
ATOM 2712 O O . TRP A 1 351 ? 3.070 -4.296 -19.102 1.00 68.94 351 TRP A O 1
ATOM 2722 N N . HIS A 1 352 ? 4.800 -3.677 -20.390 1.00 75.38 352 HIS A N 1
ATOM 2723 C CA . HIS A 1 352 ? 4.264 -4.255 -21.608 1.00 75.38 352 HIS A CA 1
ATOM 2724 C C . HIS A 1 352 ? 4.909 -5.618 -21.831 1.00 75.38 352 HIS A C 1
ATOM 2726 O O . HIS A 1 352 ? 6.057 -5.704 -22.260 1.00 75.38 352 HIS A O 1
ATOM 2732 N N . SER A 1 353 ? 4.175 -6.682 -21.520 1.00 77.00 353 SER A N 1
ATOM 2733 C CA . SER A 1 353 ? 4.564 -8.047 -21.870 1.00 77.00 353 SER A CA 1
ATOM 2734 C C . SER A 1 353 ? 3.556 -8.662 -22.833 1.00 77.00 353 SER A C 1
ATOM 2736 O O . SER A 1 353 ? 2.445 -8.160 -23.026 1.00 77.00 353 SER A O 1
ATOM 2738 N N . LEU A 1 354 ? 3.972 -9.762 -23.444 1.00 89.31 354 LEU A N 1
ATOM 2739 C CA . LEU A 1 354 ? 3.239 -10.509 -24.454 1.00 89.31 354 LEU A CA 1
ATOM 2740 C C . LEU A 1 354 ? 3.162 -11.963 -24.006 1.00 89.31 354 LEU A C 1
ATOM 2742 O O . LEU A 1 354 ? 4.092 -12.473 -23.384 1.00 89.31 354 LEU A O 1
ATOM 2746 N N . THR A 1 355 ? 2.089 -12.652 -24.374 1.00 92.56 355 THR A N 1
ATOM 2747 C CA . THR A 1 355 ? 1.940 -14.078 -24.068 1.00 92.56 355 THR A CA 1
ATOM 2748 C C . THR A 1 355 ? 1.708 -14.859 -25.336 1.00 92.56 355 THR A C 1
ATOM 2750 O O . THR A 1 355 ? 0.836 -14.517 -26.126 1.00 92.56 355 THR A O 1
ATOM 2753 N N . ILE A 1 356 ? 2.471 -15.931 -25.533 1.00 90.88 356 ILE A N 1
ATOM 2754 C CA . ILE A 1 356 ? 2.305 -16.821 -26.679 1.00 90.88 356 ILE A CA 1
ATOM 2755 C C . ILE A 1 356 ? 1.739 -18.148 -26.199 1.00 90.88 356 ILE A C 1
ATOM 2757 O O . ILE A 1 356 ? 2.317 -18.793 -25.330 1.00 90.88 356 ILE A O 1
ATOM 2761 N N . GLN A 1 357 ? 0.629 -18.571 -26.800 1.00 88.00 357 GLN A N 1
ATOM 2762 C CA . GLN A 1 357 ? 0.016 -19.867 -26.538 1.00 88.00 357 GLN A CA 1
ATOM 2763 C C . GLN A 1 357 ? -0.607 -20.415 -27.825 1.00 88.00 357 GLN A C 1
ATOM 2765 O O . GLN A 1 357 ? -1.382 -19.731 -28.491 1.00 88.00 357 GLN A O 1
ATOM 2770 N N . ASN A 1 358 ? -0.287 -21.667 -28.172 1.00 85.38 358 ASN A N 1
ATOM 2771 C CA . ASN A 1 358 ? -0.853 -22.384 -29.325 1.00 85.38 358 ASN A CA 1
ATOM 2772 C C . ASN A 1 358 ? -0.769 -21.612 -30.662 1.00 85.38 358 ASN A C 1
ATOM 2774 O O . ASN A 1 358 ? -1.751 -21.529 -31.398 1.00 85.38 358 ASN A O 1
ATOM 2778 N N . GLY A 1 359 ? 0.391 -21.019 -30.967 1.00 87.31 359 GLY A N 1
ATOM 2779 C CA . GLY A 1 359 ? 0.599 -20.263 -32.213 1.00 87.31 359 GLY A CA 1
ATOM 2780 C C . GLY A 1 359 ? -0.120 -18.912 -32.259 1.00 87.31 359 GLY A C 1
ATOM 2781 O O . GLY A 1 359 ? -0.210 -18.300 -33.320 1.00 87.31 359 GLY A O 1
ATOM 2782 N N . ARG A 1 360 ? -0.631 -18.437 -31.120 1.00 90.75 360 ARG A N 1
ATOM 2783 C CA . ARG A 1 360 ? -1.239 -17.116 -30.981 1.00 90.75 360 ARG A CA 1
ATOM 2784 C C . ARG A 1 360 ? -0.453 -16.272 -30.003 1.00 90.75 360 ARG A C 1
ATOM 2786 O O . ARG A 1 360 ? -0.018 -16.777 -28.972 1.00 90.75 360 ARG A O 1
ATOM 2793 N N . LEU A 1 361 ? -0.315 -14.999 -30.330 1.00 92.94 361 LEU A N 1
ATOM 2794 C CA . LEU A 1 361 ? 0.235 -13.978 -29.458 1.00 92.94 361 LEU A CA 1
ATOM 2795 C C . LEU A 1 361 ? -0.911 -13.159 -28.874 1.00 92.94 361 LEU A C 1
ATOM 2797 O O . LEU A 1 361 ? -1.772 -12.691 -29.611 1.00 92.94 361 LEU A O 1
ATOM 2801 N N . TYR A 1 362 ? -0.897 -12.964 -27.565 1.00 93.56 362 TYR A N 1
ATOM 2802 C CA . TYR A 1 362 ? -1.841 -12.137 -26.836 1.00 93.56 362 TYR A CA 1
ATOM 2803 C C . TYR A 1 362 ? -1.128 -10.911 -26.286 1.00 93.56 362 TYR A C 1
ATOM 2805 O O . TYR A 1 362 ? -0.054 -11.024 -25.690 1.00 93.56 362 TYR A O 1
ATOM 2813 N N . ALA A 1 363 ? -1.736 -9.748 -26.487 1.00 91.31 363 ALA A N 1
ATOM 2814 C CA . ALA A 1 363 ? -1.206 -8.475 -26.032 1.00 91.31 363 ALA A CA 1
ATOM 2815 C C . ALA A 1 363 ? -2.313 -7.638 -25.398 1.00 91.31 363 ALA A C 1
ATOM 2817 O O . ALA A 1 363 ? -3.478 -7.716 -25.793 1.00 91.31 363 ALA A O 1
ATOM 2818 N N . ARG A 1 364 ? -1.922 -6.817 -24.428 1.00 90.00 364 ARG A N 1
ATOM 2819 C CA . ARG A 1 364 ? -2.765 -5.771 -23.861 1.00 90.00 364 ARG A CA 1
ATOM 2820 C C . ARG A 1 364 ? -2.288 -4.431 -24.405 1.00 90.00 364 ARG A C 1
ATOM 2822 O O . ARG A 1 364 ? -1.130 -4.068 -24.199 1.00 90.00 364 ARG A O 1
ATOM 2829 N N . LEU A 1 365 ? -3.179 -3.702 -25.066 1.00 87.00 365 LEU A N 1
ATOM 2830 C CA . LEU A 1 365 ? -2.905 -2.394 -25.656 1.00 87.00 365 LEU A CA 1
ATOM 2831 C C . LEU A 1 365 ? -3.741 -1.302 -24.975 1.00 87.00 365 LEU A C 1
ATOM 2833 O O . LEU A 1 365 ? -4.791 -1.574 -24.392 1.00 87.00 365 LEU A O 1
ATOM 2837 N N . GLY A 1 366 ? -3.256 -0.065 -25.027 1.00 83.12 366 GLY A N 1
ATOM 2838 C CA . GLY A 1 366 ? -3.933 1.134 -24.533 1.00 83.12 366 GLY A CA 1
ATOM 2839 C C . GLY A 1 366 ? -3.396 1.663 -23.204 1.00 83.12 366 GLY A C 1
ATOM 2840 O O . GLY A 1 366 ? -2.344 1.254 -22.705 1.00 83.12 366 GLY A O 1
ATOM 2841 N N . THR A 1 367 ? -4.119 2.607 -22.609 1.00 77.75 367 THR A N 1
ATOM 2842 C CA . THR A 1 367 ? -3.651 3.430 -21.486 1.00 77.75 367 THR A CA 1
ATOM 2843 C C . THR A 1 367 ? -3.462 2.595 -20.213 1.00 77.75 367 THR A C 1
ATOM 2845 O O . THR A 1 367 ? -4.438 2.034 -19.721 1.00 77.75 367 THR A O 1
ATOM 2848 N N . PRO A 1 368 ? -2.249 2.477 -19.643 1.00 67.50 368 PRO A N 1
ATOM 2849 C CA . PRO A 1 368 ? -1.933 1.608 -18.501 1.00 67.50 368 PRO A CA 1
ATOM 2850 C C . PRO A 1 368 ? -2.380 2.243 -17.175 1.00 67.50 368 PRO A C 1
ATOM 2852 O O . PRO A 1 368 ? -1.589 2.860 -16.465 1.00 67.50 368 PRO A O 1
ATOM 2855 N N . ILE A 1 369 ? -3.671 2.146 -16.860 1.00 67.25 369 ILE A N 1
ATOM 2856 C CA . ILE A 1 369 ? -4.263 2.776 -15.675 1.00 67.25 369 ILE A CA 1
ATOM 2857 C C . ILE A 1 369 ? -4.368 1.753 -14.541 1.00 67.25 369 ILE A C 1
ATOM 2859 O O . ILE A 1 369 ? -5.184 0.841 -14.617 1.00 67.25 369 ILE A O 1
ATOM 2863 N N . THR A 1 370 ? -3.618 1.955 -13.453 1.00 61.69 370 THR A N 1
ATOM 2864 C CA . THR A 1 370 ? -3.875 1.298 -12.154 1.00 61.69 370 THR A CA 1
ATOM 2865 C C . THR A 1 370 ? -4.765 2.162 -11.250 1.00 61.69 370 THR A C 1
ATOM 2867 O O . THR A 1 370 ? -5.387 1.663 -10.315 1.00 61.69 370 THR A O 1
ATOM 2870 N N . GLY A 1 371 ? -4.883 3.464 -11.546 1.00 63.06 371 GLY A N 1
ATOM 2871 C CA . GLY A 1 371 ? -5.864 4.368 -10.944 1.00 63.06 371 GLY A CA 1
ATOM 2872 C C . GLY A 1 371 ? -6.042 5.649 -11.761 1.00 63.06 371 GLY A C 1
ATOM 2873 O O . GLY A 1 371 ? -5.061 6.240 -12.201 1.00 63.06 371 GLY A O 1
ATOM 2874 N N . LYS A 1 372 ? -7.284 6.100 -11.974 1.00 66.06 372 LYS A N 1
ATOM 2875 C CA . LYS A 1 372 ? -7.591 7.320 -12.746 1.00 66.06 372 LYS A CA 1
ATOM 2876 C C . LYS A 1 372 ? -8.092 8.462 -11.870 1.00 66.06 372 LYS A C 1
ATOM 2878 O O . LYS A 1 372 ? -8.759 8.223 -10.861 1.00 66.06 372 LYS A O 1
ATOM 2883 N N . ALA A 1 373 ? -7.828 9.707 -12.273 1.00 62.59 373 ALA A N 1
ATOM 2884 C CA . ALA A 1 373 ? -8.517 10.856 -11.696 1.00 62.59 373 ALA A CA 1
ATOM 2885 C C . ALA A 1 373 ? -10.040 10.698 -11.848 1.00 62.59 373 ALA A C 1
ATOM 2887 O O . ALA A 1 373 ? -10.532 10.227 -12.868 1.00 62.59 373 ALA A O 1
ATOM 2888 N N . LYS A 1 374 ? -10.806 11.144 -10.845 1.00 62.72 374 LYS A N 1
ATOM 2889 C CA . LYS A 1 374 ? -12.274 10.986 -10.801 1.00 62.72 374 LYS A CA 1
ATOM 2890 C C . LYS A 1 374 ? -13.010 11.602 -12.005 1.00 62.72 374 LYS A C 1
ATOM 2892 O O . LYS A 1 374 ? -14.126 11.201 -12.302 1.00 62.72 374 LYS A O 1
ATOM 2897 N N . GLN A 1 375 ? -12.407 12.596 -12.655 1.00 66.19 375 GLN A N 1
ATOM 2898 C CA . GLN A 1 375 ? -12.953 13.282 -13.831 1.00 66.19 375 GLN A CA 1
ATOM 2899 C C . GLN A 1 375 ? -12.305 12.820 -15.144 1.00 66.19 375 GLN A C 1
ATOM 2901 O O . GLN A 1 375 ? -12.621 13.366 -16.198 1.00 66.19 375 GLN A O 1
ATOM 2906 N N . GLU A 1 376 ? -11.380 11.855 -15.093 1.00 71.44 376 GLU A N 1
ATOM 2907 C CA . GLU A 1 376 ? -10.777 11.306 -16.301 1.00 71.44 376 GLU A CA 1
ATOM 2908 C C . GLU A 1 376 ? -11.804 10.444 -17.032 1.00 71.44 376 GLU A C 1
ATOM 2910 O O . GLU A 1 376 ? -12.354 9.490 -16.480 1.00 71.44 376 GLU A O 1
ATOM 2915 N N . THR A 1 377 ? -12.051 10.809 -18.283 1.00 67.25 377 THR A N 1
ATOM 2916 C CA . THR A 1 377 ? -13.011 10.163 -19.186 1.00 67.25 377 THR A CA 1
ATOM 2917 C C . THR A 1 377 ? -12.316 9.516 -20.382 1.00 67.25 377 THR A C 1
ATOM 2919 O O . THR A 1 377 ? -12.912 8.684 -21.058 1.00 67.25 377 THR A O 1
ATOM 2922 N N . ASN A 1 378 ? -11.042 9.842 -20.607 1.00 69.12 378 ASN A N 1
ATOM 2923 C CA . ASN A 1 378 ? -10.181 9.279 -21.630 1.00 69.12 378 ASN A CA 1
ATOM 2924 C C . ASN A 1 378 ? -9.370 8.110 -21.047 1.00 69.12 378 ASN A C 1
ATOM 2926 O O . ASN A 1 378 ? -8.235 8.273 -20.598 1.00 69.12 378 ASN A O 1
ATOM 2930 N N . SER A 1 379 ? -9.958 6.918 -21.064 1.00 73.38 379 SER A N 1
ATOM 2931 C CA . SER A 1 379 ? -9.258 5.667 -20.769 1.00 73.38 379 SER A CA 1
ATOM 2932 C C . SER A 1 379 ? -9.705 4.603 -21.756 1.00 73.38 379 SER A C 1
ATOM 2934 O O . SER A 1 379 ? -10.876 4.239 -21.728 1.00 73.38 379 SER A O 1
ATOM 2936 N N . HIS A 1 380 ? -8.789 4.125 -22.598 1.00 79.00 380 HIS A N 1
ATOM 2937 C CA . HIS A 1 380 ? -9.056 3.035 -23.530 1.00 79.00 380 HIS A CA 1
ATOM 2938 C C . HIS A 1 380 ? -8.025 1.929 -23.354 1.00 79.00 380 HIS A C 1
ATOM 2940 O O . HIS A 1 380 ? -6.824 2.200 -23.289 1.00 79.00 380 HIS A O 1
ATOM 2946 N N . SER A 1 381 ? -8.489 0.687 -23.277 1.00 84.38 381 SER A N 1
ATOM 2947 C CA . SER A 1 381 ? -7.616 -0.483 -23.281 1.00 84.38 381 SER A CA 1
ATOM 2948 C C . SER A 1 381 ? -8.304 -1.667 -23.931 1.00 84.38 381 SER A C 1
ATOM 2950 O O . SER A 1 381 ? -9.504 -1.865 -23.743 1.00 84.38 381 SER A O 1
ATOM 2952 N N . GLU A 1 382 ? -7.534 -2.488 -24.626 1.00 88.31 382 GLU A N 1
ATOM 2953 C CA . GLU A 1 382 ? -8.034 -3.681 -25.292 1.00 88.31 382 GLU A CA 1
ATOM 2954 C C . GLU A 1 382 ? -7.068 -4.851 -25.146 1.00 88.31 382 GLU A C 1
ATOM 2956 O O . GLU A 1 382 ? -5.855 -4.689 -24.983 1.00 88.31 382 GLU A O 1
ATOM 2961 N N . LEU A 1 383 ? -7.635 -6.049 -25.200 1.00 91.31 383 LEU A N 1
ATOM 2962 C CA . LEU A 1 383 ? -6.895 -7.284 -25.375 1.00 91.31 383 LEU A CA 1
ATOM 2963 C C . LEU A 1 383 ? -6.993 -7.711 -26.827 1.00 91.31 383 LEU A C 1
ATOM 2965 O O . LEU A 1 383 ? -8.080 -7.706 -27.407 1.00 91.31 383 LEU A O 1
ATOM 2969 N N . VAL A 1 384 ? -5.867 -8.131 -27.389 1.00 91.38 384 VAL A N 1
ATOM 2970 C CA . VAL A 1 384 ? -5.781 -8.611 -28.766 1.00 91.38 384 VAL A CA 1
ATOM 2971 C C . VAL A 1 384 ? -5.124 -9.979 -28.806 1.00 91.38 384 VAL A C 1
ATOM 2973 O O . VAL A 1 384 ? -4.248 -10.287 -28.002 1.00 91.38 384 VAL A O 1
ATOM 2976 N N . GLY A 1 385 ? -5.569 -10.805 -29.745 1.00 92.75 385 GLY A N 1
ATOM 2977 C CA . GLY A 1 385 ? -5.006 -12.105 -30.074 1.00 92.75 385 GLY A CA 1
ATOM 2978 C C . GLY A 1 385 ? -4.646 -12.130 -31.553 1.00 92.75 385 GLY A C 1
ATOM 2979 O O . GLY A 1 385 ? -5.521 -11.946 -32.402 1.00 92.75 385 GLY A O 1
ATOM 2980 N N . LEU A 1 386 ? -3.373 -12.362 -31.854 1.00 90.88 386 LEU A N 1
ATOM 2981 C CA . LEU A 1 386 ? -2.804 -12.381 -33.199 1.00 90.88 386 LEU A CA 1
ATOM 2982 C C . LEU A 1 386 ? -2.372 -13.807 -33.555 1.00 90.88 386 LEU A C 1
ATOM 2984 O O . LEU A 1 386 ? -1.727 -14.476 -32.749 1.00 90.88 386 LEU A O 1
ATOM 2988 N N . ASP A 1 387 ? -2.710 -14.284 -34.750 1.00 89.62 387 ASP A N 1
ATOM 2989 C CA . ASP A 1 387 ? -2.219 -15.566 -35.264 1.00 89.62 387 ASP A CA 1
ATOM 2990 C C . ASP A 1 387 ? -0.804 -15.395 -35.816 1.00 89.62 387 ASP A C 1
ATOM 2992 O O . ASP A 1 387 ? -0.604 -14.794 -36.869 1.00 89.62 387 ASP A O 1
ATOM 2996 N N . ILE A 1 388 ? 0.176 -15.943 -35.100 1.00 89.94 388 ILE A N 1
ATOM 2997 C CA . ILE A 1 388 ? 1.595 -15.904 -35.471 1.00 89.94 388 ILE A CA 1
ATOM 2998 C C . ILE A 1 388 ? 2.102 -17.253 -35.999 1.00 89.94 388 ILE A C 1
ATOM 3000 O O . ILE A 1 388 ? 3.270 -17.362 -36.362 1.00 89.94 388 ILE A O 1
ATOM 3004 N N . GLY A 1 389 ? 1.255 -18.288 -36.020 1.00 84.00 389 GLY A N 1
ATOM 3005 C CA . GLY A 1 389 ? 1.618 -19.622 -36.498 1.00 84.00 389 GLY A CA 1
ATOM 3006 C C . GLY A 1 389 ? 1.505 -19.738 -38.015 1.00 84.00 389 GLY A C 1
ATOM 3007 O O . GLY A 1 389 ? 2.437 -20.190 -38.677 1.00 84.00 389 GLY A O 1
ATOM 3008 N N . HIS A 1 390 ? 0.369 -19.304 -38.562 1.00 83.31 390 HIS A N 1
ATOM 3009 C CA . HIS A 1 390 ? 0.103 -19.315 -40.007 1.00 83.31 390 HIS A CA 1
ATOM 3010 C C . HIS A 1 390 ? -0.464 -17.989 -40.519 1.00 83.31 390 HIS A C 1
ATOM 3012 O O . HIS A 1 390 ? -0.493 -17.756 -41.725 1.00 83.31 390 HIS A O 1
ATOM 3018 N N . GLY A 1 391 ? -0.940 -17.136 -39.610 1.00 80.75 391 GLY A N 1
ATOM 3019 C CA . GLY A 1 391 ? -1.621 -15.891 -39.939 1.00 80.75 391 GLY A CA 1
ATOM 3020 C C . GLY A 1 391 ? -0.720 -14.667 -40.062 1.00 80.75 391 GLY A C 1
ATOM 3021 O O . GLY A 1 391 ? -1.251 -13.608 -40.372 1.00 80.75 391 GLY A O 1
ATOM 3022 N N . GLU A 1 392 ? 0.591 -14.785 -39.830 1.00 85.75 392 GLU A N 1
ATOM 3023 C CA . GLU A 1 392 ? 1.560 -13.682 -39.984 1.00 85.75 392 GLU A CA 1
ATOM 3024 C C . GLU A 1 392 ? 1.177 -12.410 -39.201 1.00 85.75 392 GLU A C 1
ATOM 3026 O O . GLU A 1 392 ? 1.283 -11.289 -39.686 1.00 85.75 392 GLU A O 1
ATOM 3031 N N . GLY A 1 393 ? 0.666 -12.581 -37.980 1.00 80.25 393 GLY A N 1
ATOM 3032 C CA . GLY A 1 393 ? 0.247 -11.479 -37.113 1.00 80.25 393 GLY A CA 1
ATOM 3033 C C . GLY A 1 393 ? -1.193 -11.005 -37.327 1.00 80.25 393 GLY A C 1
ATOM 3034 O O . GLY A 1 393 ? -1.608 -10.042 -36.685 1.00 80.25 393 GLY A O 1
ATOM 3035 N N . LYS A 1 394 ? -1.992 -11.679 -38.167 1.00 84.31 394 LYS A N 1
ATOM 3036 C CA . LYS A 1 394 ? -3.414 -11.345 -38.361 1.00 84.31 394 LYS A CA 1
ATOM 3037 C C . LYS A 1 394 ? -4.197 -11.388 -37.049 1.00 84.31 394 LYS A C 1
ATOM 3039 O O . LYS A 1 394 ? -4.144 -12.369 -36.307 1.00 84.31 394 LYS A O 1
ATOM 3044 N N . LEU A 1 395 ? -4.992 -10.345 -36.812 1.00 87.69 395 LEU A N 1
ATOM 3045 C CA . LEU A 1 395 ? -5.922 -10.265 -35.688 1.00 87.69 395 LEU A CA 1
ATOM 3046 C C . LEU A 1 395 ? -6.989 -11.365 -35.793 1.00 87.69 395 LEU A C 1
ATOM 3048 O O . LEU A 1 395 ? -7.743 -11.417 -36.763 1.00 87.69 395 LEU A O 1
ATOM 3052 N N . VAL A 1 396 ? -7.070 -12.225 -34.778 1.00 89.50 396 VAL A N 1
ATOM 3053 C CA . VAL A 1 396 ? -8.068 -13.308 -34.687 1.00 89.50 396 VAL A CA 1
ATOM 3054 C C . VAL A 1 396 ? -9.044 -13.128 -33.532 1.00 89.50 396 VAL A C 1
ATOM 3056 O O . VAL A 1 396 ? -10.105 -13.750 -33.518 1.00 89.50 396 VAL A O 1
ATOM 3059 N N . TRP A 1 397 ? -8.695 -12.299 -32.551 1.00 87.88 397 TRP A N 1
ATOM 3060 C CA . TRP A 1 397 ? -9.522 -12.020 -31.386 1.00 87.88 397 TRP A CA 1
ATOM 3061 C C . TRP A 1 397 ? -9.208 -10.629 -30.845 1.00 87.88 397 TRP A C 1
ATOM 3063 O O . TRP A 1 397 ? -8.050 -10.221 -30.827 1.00 87.88 397 TRP A O 1
ATOM 3073 N N . ARG A 1 398 ? -10.239 -9.908 -30.410 1.00 89.44 398 ARG A N 1
ATOM 3074 C CA . ARG A 1 398 ? -10.120 -8.587 -29.799 1.00 89.44 398 ARG A CA 1
ATOM 3075 C C . ARG A 1 398 ? -11.273 -8.379 -28.828 1.00 89.44 398 ARG A C 1
ATOM 3077 O O . ARG A 1 398 ? -12.406 -8.718 -29.166 1.00 89.44 398 ARG A O 1
ATOM 3084 N N . VAL A 1 399 ? -10.986 -7.805 -27.667 1.00 90.12 399 VAL A N 1
ATOM 3085 C CA . VAL A 1 399 ? -11.995 -7.332 -26.715 1.00 90.12 399 VAL A CA 1
ATOM 3086 C C . VAL A 1 399 ? -11.558 -5.979 -26.174 1.00 90.12 399 VAL A C 1
ATOM 3088 O O . VAL A 1 399 ? -10.474 -5.871 -25.603 1.00 90.12 399 VAL A O 1
ATOM 3091 N N . ALA A 1 400 ? -12.397 -4.958 -26.339 1.00 87.56 400 ALA A N 1
ATOM 3092 C CA . ALA A 1 400 ? -12.198 -3.665 -25.688 1.00 87.56 400 ALA A CA 1
ATOM 3093 C C . ALA A 1 400 ? -12.749 -3.677 -24.264 1.00 87.56 400 ALA A C 1
ATOM 3095 O O . ALA A 1 400 ? -13.757 -4.329 -23.988 1.00 87.56 400 ALA A O 1
ATOM 3096 N N . ALA A 1 401 ? -12.152 -2.895 -23.371 1.00 83.81 401 ALA A N 1
ATOM 3097 C CA . ALA A 1 401 ? -12.663 -2.767 -22.014 1.00 83.81 401 ALA A CA 1
ATOM 3098 C C . ALA A 1 401 ? -14.074 -2.141 -21.985 1.00 83.81 401 ALA A C 1
ATOM 3100 O O . ALA A 1 401 ? -14.905 -2.537 -21.178 1.00 83.81 401 ALA A O 1
ATOM 3101 N N . GLU A 1 402 ? -14.414 -1.258 -22.928 1.00 77.50 402 GLU A N 1
ATOM 3102 C CA . GLU A 1 402 ? -15.754 -0.654 -23.053 1.00 77.50 402 GLU A CA 1
ATOM 3103 C C . GLU A 1 402 ? -16.814 -1.647 -23.561 1.00 77.50 402 GLU A C 1
ATOM 3105 O O . GLU A 1 402 ? -18.018 -1.387 -23.542 1.00 77.50 402 GLU A O 1
ATOM 3110 N N . GLU A 1 403 ? -16.381 -2.803 -24.056 1.00 81.81 403 GLU A N 1
ATOM 3111 C CA . GLU A 1 403 ? -17.268 -3.885 -24.475 1.00 81.81 403 GLU A CA 1
ATOM 3112 C C . GLU A 1 403 ? -17.572 -4.840 -23.320 1.00 81.81 403 GLU A C 1
ATOM 3114 O O . GLU A 1 403 ? -18.537 -5.604 -23.406 1.00 81.81 403 GLU A O 1
ATOM 3119 N N . ILE A 1 404 ? -16.791 -4.767 -22.235 1.00 81.00 404 ILE A N 1
ATOM 3120 C CA . ILE A 1 404 ? -17.016 -5.535 -21.016 1.00 81.00 404 ILE A CA 1
ATOM 3121 C C . ILE A 1 404 ? -18.223 -4.968 -20.277 1.00 81.00 404 ILE A C 1
ATOM 3123 O O . ILE A 1 404 ? -18.268 -3.791 -19.922 1.00 81.00 404 ILE A O 1
ATOM 3127 N N . ASP A 1 405 ? -19.199 -5.851 -20.075 1.00 70.00 405 ASP A N 1
ATOM 3128 C CA . ASP A 1 405 ? -20.417 -5.631 -19.302 1.00 70.00 405 ASP A CA 1
ATOM 3129 C C . ASP A 1 405 ? -21.052 -4.246 -19.514 1.00 70.00 405 ASP A C 1
ATOM 3131 O O . ASP A 1 405 ? -21.129 -3.409 -18.618 1.00 70.00 405 ASP A O 1
ATOM 3135 N N . ARG A 1 406 ? -21.555 -3.995 -20.729 1.00 64.50 406 ARG A N 1
ATOM 3136 C CA . ARG A 1 406 ? -22.288 -2.752 -21.047 1.00 64.50 406 ARG A CA 1
ATOM 3137 C C . ARG A 1 406 ? -23.545 -2.537 -20.189 1.00 64.50 406 ARG A C 1
ATOM 3139 O O . ARG A 1 406 ? -24.148 -1.469 -20.267 1.00 64.50 406 ARG A O 1
ATOM 3146 N N . GLN A 1 407 ? -23.989 -3.558 -19.454 1.00 66.25 407 GLN A N 1
ATOM 3147 C CA . GLN A 1 407 ? -25.141 -3.496 -18.554 1.00 66.25 407 GLN A CA 1
ATOM 3148 C C . GLN A 1 407 ? -24.738 -3.176 -17.110 1.00 66.25 407 GLN A C 1
ATOM 3150 O O . GLN A 1 407 ? -25.625 -2.962 -16.282 1.00 66.25 407 GLN A O 1
ATOM 3155 N N . ASP A 1 408 ? -23.436 -3.094 -16.818 1.00 66.06 408 ASP A N 1
ATOM 3156 C CA . ASP A 1 408 ? -22.919 -2.649 -15.532 1.00 66.06 408 ASP A CA 1
ATOM 3157 C C . ASP A 1 408 ? -23.463 -1.237 -15.221 1.00 66.06 408 ASP A C 1
ATOM 3159 O O . ASP A 1 408 ? -23.197 -0.284 -15.966 1.00 66.06 408 ASP A O 1
ATOM 3163 N N . PRO A 1 409 ? -24.230 -1.058 -14.127 1.00 62.88 409 PRO A N 1
ATOM 3164 C CA . PRO A 1 409 ? -24.790 0.239 -13.754 1.00 62.88 409 PRO A CA 1
ATOM 3165 C C . PRO A 1 409 ? -23.714 1.296 -13.457 1.00 62.88 409 PRO A C 1
ATOM 3167 O O . PRO A 1 409 ? -24.027 2.488 -13.410 1.00 62.88 409 PRO A O 1
ATOM 3170 N N . LEU A 1 410 ? -22.456 0.886 -13.269 1.00 59.62 410 LEU A N 1
ATOM 3171 C CA . LEU A 1 410 ? -21.310 1.765 -13.072 1.00 59.62 410 LEU A CA 1
ATOM 3172 C C . LEU A 1 410 ? -20.535 2.055 -14.362 1.00 59.62 410 LEU A C 1
ATOM 3174 O O . LEU A 1 410 ? -19.698 2.954 -14.336 1.00 59.62 410 LEU A O 1
ATOM 3178 N N . HIS A 1 411 ? -20.841 1.407 -15.492 1.00 66.12 411 HIS A N 1
ATOM 3179 C CA . HIS A 1 411 ? -20.091 1.539 -16.750 1.00 66.12 411 HIS A CA 1
ATOM 3180 C C . HIS A 1 411 ? -19.905 3.002 -17.194 1.00 66.12 411 HIS A C 1
ATOM 3182 O O . HIS A 1 411 ? -18.821 3.409 -17.604 1.00 66.12 411 HIS A O 1
ATOM 3188 N N . ALA A 1 412 ? -20.947 3.829 -17.048 1.00 60.88 412 ALA A N 1
ATOM 3189 C CA . ALA A 1 412 ? -20.911 5.247 -17.416 1.00 60.88 412 ALA A CA 1
ATOM 3190 C C . ALA A 1 412 ? -20.091 6.126 -16.448 1.00 60.88 412 ALA A C 1
ATOM 3192 O O . ALA A 1 412 ? -19.615 7.190 -16.837 1.00 60.88 412 ALA A O 1
ATOM 3193 N N . ALA A 1 413 ? -19.941 5.710 -15.187 1.00 58.66 413 ALA A N 1
ATOM 3194 C CA . ALA A 1 413 ? -19.235 6.466 -14.149 1.00 58.66 413 ALA A CA 1
ATOM 3195 C C . ALA A 1 413 ? -17.799 5.959 -13.910 1.00 58.66 413 ALA A C 1
ATOM 3197 O O . ALA A 1 413 ? -16.939 6.719 -13.465 1.00 58.66 413 ALA A O 1
ATOM 3198 N N . ALA A 1 414 ? -17.538 4.685 -14.199 1.00 63.00 414 ALA A N 1
ATOM 3199 C CA . ALA A 1 414 ? -16.268 4.003 -14.012 1.00 63.00 414 ALA A CA 1
ATOM 3200 C C . ALA A 1 414 ? -16.105 2.905 -15.083 1.00 63.00 414 ALA A C 1
ATOM 3202 O O . ALA A 1 414 ? -16.276 1.729 -14.776 1.00 63.00 414 ALA A O 1
ATOM 3203 N N . PRO A 1 415 ? -15.761 3.266 -16.336 1.00 68.31 415 PRO A N 1
ATOM 3204 C CA . PRO A 1 415 ? -15.541 2.275 -17.383 1.00 68.31 415 PRO A CA 1
ATOM 3205 C C . PRO A 1 415 ? -14.400 1.329 -17.005 1.00 68.31 415 PRO A C 1
ATOM 3207 O O . PRO A 1 415 ? -13.410 1.766 -16.398 1.00 68.31 415 PRO A O 1
ATOM 3210 N N . TRP A 1 416 ? -14.568 0.058 -17.377 1.00 77.75 416 TRP A N 1
ATOM 3211 C CA . TRP A 1 416 ? -13.575 -0.998 -17.221 1.00 77.75 416 TRP A CA 1
ATOM 3212 C C . TRP A 1 416 ? -12.256 -0.615 -17.892 1.00 77.75 416 TRP A C 1
ATOM 3214 O O . TRP A 1 416 ? -12.225 0.109 -18.887 1.00 77.75 416 TRP A O 1
ATOM 3224 N N . CYS A 1 417 ? -11.155 -1.119 -17.345 1.00 80.06 417 CYS A N 1
ATOM 3225 C CA . CYS A 1 417 ? -9.822 -1.021 -17.926 1.00 80.06 417 CYS A CA 1
ATOM 3226 C C . CYS A 1 417 ? -9.096 -2.345 -17.676 1.00 80.06 417 CYS A C 1
ATOM 3228 O O . CYS A 1 417 ? -9.233 -2.926 -16.601 1.00 80.06 417 CYS A O 1
ATOM 3230 N N . PHE A 1 418 ? -8.315 -2.805 -18.649 1.00 82.56 418 PHE A N 1
ATOM 3231 C CA . PHE A 1 418 ? -7.428 -3.951 -18.480 1.00 82.56 418 PHE A CA 1
ATOM 3232 C C . PHE A 1 418 ? -6.072 -3.491 -17.960 1.00 82.56 418 PHE A C 1
ATOM 3234 O O . PHE A 1 418 ? -5.536 -2.492 -18.446 1.00 82.56 418 PHE A O 1
ATOM 3241 N N . GLU A 1 419 ? -5.491 -4.238 -17.030 1.00 78.75 419 GLU A N 1
ATOM 3242 C CA . GLU A 1 419 ? -4.187 -3.964 -16.425 1.00 78.75 419 GLU A CA 1
ATOM 3243 C C . GLU A 1 419 ? -3.409 -5.275 -16.299 1.00 78.75 419 GLU A C 1
ATOM 3245 O O . GLU A 1 419 ? -4.012 -6.317 -16.094 1.00 78.75 419 GLU A O 1
ATOM 3250 N N . GLY A 1 420 ? -2.087 -5.231 -16.454 1.00 75.56 420 GLY A N 1
ATOM 3251 C CA . GLY A 1 420 ? -1.256 -6.427 -16.399 1.00 75.56 420 GLY A CA 1
ATOM 3252 C C . GLY A 1 420 ? -1.041 -7.123 -17.745 1.00 75.56 420 GLY A C 1
ATOM 3253 O O . GLY A 1 420 ? -1.552 -6.738 -18.802 1.00 75.56 420 GLY A O 1
ATOM 3254 N N . SER A 1 421 ? -0.183 -8.142 -17.699 1.00 80.25 421 SER A N 1
ATOM 3255 C CA . SER A 1 421 ? 0.172 -8.962 -18.858 1.00 80.25 421 SER A CA 1
ATOM 3256 C C . SER A 1 421 ? -0.860 -10.072 -19.036 1.00 80.25 421 SER A C 1
ATOM 3258 O O . SER A 1 421 ? -1.118 -10.786 -18.065 1.00 80.25 421 SER A O 1
ATOM 3260 N N . PRO A 1 422 ? -1.417 -10.275 -20.243 1.00 86.81 422 PRO A N 1
ATOM 3261 C CA . PRO A 1 422 ? -2.379 -11.347 -20.454 1.00 86.81 422 PRO A CA 1
ATOM 3262 C C . PRO A 1 422 ? -1.755 -12.700 -20.119 1.00 86.81 422 PRO A C 1
ATOM 3264 O O . PRO A 1 422 ? -0.650 -12.985 -20.565 1.00 86.81 422 PRO A O 1
ATOM 3267 N N . ALA A 1 423 ? -2.457 -13.564 -19.401 1.00 85.69 423 ALA A N 1
ATOM 3268 C CA . ALA A 1 423 ? -2.124 -14.981 -19.300 1.00 85.69 423 ALA A CA 1
ATOM 3269 C C . ALA A 1 423 ? -3.091 -15.778 -20.179 1.00 85.69 423 ALA A C 1
ATOM 3271 O O . ALA A 1 423 ? -4.258 -15.419 -20.298 1.00 85.69 423 ALA A O 1
ATOM 3272 N N . ALA A 1 424 ? -2.639 -16.861 -20.806 1.00 84.62 424 ALA A N 1
ATOM 3273 C CA . ALA A 1 424 ? -3.494 -17.667 -21.672 1.00 84.62 424 ALA A CA 1
ATOM 3274 C C . ALA A 1 424 ? -3.313 -19.162 -21.403 1.00 84.62 424 ALA A C 1
ATOM 3276 O O . ALA A 1 424 ? -2.193 -19.641 -21.234 1.00 84.62 424 ALA A O 1
ATOM 3277 N N . ASP A 1 425 ? -4.424 -19.897 -21.401 1.00 84.06 425 ASP A N 1
ATOM 3278 C CA . ASP A 1 425 ? -4.443 -21.357 -21.489 1.00 84.06 425 ASP A CA 1
ATOM 3279 C C . ASP A 1 425 ? -4.977 -21.795 -22.870 1.00 84.06 425 ASP A C 1
ATOM 3281 O O . ASP A 1 425 ? -5.128 -20.992 -23.793 1.00 84.06 425 ASP A O 1
ATOM 3285 N N . SER A 1 426 ? -5.238 -23.090 -23.064 1.00 75.12 426 SER A N 1
ATOM 3286 C CA . SER A 1 426 ? -5.751 -23.602 -24.344 1.00 75.12 426 SER A CA 1
ATOM 3287 C C . SER A 1 426 ? -7.135 -23.071 -24.750 1.00 75.12 426 SER A C 1
ATOM 3289 O O . SER A 1 426 ? -7.520 -23.243 -25.905 1.00 75.12 426 SER A O 1
ATOM 3291 N N . GLN A 1 427 ? -7.900 -22.493 -23.822 1.00 76.75 427 GLN A N 1
ATOM 3292 C CA . GLN A 1 427 ? -9.301 -22.106 -24.008 1.00 76.75 427 GLN A CA 1
ATOM 3293 C C . GLN A 1 427 ? -9.614 -20.664 -23.590 1.00 76.75 427 GLN A C 1
ATOM 3295 O O . GLN A 1 427 ? -10.634 -20.129 -24.022 1.00 76.75 427 GLN A O 1
ATOM 3300 N N . ARG A 1 428 ? -8.799 -20.045 -22.734 1.00 83.25 428 ARG A N 1
ATOM 3301 C CA . ARG A 1 428 ? -9.113 -18.778 -22.066 1.00 83.25 428 ARG A CA 1
ATOM 3302 C C . ARG A 1 428 ? -7.913 -17.848 -22.022 1.00 83.25 428 ARG A C 1
ATOM 3304 O O . ARG A 1 428 ? -6.768 -18.289 -21.959 1.00 83.25 428 ARG A O 1
ATOM 3311 N N . VAL A 1 429 ? -8.221 -16.557 -22.001 1.00 81.69 429 VAL A N 1
ATOM 3312 C CA . VAL A 1 429 ? -7.282 -15.467 -21.739 1.00 81.69 429 VAL A CA 1
ATOM 3313 C C . VAL A 1 429 ? -7.718 -14.790 -20.442 1.00 81.69 429 VAL A C 1
ATOM 3315 O O . VAL A 1 429 ? -8.911 -14.577 -20.228 1.00 81.69 429 VAL A O 1
ATOM 3318 N N . PHE A 1 430 ? -6.754 -14.488 -19.586 1.00 81.75 430 PHE A N 1
ATOM 3319 C CA . PHE A 1 430 ? -6.914 -13.846 -18.289 1.00 81.75 430 PHE A CA 1
ATOM 3320 C C . PHE A 1 430 ? -6.119 -12.545 -18.301 1.00 81.75 430 PHE A C 1
ATOM 3322 O O . PHE A 1 430 ? -5.024 -12.507 -18.865 1.00 81.75 430 PHE A O 1
ATOM 3329 N N . VAL A 1 431 ? -6.659 -11.503 -17.681 1.00 78.38 431 VAL A N 1
ATOM 3330 C CA . VAL A 1 431 ? -5.966 -10.238 -17.444 1.00 78.38 431 VAL A CA 1
ATOM 3331 C C . VAL A 1 431 ? -6.369 -9.700 -16.084 1.00 78.38 431 VAL A C 1
ATOM 3333 O O . VAL A 1 431 ? -7.571 -9.842 -15.749 1.00 78.38 431 VAL A O 1
#

Secondary structure (DSSP, 8-state):
---------------------PPP--------------B-HHHHHHHHHHHHHHHTT-HHHHHHHHHHHHHH-TTSEEEEETTEEEEHHHHHHHHHHHS-HHHHHHHHHHHHHHHHHHHHHHHTS-TT-HHHHHHHHHHHHHH-TTSTTHHHHHHHHHHHHHHTT-HHHHHHHHHHHSPP-GGGGSGGGTTS---S---S-HHHHHHHHHHHHHHTT-HHHHHHHHHHHHHHHTT-EEEETTEEEEHHHHHHHHHHS--------S------------PPPPPTT-SS-PEEE-EEETTEEEEE-SSEEEEEETTT-PBSS-SS--SGGGGEEEE-SS----SS-EE---EEEEEEETTEEEEEEE---SEE-TT-----EEEEEEE-SSSTTEEEEEEEGGGTTTT-TTTTTS-----SPPEE-SS-EE-

Sequence (431 aa):
MRSPLRQFLGLWIVLTTTSPLLAQPLATRPSQETLTLDLDSAVVKRLASVDDFIADKQWDLVASLLRQSQAEKPDKLVSVAPGWYVSVARYCQCQAALLPPPGLAAYRRQADATAKKWLDDAERLPLTDPTRQRAAWLRIARQSFASSSADQALARLAEQSFEQGDFAAARTYWEMLLPASGSLRTVAGLGLLRHPDLSQDAAQVRAHLVLCSRFEGDVDRANQELVAFRRLHGDATGRLAGRDGVLIELLSELRDNRPAQIRSEFMTLQLDRRLWDVTLPTPTAALNAGESSPVVAGNTLFATNGEAVFAFDADTGRPKWSEDSDEIHAAVIHSLADPIPPKLPINGRAWHSLTIQNGRLYARLGTPITGKAKQETNSHSELVGLDIGHGEGKLVWRVAAEEIDRQDPLHAAAPWCFEGSPAADSQRVFV

Foldseek 3Di:
DDDDDDDDDDDDDDDDPPDPPDDDPPPPPPPPPPPDQQADPVLQVLLVCLVVCLVVVVQLVSLVSLQVSCPPFQQHWYDLDVVDIDGSLLLSQLVLLLRDPSNVVSNQVPQQVVLVVLLVVLVPDDPVCVVVSLVSLVCCCRRVQQYPNNLVSLCSQLVVCVVVLVLVSNLLSLQQLARQDDCCSDSVVRSRHHHNDHPDPPLVSLLSNLVSCVSVVVVVVNVVSLVVSCVPQVQPWDDDPRDTDRSSVVSVVCVVPVPPNPPPPPVPPPPVDDQDDDDADADPADPDQAAWDWDDDDQWIWIDRQFFIFIARNRHRAAPPQDDDSDRVSRTLDGDPDAFHWPDDADFGDYWYWDDDPQKIKGKHHHAGPGDDQPTPGGKIKIWIARRNPRVRHTDDMDIQLNPPVVPPCCVRDGGHDHDYWDDDPPDIDD

pLDDT: mean 78.43, std 17.83, range [28.5, 98.06]